Protein AF-0000000084475815 (afdb_homodimer)

Secondary structure (DSSP, 8-state):
--SEE-PPTTHHHHHHHHHHHIIIII-GGG----HHHHHHHHHHTTTTS-TT---GGGGHHHHHHH--PPPTT-BEEEES-HHHHHHHHTTTTS-B-GGGSHHHHHHTT----B-SSTT-B-SSEE--TTT-TT-HHHHHHHHHHHHHHHT--EEEEEEEETT-TT-SS-SS-HIIIIIGGG--GGGEEEEEEEEEPPTT-----BTTBHHHHHHHHHHHHTT--EEEEES-HHHHHHHTT-/--SEE-PPTTHHHHHHHHHHHIIIII-GGG----HHHHHHHHHHTTTTS-TT---GGGGHHHHHHH--PPPTT-BEEEES-HHHHHHHHTTTTS-B-GGGSHHHHHHTT----B-SSTT-B-SSEE--TTT-TT-HHHHHHHHHHHHHHHT--EEEEEEEETT-TT-SS-SS-HIIIIIGGG--GGGEEEEEEEEEPPTT------TTSHHHHHHHHHHHHTT--EEEEES-HHHHHHHTT-

Foldseek 3Di:
DADAAFFDPPLLVQLLVLLCCCCPPLPVVQDDADSVVLSVQLLQQAFLDDQQPRALVSSVVSCVRQDGAADAPAEEAEDPQVVLCCVLSVLVPRHQYLCSGSLNVSCPPTDWHFDNDPPGTTRGGHHDCVRHVNGSVNSSVLNSLLVSLLRYAEEHEYEFEQQDDPGRADVVDSCVPRRVVNHDQVRYQAYEYEYEYQDVGDRRDACCDDVNVVVVVVCVVVPHHYHYDYHPPSSVVSNVVD/DADAAFFDPPLLVQLLVLLCCCCPPLPVVQDDADSVVLSVQLLQQAFLDDQQPRALVSSVVSCVRQDGAADAPAEEAEDPQVVLCCVLSVLVPRHQYLCSGSLNVSCPPTDWHFDNDPPGTTRGGHHDCVRHVNGSVNSSVLNSLLVSQLRYAEEHEYEFEQQDDPGRADVVDSCVPRRVVNHDQVRYQAYEYEYEYQDVGDRNDACCDDVNVVVVVVCVVVPHHYHYDYRPPSSVVVNVVD

pLDDT: mean 96.4, std 4.44, range [66.69, 98.94]

InterPro domains:
  IPR003193 ADP-ribosyl cyclase (CD38/157) [PF02267] (8-241)
  IPR003193 ADP-ribosyl cyclase (CD38/157) [PTHR10912] (1-242)
  IPR003193 ADP-ribosyl cyclase (CD38/157) [cd04759] (6-242)

Sequence (484 aa):
KWKGEGTTKNLENIVIGRCYDYIRIVNPAVGEKNCSQIWEAFKNAFINKDPCSILPKDYELFINLSLHTIPPNKSLFWENNQLLVNRFADRGRRYMSLGDTLFGFFGDFLNWCGQADSPGLDYESCPTTLECENNAVESFWRMASITYAQHSSGVIHVLLNGSADGGAYPQPGFFADYEIPNLQKDRISQVVIWVVDDIEGPDIDSCGIHSVKILETRLKTLGYDVICTDNNKSVMFLLCLDKWKGEGTTKNLENIVIGRCYDYIRIVNPAVGEKNCSQIWEAFKNAFINKDPCSILPKDYELFINLSLHTIPPNKSLFWENNQLLVNRFADRGRRYMSLGDTLFGFFGDFLNWCGQADSPGLDYESCPTTLECENNAVESFWRMASITYAQHSSGVIHVLLNGSADGGAYPQPGFFADYEIPNLQKDRISQVVIWVVDDIEGPDIDSCGIHSVKILETRLKTLGYDVICTDNNKSVMFLLCLD

Organism: Corvus brachyrhynchos (NCBI:txid85066)

Solvent-accessible surface area (backbone atoms only — not comparable to full-atom values): 24657 Å² total; per-residue (Å²): 129,51,84,28,68,21,22,45,83,63,47,66,48,26,34,40,6,43,42,49,37,33,36,68,65,65,42,44,87,72,42,92,68,62,42,69,61,37,49,50,36,48,48,62,36,30,43,53,28,59,48,57,68,19,54,36,73,47,38,47,66,23,48,64,64,41,59,68,88,53,62,67,54,24,34,39,45,65,34,90,36,66,71,60,48,54,63,65,16,48,67,44,73,70,20,36,26,61,58,49,36,62,59,33,44,43,51,61,98,61,46,52,31,23,26,66,55,88,91,14,67,25,61,75,37,18,66,35,60,91,78,18,72,28,12,43,55,57,15,46,52,48,40,50,38,27,52,48,25,51,51,40,27,34,40,31,35,34,40,25,18,7,40,39,84,90,35,27,49,46,86,85,36,64,53,62,68,34,20,56,78,34,45,42,68,95,42,44,69,30,41,40,36,34,31,32,55,47,89,92,45,56,80,72,29,40,70,77,28,70,38,39,28,52,49,51,50,51,44,45,73,74,67,47,49,75,48,67,40,62,54,43,62,62,62,48,36,57,62,67,64,113,129,49,86,26,69,20,22,44,82,64,47,66,48,26,33,37,6,43,42,49,38,35,36,68,66,64,43,44,86,70,42,91,69,63,42,69,59,37,49,51,35,47,49,62,33,30,43,54,29,58,49,57,68,18,52,35,72,46,37,47,64,23,48,65,64,42,60,69,89,54,62,64,52,22,34,38,46,64,35,89,35,67,70,60,47,53,63,66,16,48,69,44,74,70,18,37,27,61,57,49,36,61,61,34,43,43,50,62,96,60,44,52,32,23,27,64,55,89,90,15,66,25,62,77,37,17,66,34,60,91,77,18,71,29,12,46,56,57,15,47,51,47,38,50,38,26,51,48,26,52,50,41,26,33,41,31,36,33,40,26,18,8,40,40,87,90,37,26,49,45,83,84,32,64,53,64,68,34,20,58,78,35,45,43,69,94,43,45,70,31,41,39,36,34,29,32,54,47,89,93,44,55,80,73,29,38,69,74,28,70,38,39,28,53,50,52,51,51,44,44,71,76,65,49,48,74,50,67,38,62,54,42,63,63,63,46,35,55,62,68,62,112

Radius of gyration: 24.11 Å; Cα contacts (8 Å, |Δi|>4): 1007; chains: 2; bounding box: 52×61×58 Å

Structure (mmCIF, N/CA/C/O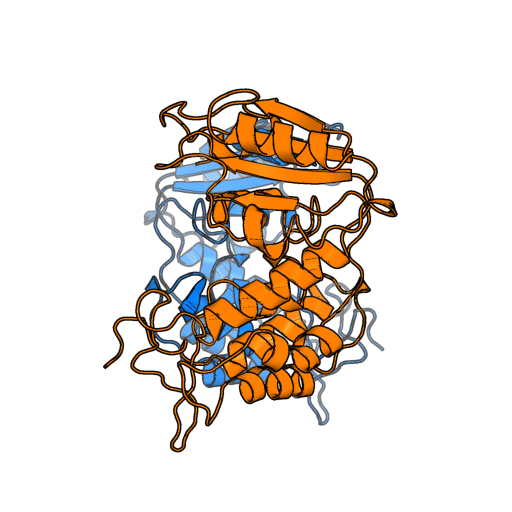 backbone):
data_AF-0000000084475815-model_v1
#
loop_
_entity.id
_entity.type
_entity.pdbx_description
1 polymer 'ADP-ribosyl cyclase/cyclic ADP-ribose hydrolase'
#
loop_
_atom_site.group_PDB
_atom_site.id
_atom_site.type_symbol
_atom_site.label_atom_id
_atom_site.label_alt_id
_atom_site.label_comp_id
_atom_site.label_asym_id
_atom_site.label_entity_id
_atom_site.label_seq_id
_atom_site.pdbx_PDB_ins_code
_atom_site.Cartn_x
_atom_site.Cartn_y
_atom_site.Cartn_z
_atom_site.occupancy
_atom_site.B_iso_or_equiv
_atom_site.auth_seq_id
_atom_site.auth_comp_id
_atom_site.auth_asym_id
_atom_site.auth_atom_id
_atom_site.pdbx_PDB_model_num
ATOM 1 N N . LYS A 1 1 ? -14.938 -29.469 9.609 1 87.56 1 LYS A N 1
ATOM 2 C CA . LYS A 1 1 ? -14.453 -28.109 9.391 1 87.56 1 LYS A CA 1
ATOM 3 C C . LYS A 1 1 ? -13.117 -28.125 8.656 1 87.56 1 LYS A C 1
ATOM 5 O O . LYS A 1 1 ? -12.297 -29.016 8.852 1 87.56 1 LYS A O 1
ATOM 10 N N . TRP A 1 2 ? -13.117 -27.25 7.758 1 93.5 2 TRP A N 1
ATOM 11 C CA . TRP A 1 2 ? -11.852 -27.172 7.035 1 93.5 2 TRP A CA 1
ATOM 12 C C . TRP A 1 2 ? -10.734 -26.672 7.945 1 93.5 2 TRP A C 1
ATOM 14 O O . TRP A 1 2 ? -11 -26.141 9.031 1 93.5 2 TRP A O 1
ATOM 24 N N . LYS A 1 3 ? -9.555 -26.812 7.52 1 96.94 3 LYS A N 1
ATOM 25 C CA . LYS A 1 3 ? -8.406 -26.484 8.367 1 96.94 3 LYS A CA 1
ATOM 26 C C . LYS A 1 3 ? -7.93 -25.047 8.117 1 96.94 3 LYS A C 1
ATOM 28 O O . LYS A 1 3 ? -7.176 -24.5 8.922 1 96.94 3 LYS A O 1
ATOM 33 N N . GLY A 1 4 ? -8.281 -24.484 7.039 1 96.88 4 GLY A N 1
ATOM 34 C CA . GLY A 1 4 ? -7.84 -23.141 6.703 1 96.88 4 GLY A CA 1
ATOM 35 C C . GLY A 1 4 ? -8.695 -22.062 7.332 1 96.88 4 GLY A C 1
ATOM 36 O O . GLY A 1 4 ? -9.797 -22.328 7.82 1 96.88 4 GLY A O 1
ATOM 37 N N . GLU A 1 5 ? -8.117 -20.844 7.324 1 96.5 5 GLU A N 1
ATOM 38 C CA . GLU A 1 5 ? -8.875 -19.703 7.809 1 96.5 5 GLU A CA 1
ATOM 39 C C . GLU A 1 5 ? -10.109 -19.438 6.949 1 96.5 5 GLU A C 1
ATOM 41 O O . GLU A 1 5 ? -10.094 -19.688 5.742 1 96.5 5 GLU A O 1
ATOM 46 N N . GLY A 1 6 ? -11.164 -18.953 7.59 1 96.88 6 GLY A N 1
ATOM 47 C CA . GLY A 1 6 ? -12.359 -18.594 6.84 1 96.88 6 GLY A CA 1
ATOM 48 C C . GLY A 1 6 ? -12.164 -17.375 5.961 1 96.88 6 GLY A C 1
ATOM 49 O O . GLY A 1 6 ? -11.078 -16.797 5.926 1 96.88 6 GLY A O 1
ATOM 50 N N . THR A 1 7 ? -13.211 -17.031 5.258 1 97.81 7 THR A N 1
ATOM 51 C CA . THR A 1 7 ? -13.219 -15.844 4.414 1 97.81 7 THR A CA 1
ATOM 52 C C . THR A 1 7 ? -12.891 -14.602 5.23 1 97.81 7 THR A C 1
ATOM 54 O O . THR A 1 7 ? -13.391 -14.438 6.348 1 97.81 7 THR A O 1
ATOM 57 N N . THR A 1 8 ? -12.008 -13.758 4.688 1 98.62 8 THR A N 1
ATOM 58 C CA . THR A 1 8 ? -11.695 -12.492 5.34 1 98.62 8 THR A CA 1
ATOM 59 C C . THR A 1 8 ? -12.969 -11.695 5.602 1 98.62 8 THR A C 1
ATOM 61 O O . THR A 1 8 ? -13.773 -11.484 4.691 1 98.62 8 THR A O 1
ATOM 64 N N . LYS A 1 9 ? -13.156 -11.312 6.863 1 97.75 9 LYS A N 1
ATOM 65 C CA . LYS A 1 9 ? -14.328 -10.5 7.203 1 97.75 9 LYS A CA 1
ATOM 66 C C . LYS A 1 9 ? -14.367 -9.211 6.387 1 97.75 9 LYS A C 1
ATOM 68 O O . LYS A 1 9 ? -13.32 -8.602 6.133 1 97.75 9 LYS A O 1
ATOM 73 N N . ASN A 1 10 ? -15.57 -8.766 5.93 1 98.38 10 ASN A N 1
ATOM 74 C CA . ASN A 1 10 ? -15.805 -7.543 5.164 1 98.38 10 ASN A CA 1
ATOM 75 C C . ASN A 1 10 ? -15.172 -7.621 3.777 1 98.38 10 ASN A C 1
ATOM 77 O O . ASN A 1 10 ? -14.773 -6.598 3.215 1 98.38 10 ASN A O 1
ATOM 81 N N . LEU A 1 11 ? -15.117 -8.82 3.273 1 98.44 11 LEU A N 1
ATOM 82 C CA . LEU A 1 11 ? -14.461 -9.086 1.996 1 98.44 11 LEU A CA 1
ATOM 83 C C . LEU A 1 11 ? -14.992 -8.164 0.907 1 98.44 11 LEU A C 1
ATOM 85 O O . LEU A 1 11 ? -14.219 -7.535 0.183 1 98.44 11 LEU A O 1
ATOM 89 N N . GLU A 1 12 ? -16.281 -8.016 0.841 1 98.38 12 GLU A N 1
ATOM 90 C CA . GLU A 1 12 ? -16.891 -7.211 -0.206 1 98.38 12 GLU A CA 1
ATOM 91 C C . GLU A 1 12 ? -16.438 -5.758 -0.128 1 98.38 12 GLU A C 1
ATOM 93 O O . GLU A 1 12 ? -16.062 -5.168 -1.141 1 98.38 12 GLU A O 1
ATOM 98 N N . ASN A 1 13 ? -16.5 -5.184 1.065 1 98.75 13 ASN A N 1
ATOM 99 C CA . ASN A 1 13 ? -16.062 -3.807 1.257 1 98.75 13 ASN A CA 1
ATOM 100 C C . ASN A 1 13 ? -14.594 -3.629 0.872 1 98.75 13 ASN A C 1
ATOM 102 O O . ASN A 1 13 ? -14.234 -2.652 0.211 1 98.75 13 ASN A O 1
ATOM 106 N N . ILE A 1 14 ? -13.805 -4.578 1.22 1 98.88 14 ILE A N 1
ATOM 107 C CA . ILE A 1 14 ? -12.367 -4.492 0.985 1 98.88 14 ILE A CA 1
ATOM 108 C C . ILE A 1 14 ? -12.086 -4.527 -0.515 1 98.88 14 ILE A C 1
ATOM 110 O O . ILE A 1 14 ? -11.406 -3.65 -1.048 1 98.88 14 ILE A O 1
ATOM 114 N N . VAL A 1 15 ? -12.656 -5.473 -1.191 1 98.94 15 VAL A N 1
ATOM 115 C CA . VAL A 1 15 ? -12.242 -5.684 -2.576 1 98.94 15 VAL A CA 1
ATOM 116 C C . VAL A 1 15 ? -12.852 -4.605 -3.467 1 98.94 15 VAL A C 1
ATOM 118 O O . VAL A 1 15 ? -12.227 -4.16 -4.434 1 98.94 15 VAL A O 1
ATOM 121 N N . ILE A 1 16 ? -14.078 -4.168 -3.176 1 98.94 16 ILE A N 1
ATOM 122 C CA . ILE A 1 16 ? -14.656 -3.057 -3.928 1 98.94 16 ILE A CA 1
ATOM 123 C C . ILE A 1 16 ? -13.844 -1.786 -3.668 1 98.94 16 ILE A C 1
ATOM 125 O O . ILE A 1 16 ? -13.555 -1.025 -4.598 1 98.94 16 ILE A O 1
ATOM 129 N N . GLY A 1 17 ? -13.477 -1.552 -2.438 1 98.88 17 GLY A N 1
ATOM 130 C CA . GLY A 1 17 ? -12.617 -0.433 -2.098 1 98.88 17 GLY A CA 1
ATOM 131 C C . GLY A 1 17 ? -11.266 -0.487 -2.791 1 98.88 17 GLY A C 1
ATOM 132 O O . GLY A 1 17 ? -10.789 0.525 -3.311 1 98.88 17 GLY A O 1
ATOM 133 N N . ARG A 1 18 ? -10.672 -1.654 -2.807 1 98.94 18 ARG A N 1
ATOM 134 C CA . ARG A 1 18 ? -9.398 -1.85 -3.496 1 98.94 18 ARG A CA 1
ATOM 135 C C . ARG A 1 18 ? -9.531 -1.55 -4.984 1 98.94 18 ARG A C 1
ATOM 137 O O . ARG A 1 18 ? -8.641 -0.94 -5.582 1 98.94 18 ARG A O 1
ATOM 144 N N . CYS A 1 19 ? -10.625 -1.99 -5.516 1 98.94 19 CYS A N 1
ATOM 145 C CA . CYS A 1 19 ? -10.859 -1.782 -6.938 1 98.94 19 CYS A CA 1
ATOM 146 C C . CYS A 1 19 ? -10.93 -0.296 -7.27 1 98.94 19 CYS A C 1
ATOM 148 O O . CYS A 1 19 ? -10.219 0.184 -8.148 1 98.94 19 CYS A O 1
ATOM 150 N N . TYR A 1 20 ? -11.688 0.449 -6.562 1 98.94 20 TYR A N 1
ATOM 151 C CA . TYR A 1 20 ? -11.805 1.879 -6.824 1 98.94 20 TYR A CA 1
ATOM 152 C C . TYR A 1 20 ? -10.531 2.611 -6.418 1 98.94 20 TYR A C 1
ATOM 154 O O . TYR A 1 20 ? -10.133 3.582 -7.066 1 98.94 20 TYR A O 1
ATOM 162 N N . ASP A 1 21 ? -9.953 2.207 -5.324 1 98.75 21 ASP A N 1
ATOM 163 C CA . ASP A 1 21 ? -8.664 2.773 -4.93 1 98.75 21 ASP A CA 1
ATOM 164 C C . ASP A 1 21 ? -7.633 2.627 -6.051 1 98.75 21 ASP A C 1
ATOM 166 O O . ASP A 1 21 ? -6.875 3.559 -6.328 1 98.75 21 ASP A O 1
ATOM 170 N N . TYR A 1 22 ? -7.672 1.474 -6.66 1 98.81 22 TYR A N 1
ATOM 171 C CA . TYR A 1 22 ? -6.715 1.177 -7.719 1 98.81 22 TYR A CA 1
ATOM 172 C C . TYR A 1 22 ? -6.898 2.121 -8.898 1 98.81 22 TYR A C 1
ATOM 174 O O . TYR A 1 22 ? -5.938 2.746 -9.359 1 98.81 22 TYR A O 1
ATOM 182 N N . ILE A 1 23 ? -8.125 2.324 -9.383 1 98.75 23 ILE A N 1
ATOM 183 C CA . ILE A 1 23 ? -8.328 3.035 -10.641 1 98.75 23 ILE A CA 1
ATOM 184 C C . ILE A 1 23 ? -8.344 4.539 -10.383 1 98.75 23 ILE A C 1
ATOM 186 O O . ILE A 1 23 ? -8.242 5.336 -11.32 1 98.75 23 ILE A O 1
ATOM 190 N N . ARG A 1 24 ? -8.469 4.922 -9.055 1 98.62 24 ARG A N 1
ATOM 191 C CA . ARG A 1 24 ? -8.492 6.348 -8.758 1 98.62 24 ARG A CA 1
ATOM 192 C C . ARG A 1 24 ? -7.121 6.844 -8.32 1 98.62 24 ARG A C 1
ATOM 194 O O . ARG A 1 24 ? -6.75 7.984 -8.594 1 98.62 24 ARG A O 1
ATOM 201 N N . ILE A 1 25 ? -6.355 5.98 -7.594 1 97.88 25 ILE A N 1
ATOM 202 C CA . ILE A 1 25 ? -5.18 6.48 -6.891 1 97.88 25 ILE A CA 1
ATOM 203 C C . ILE A 1 25 ? -3.947 5.691 -7.32 1 97.88 25 ILE A C 1
ATOM 205 O O . ILE A 1 25 ? -2.951 6.27 -7.758 1 97.88 25 ILE A O 1
ATOM 209 N N . VAL A 1 26 ? -4.02 4.383 -7.332 1 97.62 26 VAL A N 1
ATOM 210 C CA . VAL A 1 26 ? -2.846 3.533 -7.508 1 97.62 26 VAL A CA 1
ATOM 211 C C . VAL A 1 26 ? -2.377 3.592 -8.961 1 97.62 26 VAL A C 1
ATOM 213 O O . VAL A 1 26 ? -1.19 3.797 -9.227 1 97.62 26 VAL A O 1
ATOM 216 N N . ASN A 1 27 ? -3.289 3.414 -9.852 1 98.06 27 ASN A N 1
ATOM 217 C CA . ASN A 1 27 ? -2.986 3.398 -11.281 1 98.06 27 ASN A CA 1
ATOM 218 C C . ASN A 1 27 ? -4.141 3.957 -12.102 1 98.06 27 ASN A C 1
ATOM 220 O O . ASN A 1 27 ? -4.793 3.223 -12.844 1 98.06 27 ASN A O 1
ATOM 224 N N . PRO A 1 28 ? -4.316 5.223 -12.109 1 97.38 28 PRO A N 1
ATOM 225 C CA . PRO A 1 28 ? -5.441 5.848 -12.805 1 97.38 28 PRO A CA 1
ATOM 226 C C . PRO A 1 28 ? -5.387 5.645 -14.32 1 97.38 28 PRO A C 1
ATOM 228 O O . PRO A 1 28 ? -6.414 5.754 -15 1 97.38 28 PRO A O 1
ATOM 231 N N . ALA A 1 29 ? -4.23 5.336 -14.859 1 96.88 29 ALA A N 1
ATOM 232 C CA . ALA A 1 29 ? -4.066 5.141 -16.297 1 96.88 29 ALA A CA 1
ATOM 233 C C . ALA A 1 29 ? -4.887 3.951 -16.781 1 96.88 29 ALA A C 1
ATOM 235 O O . ALA A 1 29 ? -5.145 3.818 -17.984 1 96.88 29 ALA A O 1
ATOM 236 N N . VAL A 1 30 ? -5.328 3.076 -15.914 1 97.69 30 VAL A N 1
ATOM 237 C CA . VAL A 1 30 ? -6.141 1.908 -16.234 1 97.69 30 VAL A CA 1
ATOM 238 C C . VAL A 1 30 ? -7.508 2.355 -16.75 1 97.69 30 VAL A C 1
ATOM 240 O O . VAL A 1 30 ? -8.109 1.682 -17.594 1 97.69 30 VAL A O 1
ATOM 243 N N . GLY A 1 31 ? -7.973 3.473 -16.312 1 97.56 31 GLY A N 1
ATOM 244 C CA . GLY A 1 31 ? -9.266 3.98 -16.734 1 97.56 31 GLY A CA 1
ATOM 245 C C . GLY A 1 31 ? -10.422 3.447 -15.906 1 97.56 31 GLY A C 1
ATOM 246 O O . GLY A 1 31 ? -10.203 2.791 -14.883 1 97.56 31 GLY A O 1
ATOM 247 N N . GLU A 1 32 ? -11.625 3.684 -16.375 1 98.19 32 GLU A N 1
ATOM 248 C CA . GLU A 1 32 ? -12.82 3.352 -15.617 1 98.19 32 GLU A CA 1
ATOM 249 C C . GLU A 1 32 ? -13.078 1.847 -15.617 1 98.19 32 GLU A C 1
ATOM 251 O O . GLU A 1 32 ? -12.93 1.19 -16.656 1 98.19 32 GLU A O 1
ATOM 256 N N . LYS A 1 33 ? -13.328 1.24 -14.469 1 98.44 33 LYS A N 1
ATOM 257 C CA . LYS A 1 33 ? -13.797 -0.123 -14.25 1 98.44 33 LYS A CA 1
ATOM 258 C C . LYS A 1 33 ? -15.094 -0.132 -13.445 1 98.44 33 LYS A C 1
ATOM 260 O O . LYS A 1 33 ? -15.328 0.755 -12.625 1 98.44 33 LYS A O 1
ATOM 265 N N . ASN A 1 34 ? -15.977 -0.99 -13.75 1 98.5 34 ASN A N 1
ATOM 266 C CA . ASN A 1 34 ? -17.156 -1.203 -12.93 1 98.5 34 ASN A CA 1
ATOM 267 C C . ASN A 1 34 ? -16.875 -2.164 -11.773 1 98.5 34 ASN A C 1
ATOM 269 O O . ASN A 1 34 ? -17.078 -3.373 -11.914 1 98.5 34 ASN A O 1
ATOM 273 N N . CYS A 1 35 ? -16.547 -1.678 -10.602 1 98.81 35 CYS A N 1
ATOM 274 C CA . CYS A 1 35 ? -16.047 -2.484 -9.5 1 98.81 35 CYS A CA 1
ATOM 275 C C . CYS A 1 35 ? -17.156 -3.322 -8.875 1 98.81 35 CYS A C 1
ATOM 277 O O . CYS A 1 35 ? -16.891 -4.375 -8.297 1 98.81 35 CYS A O 1
ATOM 279 N N . SER A 1 36 ? -18.406 -2.889 -9.016 1 98.62 36 SER A N 1
ATOM 280 C CA . SER A 1 36 ? -19.516 -3.721 -8.57 1 98.62 36 SER A CA 1
ATOM 281 C C . SER A 1 36 ? -19.656 -4.969 -9.445 1 98.62 36 SER A C 1
ATOM 283 O O . SER A 1 36 ? -19.891 -6.062 -8.93 1 98.62 36 SER A O 1
ATOM 285 N N . GLN A 1 37 ? -19.516 -4.754 -10.719 1 98.75 37 GLN A N 1
ATOM 286 C CA . GLN A 1 37 ? -19.578 -5.879 -11.648 1 98.75 37 GLN A CA 1
ATOM 287 C C . GLN A 1 37 ? -18.391 -6.82 -11.453 1 98.75 37 GLN A C 1
ATOM 289 O O . GLN A 1 37 ? -18.547 -8.039 -11.547 1 98.75 37 GLN A O 1
ATOM 294 N N . ILE A 1 38 ? -17.234 -6.285 -11.195 1 98.94 38 ILE A N 1
ATOM 295 C CA . ILE A 1 38 ? -16.031 -7.078 -10.969 1 98.94 38 ILE A CA 1
ATOM 296 C C . ILE A 1 38 ? -16.203 -7.926 -9.711 1 98.94 38 ILE A C 1
ATOM 298 O O . ILE A 1 38 ? -15.875 -9.117 -9.703 1 98.94 38 ILE A O 1
ATOM 302 N N . TRP A 1 39 ? -16.75 -7.348 -8.664 1 98.81 39 TRP A N 1
ATOM 303 C CA . TRP A 1 39 ? -17.031 -8.094 -7.441 1 98.81 39 TRP A CA 1
ATOM 304 C C . TRP A 1 39 ? -18 -9.234 -7.703 1 98.81 39 TRP A C 1
ATOM 306 O O . TRP A 1 39 ? -17.797 -10.359 -7.234 1 98.81 39 TRP A O 1
ATOM 316 N N . GLU A 1 40 ? -19.062 -8.945 -8.469 1 98.44 40 GLU A N 1
ATOM 317 C CA . GLU A 1 40 ? -20.047 -9.969 -8.766 1 98.44 40 GLU A CA 1
ATOM 318 C C . GLU A 1 40 ? -19.438 -11.141 -9.531 1 98.44 40 GLU A C 1
ATOM 320 O O . GLU A 1 40 ? -19.703 -12.305 -9.219 1 98.44 40 GLU A O 1
ATOM 325 N N . ALA A 1 41 ? -18.641 -10.812 -10.516 1 98.75 41 ALA A N 1
ATOM 326 C CA . ALA A 1 41 ? -17.953 -11.852 -11.289 1 98.75 41 ALA A CA 1
ATOM 327 C C . ALA A 1 41 ? -17.016 -12.656 -10.398 1 98.75 41 ALA A C 1
ATOM 329 O O . ALA A 1 41 ? -16.922 -13.875 -10.523 1 98.75 41 ALA A O 1
ATOM 330 N N . PHE A 1 42 ? -16.359 -12.023 -9.5 1 98.75 42 PHE A N 1
ATOM 331 C CA . PHE A 1 42 ? -15.422 -12.641 -8.57 1 98.75 42 PHE A CA 1
ATOM 332 C C . PHE A 1 42 ? -16.141 -13.633 -7.652 1 98.75 42 PHE A C 1
ATOM 334 O O . PHE A 1 42 ? -15.766 -14.805 -7.59 1 98.75 42 PHE A O 1
ATOM 341 N N . LYS A 1 43 ? -17.125 -13.133 -6.969 1 97.25 43 LYS A N 1
ATOM 342 C CA . LYS A 1 43 ? -17.766 -13.977 -5.965 1 97.25 43 LYS A CA 1
ATOM 343 C C . LYS A 1 43 ? -18.516 -15.133 -6.621 1 97.25 43 LYS A C 1
ATOM 345 O O . LYS A 1 43 ? -18.594 -16.234 -6.059 1 97.25 43 LYS A O 1
ATOM 350 N N . ASN A 1 44 ? -19.016 -14.922 -7.816 1 96.12 44 ASN A N 1
ATOM 351 C CA . ASN A 1 44 ? -19.766 -15.953 -8.508 1 96.12 44 ASN A CA 1
ATOM 352 C C . ASN A 1 44 ? -18.891 -17.141 -8.891 1 96.12 44 ASN A C 1
ATOM 354 O O . ASN A 1 44 ? -19.391 -18.219 -9.219 1 96.12 44 ASN A O 1
ATOM 358 N N . ALA A 1 45 ? -17.625 -16.922 -8.852 1 97.06 45 ALA A N 1
ATOM 359 C CA . ALA A 1 45 ? -16.688 -18 -9.18 1 97.06 45 ALA A CA 1
ATOM 360 C C . ALA A 1 45 ? -16.688 -19.078 -8.109 1 97.06 45 ALA A C 1
ATOM 362 O O . ALA A 1 45 ? -16.328 -20.219 -8.367 1 97.06 45 ALA A O 1
ATOM 363 N N . PHE A 1 46 ? -17.188 -18.719 -6.879 1 96.25 46 PHE A N 1
ATOM 364 C CA . PHE A 1 46 ? -16.984 -19.719 -5.836 1 96.25 46 PHE A CA 1
ATOM 365 C C . PHE A 1 46 ? -18.188 -19.797 -4.918 1 96.25 46 PHE A C 1
ATOM 367 O O . PHE A 1 46 ? -18.328 -20.734 -4.137 1 96.25 46 PHE A O 1
ATOM 374 N N . ILE A 1 47 ? -19.016 -18.781 -4.949 1 93.56 47 ILE A N 1
ATOM 375 C CA . ILE A 1 47 ? -20.141 -18.797 -4.035 1 93.56 47 ILE A CA 1
ATOM 376 C C . ILE A 1 47 ? -21.141 -19.875 -4.465 1 93.56 47 ILE A C 1
ATOM 378 O O . ILE A 1 47 ? -21.391 -20.062 -5.66 1 93.56 47 ILE A O 1
ATOM 382 N N . ASN A 1 48 ? -21.75 -20.578 -3.514 1 89.38 48 ASN A N 1
ATOM 383 C CA . ASN A 1 48 ? -22.75 -21.609 -3.715 1 89.38 48 ASN A CA 1
ATOM 384 C C . ASN A 1 48 ? -22.219 -22.766 -4.543 1 89.38 48 ASN A C 1
ATOM 386 O O . ASN A 1 48 ? -22.938 -23.344 -5.363 1 89.38 48 ASN A O 1
ATOM 390 N N . LYS A 1 49 ? -20.984 -22.969 -4.527 1 90.88 49 LYS A N 1
ATOM 391 C CA . LYS A 1 49 ? -20.312 -24.094 -5.172 1 90.88 49 LYS A CA 1
ATOM 392 C C . LYS A 1 49 ? -19.578 -24.969 -4.145 1 90.88 49 LYS A C 1
ATOM 394 O O . LYS A 1 49 ? -19.344 -24.531 -3.018 1 90.88 49 LYS A O 1
ATOM 399 N N . ASP A 1 50 ? -19.375 -26.203 -4.551 1 91.19 50 ASP A N 1
ATOM 400 C CA . ASP A 1 50 ? -18.516 -27.047 -3.732 1 91.19 50 ASP A CA 1
ATOM 401 C C . ASP A 1 50 ? -17.125 -26.438 -3.566 1 91.19 50 ASP A C 1
ATOM 403 O O . ASP A 1 50 ? -16.422 -26.203 -4.551 1 91.19 50 ASP A O 1
ATOM 407 N N . PRO A 1 51 ? -16.734 -26.156 -2.336 1 94.06 51 PRO A N 1
ATOM 408 C CA . PRO A 1 51 ? -15.477 -25.453 -2.094 1 94.06 51 PRO A CA 1
ATOM 409 C C . PRO A 1 51 ? -14.273 -26.203 -2.658 1 94.06 51 PRO A C 1
ATOM 411 O O . PRO A 1 51 ? -13.195 -25.609 -2.809 1 94.06 51 PRO A O 1
ATOM 414 N N . CYS A 1 52 ? -14.445 -27.469 -3.018 1 95 52 CYS A N 1
ATOM 415 C CA . CYS A 1 52 ? -13.336 -28.25 -3.543 1 95 52 CYS A CA 1
ATOM 416 C C . CYS A 1 52 ? -13.453 -28.406 -5.055 1 95 52 CYS A C 1
ATOM 418 O O . CYS A 1 52 ? -12.703 -29.172 -5.66 1 95 52 CYS A O 1
ATOM 420 N N . SER A 1 53 ? -14.406 -27.719 -5.605 1 94.5 53 SER A N 1
ATOM 421 C CA . SER A 1 53 ? -14.633 -27.844 -7.043 1 94.5 53 SER A CA 1
ATOM 422 C C . SER A 1 53 ? -14.656 -26.484 -7.719 1 94.5 53 SER A C 1
ATOM 424 O O . SER A 1 53 ? -15.555 -26.188 -8.508 1 94.5 53 SER A O 1
ATOM 426 N N . ILE A 1 54 ? -13.727 -25.656 -7.371 1 97.44 54 ILE A N 1
ATOM 427 C CA . ILE A 1 54 ? -13.555 -24.359 -8.016 1 97.44 54 ILE A CA 1
ATOM 428 C C . ILE A 1 54 ? -12.391 -24.438 -9.008 1 97.44 54 ILE A C 1
ATOM 430 O O . ILE A 1 54 ? -11.25 -24.688 -8.617 1 97.44 54 ILE A O 1
ATOM 434 N N . LEU A 1 55 ? -12.633 -24.25 -10.211 1 98 55 LEU A N 1
ATOM 435 C CA . LEU A 1 55 ? -11.602 -24.328 -11.242 1 98 55 LEU A CA 1
ATOM 436 C C . LEU A 1 55 ? -11.117 -22.938 -11.625 1 98 55 LEU A C 1
ATOM 438 O O . LEU A 1 55 ? -11.867 -21.969 -11.531 1 98 55 LEU A O 1
ATOM 442 N N . PRO A 1 56 ? -9.867 -22.781 -12.078 1 98.38 56 PRO A N 1
ATOM 443 C CA . PRO A 1 56 ? -9.352 -21.484 -12.516 1 98.38 56 PRO A CA 1
ATOM 444 C C . PRO A 1 56 ? -10.25 -20.812 -13.539 1 98.38 56 PRO A C 1
ATOM 446 O O . PRO A 1 56 ? -10.469 -19.594 -13.477 1 98.38 56 PRO A O 1
ATOM 449 N N . LYS A 1 57 ? -10.82 -21.562 -14.422 1 98.31 57 LYS A N 1
ATOM 450 C CA . LYS A 1 57 ? -11.648 -21.016 -15.484 1 98.31 57 LYS A CA 1
ATOM 451 C C . LYS A 1 57 ? -12.898 -20.344 -14.914 1 98.31 57 LYS A C 1
ATOM 453 O O . LYS A 1 57 ? -13.523 -19.516 -15.586 1 98.31 57 LYS A O 1
ATOM 458 N N . ASP A 1 58 ? -13.297 -20.703 -13.742 1 98.5 58 ASP A N 1
ATOM 459 C CA . ASP A 1 58 ? -14.445 -20.078 -13.094 1 98.5 58 ASP A CA 1
ATOM 460 C C . ASP A 1 58 ? -14.203 -18.578 -12.875 1 98.5 58 ASP A C 1
ATOM 462 O O . ASP A 1 58 ? -15.148 -17.812 -12.711 1 98.5 58 ASP A O 1
ATOM 466 N N . TYR A 1 59 ? -12.922 -18.141 -12.906 1 98.81 59 TYR A N 1
ATOM 467 C CA . TYR A 1 59 ? -12.57 -16.734 -12.672 1 98.81 59 TYR A CA 1
ATOM 468 C C . TYR A 1 59 ? -12.383 -15.992 -13.992 1 98.81 59 TYR A C 1
ATOM 470 O O . TYR A 1 59 ? -11.945 -14.844 -14 1 98.81 59 TYR A O 1
ATOM 478 N N . GLU A 1 60 ? -12.695 -16.609 -15.109 1 98.69 60 GLU A N 1
ATOM 479 C CA . GLU A 1 60 ? -12.422 -16.031 -16.422 1 98.69 60 GLU A CA 1
ATOM 480 C C . GLU A 1 60 ? -13.109 -14.68 -16.578 1 98.69 60 GLU A C 1
ATOM 482 O O . GLU A 1 60 ? -12.5 -13.719 -17.062 1 98.69 60 GLU A O 1
ATOM 487 N N . LEU A 1 61 ? -14.375 -14.578 -16.219 1 98.81 61 LEU A N 1
ATOM 488 C CA . LEU A 1 61 ? -15.109 -13.328 -16.359 1 98.81 61 LEU A CA 1
ATOM 489 C C . LEU A 1 61 ? -14.5 -12.234 -15.492 1 98.81 61 LEU A C 1
ATOM 491 O O . LEU A 1 61 ? -14.336 -11.094 -15.945 1 98.81 61 LEU A O 1
ATOM 495 N N . PHE A 1 62 ? -14.219 -12.602 -14.266 1 98.88 62 PHE A N 1
ATOM 496 C CA . PHE A 1 62 ? -13.57 -11.656 -13.367 1 98.88 62 PHE A CA 1
ATOM 497 C C . PHE A 1 62 ? -12.273 -11.125 -13.977 1 98.88 62 PHE A C 1
ATOM 499 O O . PHE A 1 62 ? -12.023 -9.922 -13.969 1 98.88 62 PHE A O 1
ATOM 506 N N . ILE A 1 63 ? -11.398 -12.023 -14.484 1 98.94 63 ILE A N 1
ATOM 507 C CA . ILE A 1 63 ? -10.109 -11.656 -15.07 1 98.94 63 ILE A CA 1
ATOM 508 C C . ILE A 1 63 ? -10.336 -10.727 -16.266 1 98.94 63 ILE A C 1
ATOM 510 O O . ILE A 1 63 ? -9.656 -9.695 -16.391 1 98.94 63 ILE A O 1
ATOM 514 N N . ASN A 1 64 ? -11.297 -11.039 -17.094 1 98.81 64 ASN A N 1
ATOM 515 C CA . ASN A 1 64 ? -11.57 -10.227 -18.281 1 98.81 64 ASN A CA 1
ATOM 516 C C . ASN A 1 64 ? -12 -8.812 -17.906 1 98.81 64 ASN A C 1
ATOM 518 O O . ASN A 1 64 ? -11.586 -7.844 -18.531 1 98.81 64 ASN A O 1
ATOM 522 N N . LEU A 1 65 ? -12.781 -8.688 -16.859 1 98.94 65 LEU A N 1
ATOM 523 C CA . LEU A 1 65 ? -13.32 -7.398 -16.438 1 98.94 65 LEU A CA 1
ATOM 524 C C . LEU A 1 65 ? -12.242 -6.559 -15.758 1 98.94 65 LEU A C 1
ATOM 526 O O . LEU A 1 65 ? -12.297 -5.324 -15.797 1 98.94 65 LEU A O 1
ATOM 530 N N . SER A 1 66 ? -11.25 -7.156 -15.172 1 98.88 66 SER A N 1
ATOM 531 C CA . SER A 1 66 ? -10.242 -6.453 -14.383 1 98.88 66 SER A CA 1
ATOM 532 C C . SER A 1 66 ? -8.914 -6.363 -15.133 1 98.88 66 SER A C 1
ATOM 534 O O . SER A 1 66 ? -7.926 -5.867 -14.602 1 98.88 66 SER A O 1
ATOM 536 N N . LEU A 1 67 ? -8.93 -6.863 -16.297 1 98.75 67 LEU A N 1
ATOM 537 C CA . LEU A 1 67 ? -7.711 -6.906 -17.109 1 98.75 67 LEU A CA 1
ATOM 538 C C . LEU A 1 67 ? -7.309 -5.504 -17.562 1 98.75 67 LEU A C 1
ATOM 540 O O . LEU A 1 67 ? -8.164 -4.699 -17.938 1 98.75 67 LEU A O 1
ATOM 544 N N . HIS A 1 68 ? -6.078 -5.148 -17.562 1 98.62 68 HIS A N 1
ATOM 545 C CA . HIS A 1 68 ? -5.5 -3.928 -18.109 1 98.62 68 HIS A CA 1
ATOM 546 C C . HIS A 1 68 ? -4.074 -4.164 -18.594 1 98.62 68 HIS A C 1
ATOM 548 O O . HIS A 1 68 ? -3.492 -5.219 -18.344 1 98.62 68 HIS A O 1
ATOM 554 N N . THR A 1 69 ? -3.512 -3.26 -19.266 1 97.81 69 THR A N 1
ATOM 555 C CA . THR A 1 69 ? -2.184 -3.396 -19.859 1 97.81 69 THR A CA 1
ATOM 556 C C . THR A 1 69 ? -1.114 -3.469 -18.781 1 97.81 69 THR A C 1
ATOM 558 O O . THR A 1 69 ? -1.144 -2.697 -17.812 1 97.81 69 THR A O 1
ATOM 561 N N . ILE A 1 70 ? -0.268 -4.391 -18.906 1 98.06 70 ILE A N 1
ATOM 562 C CA . ILE A 1 70 ? 0.978 -4.453 -18.141 1 98.06 70 ILE A CA 1
ATOM 563 C C . ILE A 1 70 ? 2.115 -3.861 -18.969 1 98.06 70 ILE A C 1
ATOM 565 O O . ILE A 1 70 ? 2.436 -4.363 -20.047 1 98.06 70 ILE A O 1
ATOM 569 N N . PRO A 1 71 ? 2.725 -2.797 -18.516 1 98.44 71 PRO A N 1
ATOM 570 C CA . PRO A 1 71 ? 3.74 -2.137 -19.344 1 98.44 71 PRO A CA 1
ATOM 571 C C . PRO A 1 71 ? 4.93 -3.045 -19.641 1 98.44 71 PRO A C 1
ATOM 573 O O . PRO A 1 71 ? 5.359 -3.818 -18.781 1 98.44 71 PRO A O 1
ATOM 576 N N . PRO A 1 72 ? 5.418 -2.963 -20.891 1 98.62 72 PRO A N 1
ATOM 577 C CA . PRO A 1 72 ? 6.617 -3.744 -21.203 1 98.62 72 PRO A CA 1
ATOM 578 C C . PRO A 1 72 ? 7.789 -3.426 -20.281 1 98.62 72 PRO A C 1
ATOM 580 O O . PRO A 1 72 ? 7.934 -2.283 -19.844 1 98.62 72 PRO A O 1
ATOM 583 N N . ASN A 1 73 ? 8.609 -4.375 -20 1 98.69 73 ASN A N 1
ATOM 584 C CA . ASN A 1 73 ? 9.852 -4.258 -19.25 1 98.69 73 ASN A CA 1
ATOM 585 C C . ASN A 1 73 ? 9.594 -4.023 -17.766 1 98.69 73 ASN A C 1
ATOM 587 O O . ASN A 1 73 ? 10.516 -3.703 -17.016 1 98.69 73 ASN A O 1
ATOM 591 N N . LYS A 1 74 ? 8.312 -4.234 -17.297 1 98.5 74 LYS A N 1
ATOM 592 C CA . LYS A 1 74 ? 7.996 -3.908 -15.914 1 98.5 74 LYS A CA 1
ATOM 593 C C . LYS A 1 74 ? 7.574 -5.152 -15.141 1 98.5 74 LYS A C 1
ATOM 595 O O . LYS A 1 74 ? 7.449 -5.117 -13.914 1 98.5 74 LYS A O 1
ATOM 600 N N . SER A 1 75 ? 7.371 -6.227 -15.758 1 98.88 75 SER A N 1
ATOM 601 C CA . SER A 1 75 ? 6.895 -7.43 -15.086 1 98.88 75 SER A CA 1
ATOM 602 C C . SER A 1 75 ? 7.949 -7.984 -14.133 1 98.88 75 SER A C 1
ATOM 604 O O . SER A 1 75 ? 9.117 -8.133 -14.508 1 98.88 75 SER A O 1
ATOM 606 N N . LEU A 1 76 ? 7.523 -8.25 -12.922 1 98.88 76 LEU A N 1
ATOM 607 C CA . LEU A 1 76 ? 8.383 -8.797 -11.875 1 98.88 76 LEU A CA 1
ATOM 608 C C . LEU A 1 76 ? 7.766 -10.039 -11.258 1 98.88 76 LEU A C 1
ATOM 610 O O . LEU A 1 76 ? 6.898 -9.938 -10.383 1 98.88 76 LEU A O 1
ATOM 614 N N . PHE A 1 77 ? 8.172 -11.172 -11.688 1 98.88 77 PHE A N 1
ATOM 615 C CA . PHE A 1 77 ? 7.785 -12.469 -11.133 1 98.88 77 PHE A CA 1
ATOM 616 C C . PHE A 1 77 ? 8.586 -12.773 -9.875 1 98.88 77 PHE A C 1
ATOM 618 O O . PHE A 1 77 ? 9.578 -12.102 -9.586 1 98.88 77 PHE A O 1
ATOM 625 N N . TRP A 1 78 ? 8.086 -13.867 -9.125 1 98.56 78 TRP A N 1
ATOM 626 C CA . TRP A 1 78 ? 8.82 -14.141 -7.898 1 98.56 78 TRP A CA 1
ATOM 627 C C . TRP A 1 78 ? 8.453 -15.508 -7.34 1 98.56 78 TRP A C 1
ATOM 629 O O . TRP A 1 78 ? 7.418 -16.078 -7.699 1 98.56 78 TRP A O 1
ATOM 639 N N . GLU A 1 79 ? 9.383 -16.078 -6.551 1 97.44 79 GLU A N 1
ATOM 640 C CA . GLU A 1 79 ? 9.164 -17.234 -5.703 1 97.44 79 GLU A CA 1
ATOM 641 C C . GLU A 1 79 ? 9.734 -17.016 -4.305 1 97.44 79 GLU A C 1
ATOM 643 O O . GLU A 1 79 ? 10.891 -16.625 -4.156 1 97.44 79 GLU A O 1
ATOM 648 N N . ASN A 1 80 ? 8.875 -17.203 -3.262 1 92.44 80 ASN A N 1
ATOM 649 C CA . ASN A 1 80 ? 9.266 -17.172 -1.857 1 92.44 80 ASN A CA 1
ATOM 650 C C . ASN A 1 80 ? 9.805 -15.797 -1.46 1 92.44 80 ASN A C 1
ATOM 652 O O . ASN A 1 80 ? 10.781 -15.695 -0.714 1 92.44 80 ASN A O 1
ATOM 656 N N . ASN A 1 81 ? 9.234 -14.664 -2.035 1 93.12 81 ASN A N 1
ATOM 657 C CA . ASN A 1 81 ? 9.719 -13.305 -1.812 1 93.12 81 ASN A CA 1
ATOM 658 C C . ASN A 1 81 ? 8.578 -12.289 -1.878 1 93.12 81 ASN A C 1
ATOM 660 O O . ASN A 1 81 ? 8.781 -11.148 -2.293 1 93.12 81 ASN A O 1
ATOM 664 N N . GLN A 1 82 ? 7.426 -12.68 -1.535 1 92.06 82 GLN A N 1
ATOM 665 C CA . GLN A 1 82 ? 6.254 -11.859 -1.812 1 92.06 82 GLN A CA 1
ATOM 666 C C . GLN A 1 82 ? 6.395 -10.477 -1.185 1 92.06 82 GLN A C 1
ATOM 668 O O . GLN A 1 82 ? 6.176 -9.461 -1.851 1 92.06 82 GLN A O 1
ATOM 673 N N . LEU A 1 83 ? 6.781 -10.422 0.142 1 91.88 83 LEU A N 1
ATOM 674 C CA . LEU A 1 83 ? 6.855 -9.141 0.843 1 91.88 83 LEU A CA 1
ATOM 675 C C . LEU A 1 83 ? 7.941 -8.258 0.24 1 91.88 83 LEU A C 1
ATOM 677 O O . LEU A 1 83 ? 7.727 -7.059 0.035 1 91.88 83 LEU A O 1
ATOM 681 N N . LEU A 1 84 ? 9.086 -8.867 -0.047 1 93.94 84 LEU A N 1
ATOM 682 C CA . LEU A 1 84 ? 10.188 -8.125 -0.648 1 93.94 84 LEU A CA 1
ATOM 683 C C . LEU A 1 84 ? 9.805 -7.609 -2.033 1 93.94 84 LEU A C 1
ATOM 685 O O . LEU A 1 84 ? 10.102 -6.465 -2.383 1 93.94 84 LEU A O 1
ATOM 689 N N . VAL A 1 85 ? 9.109 -8.438 -2.785 1 96.56 85 VAL A N 1
ATOM 690 C CA . VAL A 1 85 ? 8.688 -8.094 -4.137 1 96.56 85 VAL A CA 1
ATOM 691 C C . VAL A 1 85 ? 7.707 -6.926 -4.09 1 96.56 85 VAL A C 1
ATOM 693 O O . VAL A 1 85 ? 7.809 -5.988 -4.887 1 96.56 85 VAL A O 1
ATOM 696 N N . ASN A 1 86 ? 6.766 -6.973 -3.172 1 94.31 86 ASN A N 1
ATOM 697 C CA . ASN A 1 86 ? 5.801 -5.891 -3.018 1 94.31 86 ASN A CA 1
ATOM 698 C C . ASN A 1 86 ? 6.492 -4.562 -2.713 1 94.31 86 ASN A C 1
ATOM 700 O O . ASN A 1 86 ? 6.152 -3.533 -3.297 1 94.31 86 ASN A O 1
ATOM 704 N N . ARG A 1 87 ? 7.445 -4.602 -1.835 1 93.69 87 ARG A N 1
ATOM 705 C CA . ARG A 1 87 ? 8.18 -3.395 -1.459 1 93.69 87 ARG A CA 1
ATOM 706 C C . ARG A 1 87 ? 9.039 -2.896 -2.613 1 93.69 87 ARG A C 1
ATOM 708 O O . ARG A 1 87 ? 9.07 -1.698 -2.9 1 93.69 87 ARG A O 1
ATOM 715 N N . PHE A 1 88 ? 9.656 -3.816 -3.291 1 95.75 88 PHE A N 1
ATOM 716 C CA . PHE A 1 88 ? 10.602 -3.453 -4.344 1 95.75 88 PHE A CA 1
ATOM 717 C C . PHE A 1 88 ? 9.867 -2.932 -5.57 1 95.75 88 PHE A C 1
ATOM 719 O O . PHE A 1 88 ? 10.336 -2.008 -6.238 1 95.75 88 PHE A O 1
ATOM 726 N N . ALA A 1 89 ? 8.688 -3.514 -5.883 1 96.75 89 ALA A N 1
ATOM 727 C CA . ALA A 1 89 ? 7.926 -3.123 -7.066 1 96.75 89 ALA A CA 1
ATOM 728 C C . ALA A 1 89 ? 7.348 -1.719 -6.906 1 96.75 89 ALA A C 1
ATOM 730 O O . ALA A 1 89 ? 7.16 -1.002 -7.891 1 96.75 89 ALA A O 1
ATOM 731 N N . ASP A 1 90 ? 7.082 -1.29 -5.68 1 94.38 90 ASP A N 1
ATOM 732 C CA . ASP A 1 90 ? 6.605 0.052 -5.359 1 94.38 90 ASP A CA 1
ATOM 733 C C . ASP A 1 90 ? 5.289 0.356 -6.07 1 94.38 90 ASP A C 1
ATOM 735 O O . ASP A 1 90 ? 5.172 1.372 -6.758 1 94.38 90 ASP A O 1
ATOM 739 N N . ARG A 1 91 ? 4.32 -0.587 -5.996 1 92.5 91 ARG A N 1
ATOM 740 C CA . ARG A 1 91 ? 2.949 -0.443 -6.473 1 92.5 91 ARG A CA 1
ATOM 741 C C . ARG A 1 91 ? 2.922 -0.044 -7.945 1 92.5 91 ARG A C 1
ATOM 743 O O . ARG A 1 91 ? 2.168 0.851 -8.336 1 92.5 91 ARG A O 1
ATOM 750 N N . GLY A 1 92 ? 3.91 -0.623 -8.664 1 93.44 92 GLY A N 1
ATOM 751 C CA . GLY A 1 92 ? 3.881 -0.416 -10.102 1 93.44 92 GLY A CA 1
ATOM 752 C C . GLY A 1 92 ? 4.777 0.717 -10.562 1 93.44 92 GLY A C 1
ATOM 753 O O . GLY A 1 92 ? 4.973 0.915 -11.766 1 93.44 92 GLY A O 1
ATOM 754 N N . ARG A 1 93 ? 5.332 1.489 -9.68 1 92.38 93 ARG A N 1
ATOM 755 C CA . ARG A 1 93 ? 6.168 2.627 -10.055 1 92.38 93 ARG A CA 1
ATOM 756 C C . ARG A 1 93 ? 7.516 2.164 -10.594 1 92.38 93 ARG A C 1
ATOM 758 O O . ARG A 1 93 ? 7.992 2.678 -11.609 1 92.38 93 ARG A O 1
ATOM 765 N N . ARG A 1 94 ? 8.062 1.178 -9.906 1 95.19 94 ARG A N 1
ATOM 766 C CA . ARG A 1 94 ? 9.328 0.633 -10.375 1 95.19 94 ARG A CA 1
ATOM 767 C C . ARG A 1 94 ? 9.117 -0.589 -11.258 1 95.19 94 ARG A C 1
ATOM 769 O O . ARG A 1 94 ? 9.641 -0.658 -12.367 1 95.19 94 ARG A O 1
ATOM 776 N N . TYR A 1 95 ? 8.414 -1.553 -10.742 1 97.88 95 TYR A N 1
ATOM 777 C CA . TYR A 1 95 ? 7.973 -2.762 -11.43 1 97.88 95 TYR A CA 1
ATOM 778 C C . TYR A 1 95 ? 6.496 -3.033 -11.172 1 97.88 95 TYR A C 1
ATOM 780 O O . TYR A 1 95 ? 5.902 -2.443 -10.266 1 97.88 95 TYR A O 1
ATOM 788 N N . MET A 1 96 ? 5.906 -3.852 -12 1 98.56 96 MET A N 1
ATOM 789 C CA . MET A 1 96 ? 4.531 -4.277 -11.766 1 98.56 96 MET A CA 1
ATOM 790 C C . MET A 1 96 ? 4.457 -5.789 -11.578 1 98.56 96 MET A C 1
ATOM 792 O O . MET A 1 96 ? 4.371 -6.539 -12.555 1 98.56 96 MET A O 1
ATOM 796 N N . SER A 1 97 ? 4.535 -6.219 -10.344 1 98.69 97 SER A N 1
ATOM 797 C CA . SER A 1 97 ? 4.305 -7.625 -10.047 1 98.69 97 SER A CA 1
ATOM 798 C C . SER A 1 97 ? 2.828 -7.984 -10.188 1 98.69 97 SER A C 1
ATOM 800 O O . SER A 1 97 ? 1.985 -7.105 -10.383 1 98.69 97 SER A O 1
ATOM 802 N N . LEU A 1 98 ? 2.543 -9.234 -10.125 1 98.69 98 LEU A N 1
ATOM 803 C CA . LEU A 1 98 ? 1.166 -9.711 -10.227 1 98.69 98 LEU A CA 1
ATOM 804 C C . LEU A 1 98 ? 0.273 -9.008 -9.211 1 98.69 98 LEU A C 1
ATOM 806 O O . LEU A 1 98 ? -0.829 -8.57 -9.539 1 98.69 98 LEU A O 1
ATOM 810 N N . GLY A 1 99 ? 0.767 -8.836 -8.016 1 98.19 99 GLY A N 1
ATOM 811 C CA . GLY A 1 99 ? -0.002 -8.211 -6.957 1 98.19 99 GLY A CA 1
ATOM 812 C C . GLY A 1 99 ? -0.256 -6.73 -7.195 1 98.19 99 GLY A C 1
ATOM 813 O O . GLY A 1 99 ? -1.097 -6.125 -6.527 1 98.19 99 GLY A O 1
ATOM 814 N N . ASP A 1 100 ? 0.468 -6.172 -8.172 1 98.31 100 ASP A N 1
ATOM 815 C CA . ASP A 1 100 ? 0.324 -4.75 -8.469 1 98.31 100 ASP A CA 1
ATOM 816 C C . ASP A 1 100 ? -0.703 -4.523 -9.578 1 98.31 100 ASP A C 1
ATOM 818 O O . ASP A 1 100 ? -1.095 -3.385 -9.844 1 98.31 100 ASP A O 1
ATOM 822 N N . THR A 1 101 ? -1.082 -5.547 -10.305 1 98.88 101 THR A N 1
ATOM 823 C CA . THR A 1 101 ? -2.184 -5.43 -11.25 1 98.88 101 THR A CA 1
ATOM 824 C C . THR A 1 101 ? -3.518 -5.301 -10.523 1 98.88 101 THR A C 1
ATOM 826 O O . THR A 1 101 ? -3.617 -5.641 -9.336 1 98.88 101 THR A O 1
ATOM 829 N N . LEU A 1 102 ? -4.523 -4.832 -11.242 1 98.88 102 LEU A N 1
ATOM 830 C CA . LEU A 1 102 ? -5.836 -4.699 -10.625 1 98.88 102 LEU A CA 1
ATOM 831 C C . LEU A 1 102 ? -6.348 -6.055 -10.141 1 98.88 102 LEU A C 1
ATOM 833 O O . LEU A 1 102 ? -6.812 -6.18 -9.008 1 98.88 102 LEU A O 1
ATOM 837 N N . PHE A 1 103 ? -6.285 -7.09 -11.008 1 98.88 103 PHE A N 1
ATOM 838 C CA . PHE A 1 103 ? -6.84 -8.383 -10.625 1 98.88 103 PHE A CA 1
ATOM 839 C C . PHE A 1 103 ? -6.02 -9.016 -9.508 1 98.88 103 PHE A C 1
ATOM 841 O O . PHE A 1 103 ? -6.566 -9.711 -8.648 1 98.88 103 PHE A O 1
ATOM 848 N N . GLY A 1 104 ? -4.68 -8.859 -9.484 1 98.69 104 GLY A N 1
ATOM 849 C CA . GLY A 1 104 ? -3.895 -9.344 -8.352 1 98.69 104 GLY A CA 1
ATOM 850 C C . GLY A 1 104 ? -4.133 -8.547 -7.082 1 98.69 104 GLY A C 1
ATOM 851 O O . GLY A 1 104 ? -4.336 -9.133 -6.012 1 98.69 104 GLY A O 1
ATOM 852 N N . PHE A 1 105 ? -4.109 -7.176 -7.238 1 98.56 105 PHE A N 1
ATOM 853 C CA . PHE A 1 105 ? -4.328 -6.23 -6.152 1 98.56 105 PHE A CA 1
ATOM 854 C C . PHE A 1 105 ? -5.66 -6.504 -5.461 1 98.56 105 PHE A C 1
ATOM 856 O O . PHE A 1 105 ? -5.77 -6.355 -4.242 1 98.56 105 PHE A O 1
ATOM 863 N N . PHE A 1 106 ? -6.617 -6.977 -6.16 1 98.81 106 PHE A N 1
ATOM 864 C CA . PHE A 1 106 ? -7.992 -7.234 -5.75 1 98.81 106 PHE A CA 1
ATOM 865 C C . PHE A 1 106 ? -8.039 -8.281 -4.645 1 98.81 106 PHE A C 1
ATOM 867 O O . PHE A 1 106 ? -8.766 -8.117 -3.658 1 98.81 106 PHE A O 1
ATOM 874 N N . GLY A 1 107 ? -7.188 -9.281 -4.746 1 98.38 107 GLY A N 1
ATOM 875 C CA . GLY A 1 107 ? -7.301 -10.414 -3.848 1 98.38 107 GLY A CA 1
ATOM 876 C C . GLY A 1 107 ? -6.09 -10.594 -2.951 1 98.38 107 GLY A C 1
ATOM 877 O O . GLY A 1 107 ? -6.035 -11.523 -2.148 1 98.38 107 GLY A O 1
ATOM 878 N N . ASP A 1 108 ? -5.156 -9.656 -3.051 1 97.75 108 ASP A N 1
ATOM 879 C CA . ASP A 1 108 ? -3.861 -9.797 -2.395 1 97.75 108 ASP A CA 1
ATOM 880 C C . ASP A 1 108 ? -4.023 -9.914 -0.882 1 97.75 108 ASP A C 1
ATOM 882 O O . ASP A 1 108 ? -4.645 -9.062 -0.248 1 97.75 108 ASP A O 1
ATOM 886 N N . PHE A 1 109 ? -3.475 -11.062 -0.293 1 97.75 109 PHE A N 1
ATOM 887 C CA . PHE A 1 109 ? -3.398 -11.336 1.138 1 97.75 109 PHE A CA 1
ATOM 888 C C . PHE A 1 109 ? -4.781 -11.625 1.707 1 97.75 109 PHE A C 1
ATOM 890 O O . PHE A 1 109 ? -4.969 -11.633 2.926 1 97.75 109 PHE A O 1
ATOM 897 N N . LEU A 1 110 ? -5.785 -11.914 0.886 1 98.62 110 LEU A N 1
ATOM 898 C CA . LEU A 1 110 ? -7.133 -12.234 1.349 1 98.62 110 LEU A CA 1
ATOM 899 C C . LEU A 1 110 ? -7.398 -13.734 1.241 1 98.62 110 LEU A C 1
ATOM 901 O O . LEU A 1 110 ? -6.738 -14.43 0.466 1 98.62 110 LEU A O 1
ATOM 905 N N . ASN A 1 111 ? -8.281 -14.211 2.08 1 98.25 111 ASN A N 1
ATOM 906 C CA . ASN A 1 111 ? -8.82 -15.562 2.008 1 98.25 111 ASN A CA 1
ATOM 907 C C . ASN A 1 111 ? -10.312 -15.555 1.706 1 98.25 111 ASN A C 1
ATOM 909 O O . ASN A 1 111 ? -11.047 -14.703 2.207 1 98.25 111 ASN A O 1
ATOM 913 N N . TRP A 1 112 ? -10.703 -16.5 0.947 1 98.12 112 TRP A N 1
ATOM 914 C CA . TRP A 1 112 ? -12.141 -16.578 0.674 1 98.12 112 TRP A CA 1
ATOM 915 C C . TRP A 1 112 ? -12.531 -17.984 0.241 1 98.12 112 TRP A C 1
ATOM 917 O O . TRP A 1 112 ? -11.711 -18.719 -0.321 1 98.12 112 TRP A O 1
ATOM 927 N N . CYS A 1 113 ? -13.68 -18.375 0.532 1 97.19 113 CYS A N 1
ATOM 928 C CA . CYS A 1 113 ? -14.336 -19.578 0.009 1 97.19 113 CYS A CA 1
ATOM 929 C C . CYS A 1 113 ? -15.844 -19.5 0.203 1 97.19 113 CYS A C 1
ATOM 931 O O . CYS A 1 113 ? -16.344 -18.641 0.948 1 97.19 113 CYS A O 1
ATOM 933 N N . GLY A 1 114 ? -16.547 -20.203 -0.625 1 94.38 114 GLY A N 1
ATOM 934 C CA . GLY A 1 114 ? -17.984 -20.312 -0.49 1 94.38 114 GLY A CA 1
ATOM 935 C C . GLY A 1 114 ? -18.422 -21.609 0.181 1 94.38 114 GLY A C 1
ATOM 936 O O . GLY A 1 114 ? -17.609 -22.328 0.755 1 94.38 114 GLY A O 1
ATOM 937 N N . GLN A 1 115 ? -19.641 -21.734 0.325 1 87.56 115 GLN A N 1
ATOM 938 C CA . GLN A 1 115 ? -20.328 -22.938 0.772 1 87.56 115 GLN A CA 1
ATOM 939 C C . GLN A 1 115 ? -21.641 -23.141 0.034 1 87.56 115 GLN A C 1
ATOM 941 O O . GLN A 1 115 ? -22.188 -22.188 -0.532 1 87.56 115 GLN A O 1
ATOM 946 N N . ALA A 1 116 ? -22.016 -24.375 -0.029 1 77.56 116 ALA A N 1
ATOM 947 C CA . ALA A 1 116 ? -23.188 -24.75 -0.828 1 77.56 116 ALA A CA 1
ATOM 948 C C . ALA A 1 116 ? -24.438 -24.047 -0.317 1 77.56 116 ALA A C 1
ATOM 950 O O . ALA A 1 116 ? -25.281 -23.609 -1.107 1 77.56 116 ALA A O 1
ATOM 951 N N . ASP A 1 117 ? -24.656 -23.938 0.896 1 76.31 117 ASP A N 1
ATOM 952 C CA . ASP A 1 117 ? -25.859 -23.359 1.459 1 76.31 117 ASP A CA 1
ATOM 953 C C . ASP A 1 117 ? -25.719 -21.859 1.686 1 76.31 117 ASP A C 1
ATOM 955 O O . ASP A 1 117 ? -24.594 -21.344 1.722 1 76.31 117 ASP A O 1
ATOM 959 N N . SER A 1 118 ? -26.828 -21.188 1.588 1 69.12 118 SER A N 1
ATOM 960 C CA . SER A 1 118 ? -26.828 -19.781 1.962 1 69.12 118 SER A CA 1
ATOM 961 C C . SER A 1 118 ? -26.188 -19.562 3.328 1 69.12 118 SER A C 1
ATOM 963 O O . SER A 1 118 ? -26.328 -20.406 4.223 1 69.12 118 SER A O 1
ATOM 965 N N . PRO A 1 119 ? -25.406 -18.375 3.518 1 68.38 119 PRO A N 1
ATOM 966 C CA . PRO A 1 119 ? -25.328 -17.125 2.754 1 68.38 119 PRO A CA 1
ATOM 967 C C . PRO A 1 119 ? -24.281 -17.188 1.634 1 68.38 119 PRO A C 1
ATOM 969 O O . PRO A 1 119 ? -24 -16.172 0.996 1 68.38 119 PRO A O 1
ATOM 972 N N . GLY A 1 120 ? -23.5 -18.266 1.484 1 83.5 120 GLY A N 1
ATOM 973 C CA . GLY A 1 120 ? -22.625 -18.5 0.358 1 83.5 120 GLY A CA 1
ATOM 974 C C . GLY A 1 120 ? -21.156 -18.422 0.728 1 83.5 120 GLY A C 1
ATOM 975 O O . GLY A 1 120 ? -20.391 -19.375 0.486 1 83.5 120 GLY A O 1
ATOM 976 N N . LEU A 1 121 ? -20.781 -17.25 1.45 1 93.06 121 LEU A N 1
ATOM 977 C CA . LEU A 1 121 ? -19.406 -17.141 1.919 1 93.06 121 LEU A CA 1
ATOM 978 C C . LEU A 1 121 ? -19.219 -17.875 3.246 1 93.06 121 LEU A C 1
ATOM 980 O O . LEU A 1 121 ? -20.094 -17.797 4.121 1 93.06 121 LEU A O 1
ATOM 984 N N . ASP A 1 122 ? -18.25 -18.594 3.439 1 94.44 122 ASP A N 1
ATOM 985 C CA . ASP A 1 122 ? -17.938 -19.281 4.688 1 94.44 122 ASP A CA 1
ATOM 986 C C . ASP A 1 122 ? -16.891 -18.516 5.492 1 94.44 122 ASP A C 1
ATOM 988 O O . ASP A 1 122 ? -15.695 -18.562 5.172 1 94.44 122 ASP A O 1
ATOM 992 N N . TYR A 1 123 ? -17.266 -17.891 6.551 1 94.19 123 TYR A N 1
ATOM 993 C CA . TYR A 1 123 ? -16.375 -17.062 7.348 1 94.19 123 TYR A CA 1
ATOM 994 C C . TYR A 1 123 ? -15.688 -17.891 8.43 1 94.19 123 TYR A C 1
ATOM 996 O O . TYR A 1 123 ? -14.781 -17.391 9.109 1 94.19 123 TYR A O 1
ATOM 1004 N N . GLU A 1 124 ? -16.125 -19.109 8.555 1 94.44 124 GLU A N 1
ATOM 1005 C CA . GLU A 1 124 ? -15.609 -19.938 9.648 1 94.44 124 GLU A CA 1
ATOM 1006 C C . GLU A 1 124 ? -14.336 -20.672 9.234 1 94.44 124 GLU A C 1
ATOM 1008 O O . GLU A 1 124 ? -13.359 -20.703 9.977 1 94.44 124 GLU A O 1
ATOM 1013 N N . SER A 1 125 ? -14.367 -21.312 8.094 1 95.88 125 SER A N 1
ATOM 1014 C CA . SER A 1 125 ? -13.203 -22.062 7.648 1 95.88 125 SER A CA 1
ATOM 1015 C C . SER A 1 125 ? -13.227 -22.281 6.141 1 95.88 125 SER A C 1
ATOM 1017 O O . SER A 1 125 ? -14.297 -22.406 5.543 1 95.88 125 SER A O 1
ATOM 1019 N N . CYS A 1 126 ? -12.047 -22.344 5.527 1 97.12 126 CYS A N 1
ATOM 1020 C CA . CYS A 1 126 ? -11.859 -22.641 4.113 1 97.12 126 CYS A CA 1
ATOM 1021 C C . CYS A 1 126 ? -10.898 -23.812 3.932 1 97.12 126 CYS A C 1
ATOM 1023 O O . CYS A 1 126 ? -10.016 -24.031 4.758 1 97.12 126 CYS A O 1
ATOM 1025 N N . PRO A 1 127 ? -11.109 -24.594 2.861 1 97 127 PRO A N 1
ATOM 1026 C CA . PRO A 1 127 ? -10.164 -25.688 2.637 1 97 127 PRO A CA 1
ATOM 1027 C C . PRO A 1 127 ? -8.766 -25.203 2.273 1 97 127 PRO A C 1
ATOM 1029 O O . PRO A 1 127 ? -8.617 -24.219 1.549 1 97 127 PRO A O 1
ATOM 1032 N N . THR A 1 128 ? -7.742 -25.859 2.797 1 97.19 128 THR A N 1
ATOM 1033 C CA . THR A 1 128 ? -6.371 -25.641 2.357 1 97.19 128 THR A CA 1
ATOM 1034 C C . THR A 1 128 ? -6.102 -26.359 1.039 1 97.19 128 THR A C 1
ATOM 1036 O O . THR A 1 128 ? -6.875 -27.234 0.636 1 97.19 128 THR A O 1
ATOM 1039 N N . THR A 1 129 ? -5.043 -26.031 0.435 1 95.38 129 THR A N 1
ATOM 1040 C CA . THR A 1 129 ? -4.676 -26.688 -0.82 1 95.38 129 THR A CA 1
ATOM 1041 C C . THR A 1 129 ? -4.422 -28.172 -0.607 1 95.38 129 THR A C 1
ATOM 1043 O O . THR A 1 129 ? -4.68 -28.984 -1.498 1 95.38 129 THR A O 1
ATOM 1046 N N . LEU A 1 130 ? -3.914 -28.5 0.536 1 95.31 130 LEU A N 1
ATOM 1047 C CA . LEU A 1 130 ? -3.682 -29.906 0.864 1 95.31 130 LEU A CA 1
ATOM 1048 C C . LEU A 1 130 ? -5 -30.656 0.968 1 95.31 130 LEU A C 1
ATOM 1050 O O . LEU A 1 130 ? -5.074 -31.828 0.597 1 95.31 130 LEU A O 1
ATOM 1054 N N . GLU A 1 131 ? -6.055 -30 1.415 1 96.69 131 GLU A N 1
ATOM 1055 C CA . GLU A 1 131 ? -7.375 -30.609 1.559 1 96.69 131 GLU A CA 1
ATOM 1056 C C . GLU A 1 131 ? -8.125 -30.609 0.231 1 96.69 131 GLU A C 1
ATOM 1058 O O . GLU A 1 131 ? -8.891 -31.531 -0.05 1 96.69 131 GLU A O 1
ATOM 1063 N N . CYS A 1 132 ? -7.992 -29.594 -0.504 1 95 132 CYS A N 1
ATOM 1064 C CA . CYS A 1 132 ? -8.688 -29.375 -1.767 1 95 132 CYS A CA 1
ATOM 1065 C C . CYS A 1 132 ? -7.789 -28.656 -2.77 1 95 132 CYS A C 1
ATOM 1067 O O . CYS A 1 132 ? -7.559 -27.453 -2.654 1 95 132 CYS A O 1
ATOM 1069 N N . GLU A 1 133 ? -7.41 -29.359 -3.748 1 94.31 133 GLU A N 1
ATOM 1070 C CA . GLU A 1 133 ? -6.5 -28.781 -4.734 1 94.31 133 GLU A CA 1
ATOM 1071 C C . GLU A 1 133 ? -7.164 -27.641 -5.5 1 94.31 133 GLU A C 1
ATOM 1073 O O . GLU A 1 133 ? -6.523 -26.641 -5.801 1 94.31 133 GLU A O 1
ATOM 1078 N N . ASN A 1 134 ? -8.414 -27.828 -5.785 1 96.62 134 ASN A N 1
ATOM 1079 C CA . ASN A 1 134 ? -9.18 -26.828 -6.531 1 96.62 134 ASN A CA 1
ATOM 1080 C C . ASN A 1 134 ? -10.062 -26 -5.609 1 96.62 134 ASN A C 1
ATOM 1082 O O . ASN A 1 134 ? -11.289 -26.016 -5.746 1 96.62 134 ASN A O 1
ATOM 1086 N N . ASN A 1 135 ? -9.398 -25.328 -4.688 1 97.75 135 ASN A N 1
ATOM 1087 C CA . ASN A 1 135 ? -10.117 -24.406 -3.82 1 97.75 135 ASN A CA 1
ATOM 1088 C C . ASN A 1 135 ? -10.141 -23 -4.402 1 97.75 135 ASN A C 1
ATOM 1090 O O . ASN A 1 135 ? -9.469 -22.719 -5.395 1 97.75 135 ASN A O 1
ATOM 1094 N N . ALA A 1 136 ? -10.906 -22.141 -3.83 1 98.12 136 ALA A N 1
ATOM 1095 C CA . ALA A 1 136 ? -11.203 -20.844 -4.402 1 98.12 136 ALA A CA 1
ATOM 1096 C C . ALA A 1 136 ? -9.945 -20 -4.547 1 98.12 136 ALA A C 1
ATOM 1098 O O . ALA A 1 136 ? -9.664 -19.453 -5.621 1 98.12 136 ALA A O 1
ATOM 1099 N N . VAL A 1 137 ? -9.102 -19.906 -3.531 1 98.56 137 VAL A N 1
ATOM 1100 C CA . VAL A 1 137 ? -7.945 -19.031 -3.508 1 98.56 137 VAL A CA 1
ATOM 1101 C C . VAL A 1 137 ? -6.867 -19.547 -4.449 1 98.56 137 VAL A C 1
ATOM 1103 O O . VAL A 1 137 ? -6.32 -18.812 -5.262 1 98.56 137 VAL A O 1
ATOM 1106 N N . GLU A 1 138 ? -6.59 -20.859 -4.383 1 98.19 138 GLU A N 1
ATOM 1107 C CA . GLU A 1 138 ? -5.586 -21.484 -5.238 1 98.19 138 GLU A CA 1
ATOM 1108 C C . GLU A 1 138 ? -5.945 -21.328 -6.711 1 98.19 138 GLU A C 1
ATOM 1110 O O . GLU A 1 138 ? -5.105 -20.938 -7.527 1 98.19 138 GLU A O 1
ATOM 1115 N N . SER A 1 139 ? -7.188 -21.578 -7.016 1 98.69 139 SER A N 1
ATOM 1116 C CA . SER A 1 139 ? -7.656 -21.484 -8.391 1 98.69 139 SER A CA 1
ATOM 1117 C C . SER A 1 139 ? -7.57 -20.047 -8.914 1 98.69 139 SER A C 1
ATOM 1119 O O . SER A 1 139 ? -7.234 -19.828 -10.078 1 98.69 139 SER A O 1
ATOM 1121 N N . PHE A 1 140 ? -7.895 -19.141 -8.086 1 98.88 140 PHE A N 1
ATOM 1122 C CA . PHE A 1 140 ? -7.793 -17.719 -8.445 1 98.88 140 PHE A CA 1
ATOM 1123 C C . PHE A 1 140 ? -6.363 -17.375 -8.836 1 98.88 140 PHE A C 1
ATOM 1125 O O . PHE A 1 140 ? -6.133 -16.797 -9.906 1 98.88 140 PHE A O 1
ATOM 1132 N N . TRP A 1 141 ? -5.383 -17.719 -8 1 98.69 141 TRP A N 1
ATOM 1133 C CA . TRP A 1 141 ? -4.004 -17.312 -8.234 1 98.69 141 TRP A CA 1
ATOM 1134 C C . TRP A 1 141 ? -3.395 -18.078 -9.398 1 98.69 141 TRP A C 1
ATOM 1136 O O . TRP A 1 141 ? -2.514 -17.578 -10.094 1 98.69 141 TRP A O 1
ATOM 1146 N N . ARG A 1 142 ? -3.873 -19.266 -9.648 1 98.69 142 ARG A N 1
ATOM 1147 C CA . ARG A 1 142 ? -3.459 -19.969 -10.852 1 98.69 142 ARG A CA 1
ATOM 1148 C C . ARG A 1 142 ? -3.881 -19.203 -12.102 1 98.69 142 ARG A C 1
ATOM 1150 O O . ARG A 1 142 ? -3.061 -18.953 -12.984 1 98.69 142 ARG A O 1
ATOM 1157 N N . MET A 1 143 ? -5.18 -18.812 -12.133 1 98.81 143 MET A N 1
ATOM 1158 C CA . MET A 1 143 ? -5.699 -18.078 -13.273 1 98.81 143 MET A CA 1
ATOM 1159 C C . MET A 1 143 ? -5.008 -16.719 -13.406 1 98.81 143 MET A C 1
ATOM 1161 O O . MET A 1 143 ? -4.668 -16.297 -14.516 1 98.81 143 MET A O 1
ATOM 1165 N N . ALA A 1 144 ? -4.82 -16.047 -12.289 1 98.88 144 ALA A N 1
ATOM 1166 C CA . ALA A 1 144 ? -4.148 -14.758 -12.289 1 98.88 144 ALA A CA 1
ATOM 1167 C C . ALA A 1 144 ? -2.713 -14.875 -12.789 1 98.88 144 ALA A C 1
ATOM 1169 O O . ALA A 1 144 ? -2.256 -14.047 -13.578 1 98.88 144 ALA A O 1
ATOM 1170 N N . SER A 1 145 ? -2.008 -15.906 -12.359 1 98.75 145 SER A N 1
ATOM 1171 C CA . SER A 1 145 ? -0.624 -16.141 -12.766 1 98.75 145 SER A CA 1
ATOM 1172 C C . SER A 1 145 ? -0.518 -16.406 -14.258 1 98.75 145 SER A C 1
ATOM 1174 O O . SER A 1 145 ? 0.37 -15.867 -14.93 1 98.75 145 SER A O 1
ATOM 1176 N N . ILE A 1 146 ? -1.391 -17.234 -14.711 1 98.88 146 ILE A N 1
ATOM 1177 C CA . ILE A 1 146 ? -1.436 -17.547 -16.125 1 98.88 146 ILE A CA 1
ATOM 1178 C C . ILE A 1 146 ? -1.657 -16.266 -16.938 1 98.88 146 ILE A C 1
ATOM 1180 O O . ILE A 1 146 ? -0.917 -15.977 -17.875 1 98.88 146 ILE A O 1
ATOM 1184 N N . THR A 1 147 ? -2.672 -15.523 -16.547 1 98.94 147 THR A N 1
ATOM 1185 C CA . THR A 1 147 ? -3.023 -14.281 -17.234 1 98.94 147 THR A CA 1
ATOM 1186 C C . THR A 1 147 ? -1.855 -13.305 -17.203 1 98.94 147 THR A C 1
ATOM 1188 O O . THR A 1 147 ? -1.523 -12.688 -18.219 1 98.94 147 THR A O 1
ATOM 1191 N N . TYR A 1 148 ? -1.262 -13.148 -16.078 1 98.88 148 TYR A N 1
ATOM 1192 C CA . TYR A 1 148 ? -0.129 -12.25 -15.883 1 98.88 148 TYR A CA 1
ATOM 1193 C C . TYR A 1 148 ? 1.013 -12.609 -16.828 1 98.88 148 TYR A C 1
ATOM 1195 O O . TYR A 1 148 ? 1.572 -11.734 -17.5 1 98.88 148 TYR A O 1
ATOM 1203 N N . ALA A 1 149 ? 1.344 -13.859 -16.875 1 98.94 149 ALA A N 1
ATOM 1204 C CA . ALA A 1 149 ? 2.402 -14.336 -17.75 1 98.94 149 ALA A CA 1
ATOM 1205 C C . ALA A 1 149 ? 2.061 -14.055 -19.219 1 98.94 149 ALA A C 1
ATOM 1207 O O . ALA A 1 149 ? 2.9 -13.562 -19.969 1 98.94 149 ALA A O 1
ATOM 1208 N N . GLN A 1 150 ? 0.801 -14.297 -19.578 1 98.88 150 GLN A N 1
ATOM 1209 C CA . GLN A 1 150 ? 0.351 -14.133 -20.953 1 98.88 150 GLN A CA 1
ATOM 1210 C C . GLN A 1 150 ? 0.446 -12.672 -21.391 1 98.88 150 GLN A C 1
ATOM 1212 O O . GLN A 1 150 ? 0.629 -12.383 -22.578 1 98.88 150 GLN A O 1
ATOM 1217 N N . HIS A 1 151 ? 0.426 -11.789 -20.438 1 98.69 151 HIS A N 1
ATOM 1218 C CA . HIS A 1 151 ? 0.341 -10.375 -20.797 1 98.69 151 HIS A CA 1
ATOM 1219 C C . HIS A 1 151 ? 1.641 -9.641 -20.469 1 98.69 151 HIS A C 1
ATOM 1221 O O . HIS A 1 151 ? 1.705 -8.414 -20.547 1 98.69 151 HIS A O 1
ATOM 1227 N N . SER A 1 152 ? 2.621 -10.328 -20.062 1 98.88 152 SER A N 1
ATOM 1228 C CA . SER A 1 152 ? 3.939 -9.75 -19.828 1 98.88 152 SER A CA 1
ATOM 1229 C C . SER A 1 152 ? 4.742 -9.641 -21.125 1 98.88 152 SER A C 1
ATOM 1231 O O . SER A 1 152 ? 4.574 -10.461 -22.031 1 98.88 152 SER A O 1
ATOM 1233 N N . SER A 1 153 ? 5.586 -8.602 -21.219 1 98.88 153 SER A N 1
ATOM 1234 C CA . SER A 1 153 ? 6.34 -8.398 -22.453 1 98.88 153 SER A CA 1
ATOM 1235 C C . SER A 1 153 ? 7.637 -7.637 -22.188 1 98.88 153 SER A C 1
ATOM 1237 O O . SER A 1 153 ? 7.812 -7.059 -21.109 1 98.88 153 SER A O 1
ATOM 1239 N N . GLY A 1 154 ? 8.57 -7.664 -23.219 1 98.88 154 GLY A N 1
ATOM 1240 C CA . GLY A 1 154 ? 9.875 -7.035 -23.062 1 98.88 154 GLY A CA 1
ATOM 1241 C C . GLY A 1 154 ? 10.812 -7.812 -22.156 1 98.88 154 GLY A C 1
ATOM 1242 O O . GLY A 1 154 ? 10.875 -9.039 -22.219 1 98.88 154 GLY A O 1
ATOM 1243 N N . VAL A 1 155 ? 11.547 -7.078 -21.438 1 98.88 155 VAL A N 1
ATOM 1244 C CA . VAL A 1 155 ? 12.383 -7.703 -20.422 1 98.88 155 VAL A CA 1
ATOM 1245 C C . VAL A 1 155 ? 11.547 -8.023 -19.188 1 98.88 155 VAL A C 1
ATOM 1247 O O . VAL A 1 155 ? 10.914 -7.129 -18.625 1 98.88 155 VAL A O 1
ATOM 1250 N N . ILE A 1 156 ? 11.508 -9.219 -18.812 1 98.88 156 ILE A N 1
ATOM 1251 C CA . ILE A 1 156 ? 10.805 -9.57 -17.578 1 98.88 156 ILE A CA 1
ATOM 1252 C C . ILE A 1 156 ? 11.812 -9.992 -16.5 1 98.88 156 ILE A C 1
ATOM 1254 O O . ILE A 1 156 ? 12.922 -10.43 -16.828 1 98.88 156 ILE A O 1
ATOM 1258 N N . HIS A 1 157 ? 11.438 -9.828 -15.266 1 98.88 157 HIS A N 1
ATOM 1259 C CA . HIS A 1 157 ? 12.32 -10.102 -14.148 1 98.88 157 HIS A CA 1
ATOM 1260 C C . HIS A 1 157 ? 11.742 -11.18 -13.234 1 98.88 157 HIS A C 1
ATOM 1262 O O . HIS A 1 157 ? 10.523 -11.328 -13.141 1 98.88 157 HIS A O 1
ATOM 1268 N N . VAL A 1 158 ? 12.57 -11.898 -12.648 1 98.75 158 VAL A N 1
ATOM 1269 C CA . VAL A 1 158 ? 12.195 -12.914 -11.664 1 98.75 158 VAL A CA 1
ATOM 1270 C C . VAL A 1 158 ? 13.055 -12.75 -10.406 1 98.75 158 VAL A C 1
ATOM 1272 O O . VAL A 1 158 ? 14.281 -12.844 -10.469 1 98.75 158 VAL A O 1
ATOM 1275 N N . LEU A 1 159 ? 12.43 -12.5 -9.32 1 98.56 159 LEU A N 1
ATOM 1276 C CA . LEU A 1 159 ? 13.125 -12.352 -8.047 1 98.56 159 LEU A CA 1
ATOM 1277 C C . LEU A 1 159 ? 12.969 -13.602 -7.188 1 98.56 159 LEU A C 1
ATOM 1279 O O . LEU A 1 159 ? 11.859 -13.938 -6.766 1 98.56 159 LEU A O 1
ATOM 1283 N N . LEU A 1 160 ? 14.055 -14.242 -6.91 1 98.38 160 LEU A N 1
ATOM 1284 C CA . LEU A 1 160 ? 14.062 -15.508 -6.191 1 98.38 160 LEU A CA 1
ATOM 1285 C C . LEU A 1 160 ? 14.781 -15.375 -4.855 1 98.38 160 LEU A C 1
ATOM 1287 O O . LEU A 1 160 ? 15.68 -14.539 -4.711 1 98.38 160 LEU A O 1
ATOM 1291 N N . ASN A 1 161 ? 14.398 -16.188 -3.922 1 97.81 161 ASN A N 1
ATOM 1292 C CA . ASN A 1 161 ? 15.047 -16.219 -2.611 1 97.81 161 ASN A CA 1
ATOM 1293 C C . ASN A 1 161 ? 16.094 -17.328 -2.531 1 97.81 161 ASN A C 1
ATOM 1295 O O . ASN A 1 161 ? 15.758 -18.5 -2.424 1 97.81 161 ASN A O 1
ATOM 1299 N N . GLY A 1 162 ? 17.297 -16.953 -2.506 1 97.62 162 GLY A N 1
ATOM 1300 C CA . GLY A 1 162 ? 18.391 -17.891 -2.488 1 97.62 162 GLY A CA 1
ATOM 1301 C C . GLY A 1 162 ? 18.547 -18.594 -1.152 1 97.62 162 GLY A C 1
ATOM 1302 O O . GLY A 1 162 ? 19.266 -19.594 -1.053 1 97.62 162 GLY A O 1
ATOM 1303 N N . SER A 1 163 ? 17.844 -18.109 -0.115 1 97.12 163 SER A N 1
ATOM 1304 C CA . SER A 1 163 ? 17.938 -18.688 1.222 1 97.12 163 SER A CA 1
ATOM 1305 C C . SER A 1 163 ? 16.766 -19.625 1.5 1 97.12 163 SER A C 1
ATOM 1307 O O . SER A 1 163 ? 16.703 -20.234 2.572 1 97.12 163 SER A O 1
ATOM 1309 N N . ALA A 1 164 ? 15.797 -19.688 0.581 1 95.75 164 ALA A N 1
ATOM 1310 C CA . ALA A 1 164 ? 14.57 -20.438 0.82 1 95.75 164 ALA A CA 1
ATOM 1311 C C . ALA A 1 164 ? 14.859 -21.922 1.034 1 95.75 164 ALA A C 1
ATOM 1313 O O . ALA A 1 164 ? 15.617 -22.531 0.271 1 95.75 164 ALA A O 1
ATOM 1314 N N . ASP A 1 165 ? 14.086 -22.406 2.049 1 91.06 165 ASP A N 1
ATOM 1315 C CA . ASP A 1 165 ? 14.172 -23.844 2.283 1 91.06 165 ASP A CA 1
ATOM 1316 C C . ASP A 1 165 ? 13.594 -24.625 1.106 1 91.06 165 ASP A C 1
ATOM 1318 O O . ASP A 1 165 ? 12.523 -24.297 0.595 1 91.06 165 ASP A O 1
ATOM 1322 N N . GLY A 1 166 ? 14.258 -25.531 0.518 1 88.88 166 GLY A N 1
ATOM 1323 C CA . GLY A 1 166 ? 13.789 -26.344 -0.593 1 88.88 166 GLY A CA 1
ATOM 1324 C C . GLY A 1 166 ? 14.242 -25.828 -1.945 1 88.88 166 GLY A C 1
ATOM 1325 O O . GLY A 1 166 ? 14.039 -26.484 -2.969 1 88.88 166 GLY A O 1
ATOM 1326 N N . GLY A 1 167 ? 14.805 -24.594 -1.855 1 94.06 167 GLY A N 1
ATOM 1327 C CA . GLY A 1 167 ? 15.359 -24.047 -3.082 1 94.06 167 GLY A CA 1
ATOM 1328 C C . GLY A 1 167 ? 14.664 -22.781 -3.529 1 94.06 167 GLY A C 1
ATOM 1329 O O . GLY A 1 167 ? 13.5 -22.547 -3.199 1 94.06 167 GLY A O 1
ATOM 1330 N N . ALA A 1 168 ? 15.297 -21.969 -4.363 1 97.44 168 ALA A N 1
ATOM 1331 C CA . ALA A 1 168 ? 14.828 -20.656 -4.836 1 97.44 168 ALA A CA 1
ATOM 1332 C C . ALA A 1 168 ? 13.758 -20.828 -5.914 1 97.44 168 ALA A C 1
ATOM 1334 O O . ALA A 1 168 ? 12.93 -19.938 -6.117 1 97.44 168 ALA A O 1
ATOM 1335 N N . TYR A 1 169 ? 13.805 -21.906 -6.613 1 97.94 169 TYR A N 1
ATOM 1336 C CA . TYR A 1 169 ? 12.891 -22.234 -7.695 1 97.94 169 TYR A CA 1
ATOM 1337 C C . TYR A 1 169 ? 12.148 -23.531 -7.414 1 97.94 169 TYR A C 1
ATOM 1339 O O . TYR A 1 169 ? 12.562 -24.609 -7.875 1 97.94 169 TYR A O 1
ATOM 1347 N N . PRO A 1 170 ? 11.062 -23.422 -6.73 1 96.12 170 PRO A N 1
ATOM 1348 C CA . PRO A 1 170 ? 10.328 -24.625 -6.383 1 96.12 170 PRO A CA 1
ATOM 1349 C C . PRO A 1 170 ? 9.602 -25.25 -7.582 1 96.12 170 PRO A C 1
ATOM 1351 O O . PRO A 1 170 ? 9.062 -24.516 -8.422 1 96.12 170 PRO A O 1
ATOM 1354 N N . GLN A 1 171 ? 9.68 -26.641 -7.617 1 93.69 171 GLN A N 1
ATOM 1355 C CA . GLN A 1 171 ? 8.93 -27.484 -8.547 1 93.69 171 GLN A CA 1
ATOM 1356 C C . GLN A 1 171 ? 8.281 -28.656 -7.82 1 93.69 171 GLN A C 1
ATOM 1358 O O . GLN A 1 171 ? 8.969 -29.594 -7.426 1 93.69 171 GLN A O 1
ATOM 1363 N N . PRO A 1 172 ? 6.902 -28.578 -7.555 1 93.19 172 PRO A N 1
ATOM 1364 C CA . PRO A 1 172 ? 5.938 -27.688 -8.195 1 93.19 172 PRO A CA 1
ATOM 1365 C C . PRO A 1 172 ? 5.949 -26.281 -7.609 1 93.19 172 PRO A C 1
ATOM 1367 O O . PRO A 1 172 ? 6.43 -26.078 -6.492 1 93.19 172 PRO A O 1
ATOM 1370 N N . GLY A 1 173 ? 5.582 -25.312 -8.414 1 94.69 173 GLY A N 1
ATOM 1371 C CA . GLY A 1 173 ? 5.449 -23.906 -8.031 1 94.69 173 GLY A CA 1
ATOM 1372 C C . GLY A 1 173 ? 4.703 -23.078 -9.062 1 94.69 173 GLY A C 1
ATOM 1373 O O . GLY A 1 173 ? 4.512 -23.516 -10.195 1 94.69 173 GLY A O 1
ATOM 1374 N N . PHE A 1 174 ? 4.266 -21.906 -8.688 1 97.19 174 PHE A N 1
ATOM 1375 C CA . PHE A 1 174 ? 3.459 -21.078 -9.578 1 97.19 174 PHE A CA 1
ATOM 1376 C C . PHE A 1 174 ? 4.254 -20.672 -10.812 1 97.19 174 PHE A C 1
ATOM 1378 O O . PHE A 1 174 ? 3.748 -20.75 -11.938 1 97.19 174 PHE A O 1
ATOM 1385 N N . PHE A 1 175 ? 5.504 -20.203 -10.594 1 98.5 175 PHE A N 1
ATOM 1386 C CA . PHE A 1 175 ? 6.316 -19.781 -11.727 1 98.5 175 PHE A CA 1
ATOM 1387 C C . PHE A 1 175 ? 6.57 -20.953 -12.672 1 98.5 175 PHE A C 1
ATOM 1389 O O . PHE A 1 175 ? 6.414 -20.828 -13.891 1 98.5 175 PH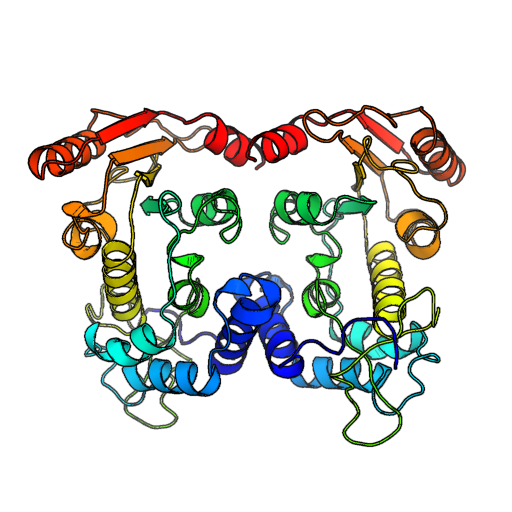E A O 1
ATOM 1396 N N . ALA A 1 176 ? 6.887 -22.109 -12.125 1 98.19 176 ALA A N 1
ATOM 1397 C CA . ALA A 1 176 ? 7.242 -23.281 -12.906 1 98.19 176 ALA A CA 1
ATOM 1398 C C . ALA A 1 176 ? 6.035 -23.828 -13.664 1 98.19 176 ALA A C 1
ATOM 1400 O O . ALA A 1 176 ? 6.129 -24.141 -14.859 1 98.19 176 ALA A O 1
ATOM 1401 N N . ASP A 1 177 ? 4.91 -23.828 -12.992 1 98.31 177 ASP A N 1
ATOM 1402 C CA . ASP A 1 177 ? 3.82 -24.656 -13.508 1 98.31 177 ASP A CA 1
ATOM 1403 C C . ASP A 1 177 ? 2.801 -23.797 -14.266 1 98.31 177 ASP A C 1
ATOM 1405 O O . ASP A 1 177 ? 2.113 -24.297 -15.164 1 98.31 177 ASP A O 1
ATOM 1409 N N . TYR A 1 178 ? 2.738 -22.531 -13.922 1 98.56 178 TYR A N 1
ATOM 1410 C CA . TYR A 1 178 ? 1.632 -21.766 -14.477 1 98.56 178 TYR A CA 1
ATOM 1411 C C . TYR A 1 178 ? 2.145 -20.547 -15.234 1 98.56 178 TYR A C 1
ATOM 1413 O O . TYR A 1 178 ? 1.517 -20.094 -16.203 1 98.56 178 TYR A O 1
ATOM 1421 N N . GLU A 1 179 ? 3.244 -19.969 -14.836 1 98.88 179 GLU A N 1
ATOM 1422 C CA . GLU A 1 179 ? 3.705 -18.734 -15.477 1 98.88 179 GLU A CA 1
ATOM 1423 C C . GLU A 1 179 ? 4.613 -19.031 -16.656 1 98.88 179 GLU A C 1
ATOM 1425 O O . GLU A 1 179 ? 4.336 -18.609 -17.781 1 98.88 179 GLU A O 1
ATOM 1430 N N . ILE A 1 180 ? 5.617 -19.891 -16.5 1 98.81 180 ILE A N 1
ATOM 1431 C CA . ILE A 1 180 ? 6.574 -20.156 -17.562 1 98.81 180 ILE A CA 1
ATOM 1432 C C . ILE A 1 180 ? 5.852 -20.734 -18.766 1 98.81 180 ILE A C 1
ATOM 1434 O O . ILE A 1 180 ? 6.012 -20.266 -19.891 1 98.81 180 ILE A O 1
ATOM 1438 N N . PRO A 1 181 ? 4.949 -21.734 -18.594 1 98.62 181 PRO A N 1
ATOM 1439 C CA . PRO A 1 181 ? 4.309 -22.328 -19.766 1 98.62 181 PRO A CA 1
ATOM 1440 C C . PRO A 1 181 ? 3.426 -21.344 -20.516 1 98.62 181 PRO A C 1
ATOM 1442 O O . PRO A 1 181 ? 3.025 -21.609 -21.656 1 98.62 181 PRO A O 1
ATOM 1445 N N . ASN A 1 182 ? 3.133 -20.234 -19.891 1 98.81 182 ASN A N 1
ATOM 1446 C CA . ASN A 1 182 ? 2.168 -19.328 -20.516 1 98.81 182 ASN A CA 1
ATOM 1447 C C . ASN A 1 182 ? 2.818 -18.016 -20.922 1 98.81 182 ASN A C 1
ATOM 1449 O O . ASN A 1 182 ? 2.133 -17.078 -21.344 1 98.81 182 ASN A O 1
ATOM 1453 N N . LEU A 1 183 ? 4.121 -17.906 -20.734 1 98.75 183 LEU A N 1
ATOM 1454 C CA . LEU A 1 183 ? 4.859 -16.797 -21.328 1 98.75 183 LEU A CA 1
ATOM 1455 C C . LEU A 1 183 ? 4.766 -16.828 -22.844 1 98.75 183 LEU A C 1
ATOM 1457 O O . LEU A 1 183 ? 4.832 -17.906 -23.453 1 98.75 183 LEU A O 1
ATOM 1461 N N . GLN A 1 184 ? 4.547 -15.688 -23.422 1 98.38 184 GLN A N 1
ATOM 1462 C CA . GLN A 1 184 ? 4.551 -15.594 -24.875 1 98.38 184 GLN A CA 1
ATOM 1463 C C . GLN A 1 184 ? 5.953 -15.312 -25.406 1 98.38 184 GLN A C 1
ATOM 1465 O O . GLN A 1 184 ? 6.402 -14.164 -25.406 1 98.38 184 GLN A O 1
ATOM 1470 N N . LYS A 1 185 ? 6.543 -16.344 -25.922 1 97.12 185 LYS A N 1
ATOM 1471 C CA . LYS A 1 185 ? 7.957 -16.297 -26.281 1 97.12 185 LYS A CA 1
ATOM 1472 C C . LYS A 1 185 ? 8.266 -15.117 -27.188 1 97.12 185 LYS A C 1
ATOM 1474 O O . LYS A 1 185 ? 9.266 -14.422 -26.984 1 97.12 185 LYS A O 1
ATOM 1479 N N . ASP A 1 186 ? 7.41 -14.82 -28.188 1 97.5 186 ASP A N 1
ATOM 1480 C CA . ASP A 1 186 ? 7.656 -13.789 -29.188 1 97.5 186 ASP A CA 1
ATOM 1481 C C . ASP A 1 186 ? 7.551 -12.391 -28.562 1 97.5 186 ASP A C 1
ATOM 1483 O O . ASP A 1 186 ? 7.969 -11.406 -29.172 1 97.5 186 ASP A O 1
ATOM 1487 N N . ARG A 1 187 ? 7.051 -12.289 -27.281 1 98.38 187 ARG A N 1
ATOM 1488 C CA . ARG A 1 187 ? 6.859 -10.984 -26.656 1 98.38 187 ARG A CA 1
ATOM 1489 C C . ARG A 1 187 ? 7.914 -10.742 -25.578 1 98.38 187 ARG A C 1
ATOM 1491 O O . ARG A 1 187 ? 7.961 -9.664 -24.984 1 98.38 187 ARG A O 1
ATOM 1498 N N . ILE A 1 188 ? 8.719 -11.688 -25.328 1 98.81 188 ILE A N 1
ATOM 1499 C CA . ILE A 1 188 ? 9.711 -11.578 -24.281 1 98.81 188 ILE A CA 1
ATOM 1500 C C . ILE A 1 188 ? 11.109 -11.445 -24.891 1 98.81 188 ILE A C 1
ATOM 1502 O O . ILE A 1 188 ? 11.57 -12.344 -25.594 1 98.81 188 ILE A O 1
ATOM 1506 N N . SER A 1 189 ? 11.758 -10.375 -24.672 1 98.81 189 SER A N 1
ATOM 1507 C CA . SER A 1 189 ? 13.078 -10.141 -25.266 1 98.81 189 SER A CA 1
ATOM 1508 C C . SER A 1 189 ? 14.18 -10.727 -24.391 1 98.81 189 SER A C 1
ATOM 1510 O O . SER A 1 189 ? 15.242 -11.109 -24.906 1 98.81 189 SER A O 1
ATOM 1512 N N . GLN A 1 190 ? 13.93 -10.773 -23.094 1 98.88 190 GLN A N 1
ATOM 1513 C CA . GLN A 1 190 ? 14.938 -11.266 -22.156 1 98.88 190 GLN A CA 1
ATOM 1514 C C . GLN A 1 190 ? 14.312 -11.609 -20.812 1 98.88 190 GLN A C 1
ATOM 1516 O O . GLN A 1 190 ? 13.352 -10.969 -20.391 1 98.88 190 GLN A O 1
ATOM 1521 N N . VAL A 1 191 ? 14.828 -12.57 -20.156 1 98.94 191 VAL A N 1
ATOM 1522 C CA . VAL A 1 191 ? 14.469 -12.922 -18.781 1 98.94 191 VAL A CA 1
ATOM 1523 C C . VAL A 1 191 ? 15.633 -12.625 -17.859 1 98.94 191 VAL A C 1
ATOM 1525 O O . VAL A 1 191 ? 16.719 -13.188 -18.016 1 98.94 191 VAL A O 1
ATOM 1528 N N . VAL A 1 192 ? 15.445 -11.75 -16.922 1 98.88 192 VAL A N 1
ATOM 1529 C CA . VAL A 1 192 ? 16.469 -11.383 -15.953 1 98.88 192 VAL A CA 1
ATOM 1530 C C . VAL A 1 192 ? 16.141 -11.984 -14.594 1 98.88 192 VAL A C 1
ATOM 1532 O O . VAL A 1 192 ? 15.094 -11.672 -14.016 1 98.88 192 VAL A O 1
ATOM 1535 N N . ILE A 1 193 ? 17 -12.812 -14.102 1 98.81 193 ILE A N 1
ATOM 1536 C CA . ILE A 1 193 ? 16.797 -13.492 -12.828 1 98.81 193 ILE A CA 1
ATOM 1537 C C . ILE A 1 193 ? 17.656 -12.844 -11.75 1 98.81 193 ILE A C 1
ATOM 1539 O O . ILE A 1 193 ? 18.859 -12.656 -11.938 1 98.81 193 ILE A O 1
ATOM 1543 N N . TRP A 1 194 ? 17.047 -12.453 -10.672 1 98.56 194 TRP A N 1
ATOM 1544 C CA . TRP A 1 194 ? 17.75 -11.992 -9.469 1 98.56 194 TRP A CA 1
ATOM 1545 C C . TRP A 1 194 ? 17.594 -13 -8.336 1 98.56 194 TRP A C 1
ATOM 1547 O O . TRP A 1 194 ? 16.469 -13.258 -7.883 1 98.56 194 TRP A O 1
ATOM 1557 N N . VAL A 1 195 ? 18.672 -13.555 -7.875 1 98.38 195 VAL A N 1
ATOM 1558 C CA . VAL A 1 195 ? 18.672 -14.414 -6.699 1 98.38 195 VAL A CA 1
ATOM 1559 C C . VAL A 1 195 ? 19.219 -13.641 -5.5 1 98.38 195 VAL A C 1
ATOM 1561 O O . VAL A 1 195 ? 20.375 -13.203 -5.508 1 98.38 195 VAL A O 1
ATOM 1564 N N . VAL A 1 196 ? 18.359 -13.516 -4.488 1 97.44 196 VAL A N 1
ATOM 1565 C CA . VAL A 1 196 ? 18.766 -12.695 -3.352 1 97.44 196 VAL A CA 1
ATOM 1566 C C . VAL A 1 196 ? 18.703 -13.523 -2.07 1 97.44 196 VAL A C 1
ATOM 1568 O O . VAL A 1 196 ? 17.719 -14.227 -1.828 1 97.44 196 VAL A O 1
ATOM 1571 N N . ASP A 1 197 ? 19.75 -13.43 -1.242 1 96.06 197 ASP A N 1
ATOM 1572 C CA . ASP A 1 197 ? 19.781 -14.125 0.041 1 96.06 197 ASP A CA 1
ATOM 1573 C C . ASP A 1 197 ? 19.203 -13.258 1.15 1 96.06 197 ASP A C 1
ATOM 1575 O O . ASP A 1 197 ? 19.344 -12.031 1.133 1 96.06 197 ASP A O 1
ATOM 1579 N N . ASP A 1 198 ? 18.5 -13.953 2.092 1 93.06 198 ASP A N 1
ATOM 1580 C CA . ASP A 1 198 ? 18.125 -13.25 3.312 1 93.06 198 ASP A CA 1
ATOM 1581 C C . ASP A 1 198 ? 19.359 -12.688 4.016 1 93.06 198 ASP A C 1
ATOM 1583 O O . ASP A 1 198 ? 20.422 -13.328 4.039 1 93.06 198 ASP A O 1
ATOM 1587 N N . ILE A 1 199 ? 19.062 -11.508 4.637 1 89.69 199 ILE A N 1
ATOM 1588 C CA . ILE A 1 199 ? 20.172 -10.969 5.41 1 89.69 199 ILE A CA 1
ATOM 1589 C C . ILE A 1 199 ? 20.578 -11.961 6.5 1 89.69 199 ILE A C 1
ATOM 1591 O O . ILE A 1 199 ? 19.734 -12.414 7.273 1 89.69 199 ILE A O 1
ATOM 1595 N N . GLU A 1 200 ? 21.75 -12.398 6.52 1 89.06 200 GLU A N 1
ATOM 1596 C CA . GLU A 1 200 ? 22.328 -13.336 7.473 1 89.06 200 GLU A CA 1
ATOM 1597 C C . GLU A 1 200 ? 21.828 -14.75 7.234 1 89.06 200 GLU A C 1
ATOM 1599 O O . GLU A 1 200 ? 22.016 -15.641 8.07 1 89.06 200 GLU A O 1
ATOM 1604 N N . GLY A 1 201 ? 20.891 -14.938 6.234 1 91.69 201 GLY A N 1
ATOM 1605 C CA . GLY A 1 201 ? 20.438 -16.281 5.879 1 91.69 201 GLY A CA 1
ATOM 1606 C C . GLY A 1 201 ? 21.469 -17.062 5.094 1 91.69 201 GLY A C 1
ATOM 1607 O O . GLY A 1 201 ? 22.453 -16.5 4.598 1 91.69 201 GLY A O 1
ATOM 1608 N N . PRO A 1 202 ? 21.25 -18.297 5.02 1 94.56 202 PRO A N 1
ATOM 1609 C CA . PRO A 1 202 ? 22.219 -19.125 4.285 1 94.56 202 PRO A CA 1
ATOM 1610 C C . PRO A 1 202 ? 22.156 -18.891 2.775 1 94.56 202 PRO A C 1
ATOM 1612 O O . PRO A 1 202 ? 21.094 -18.547 2.242 1 94.56 202 PRO A O 1
ATOM 1615 N N . ASP A 1 203 ? 23.219 -18.984 2.121 1 94.69 203 ASP A N 1
ATOM 1616 C CA . ASP A 1 203 ? 23.281 -19 0.664 1 94.69 203 ASP A CA 1
ATOM 1617 C C . ASP A 1 203 ? 23.078 -20.406 0.116 1 94.69 203 ASP A C 1
ATOM 1619 O O . ASP A 1 203 ? 24.031 -21.125 -0.169 1 94.69 203 ASP A O 1
ATOM 1623 N N . ILE A 1 204 ? 21.875 -20.766 -0.096 1 95.56 204 ILE A N 1
ATOM 1624 C CA . ILE A 1 204 ? 21.531 -22.125 -0.511 1 95.56 204 ILE A CA 1
ATOM 1625 C C . ILE A 1 204 ? 21.547 -22.219 -2.035 1 95.56 204 ILE A C 1
ATOM 1627 O O . ILE A 1 204 ? 22.062 -23.188 -2.594 1 95.56 204 ILE A O 1
ATOM 1631 N N . ASP A 1 205 ? 20.938 -21.312 -2.693 1 97.19 205 ASP A N 1
ATOM 1632 C CA . ASP A 1 205 ? 20.859 -21.266 -4.152 1 97.19 205 ASP A CA 1
ATOM 1633 C C . ASP A 1 205 ? 21.484 -19.984 -4.695 1 97.19 205 ASP A C 1
ATOM 1635 O O . ASP A 1 205 ? 21.5 -18.953 -4.012 1 97.19 205 ASP A O 1
ATOM 1639 N N . SER A 1 206 ? 22.047 -20.062 -5.867 1 97.62 206 SER A N 1
ATOM 1640 C CA . SER A 1 206 ? 22.656 -18.953 -6.609 1 97.62 206 SER A CA 1
ATOM 1641 C C . SER A 1 206 ? 22.562 -19.188 -8.117 1 97.62 206 SER A C 1
ATOM 1643 O O . SER A 1 206 ? 22.125 -20.25 -8.555 1 97.62 206 SER A O 1
ATOM 1645 N N . CYS A 1 207 ? 22.938 -18.234 -8.867 1 98.44 207 CYS A N 1
ATOM 1646 C CA . CYS A 1 207 ? 22.969 -18.406 -10.312 1 98.44 207 CYS A CA 1
ATOM 1647 C C . CYS A 1 207 ? 23.844 -19.594 -10.695 1 98.44 207 CYS A C 1
ATOM 1649 O O . CYS A 1 207 ? 24.969 -19.734 -10.203 1 98.44 207 CYS A O 1
ATOM 1651 N N . GLY A 1 208 ? 23.25 -20.438 -11.477 1 98.12 208 GLY A N 1
ATOM 1652 C CA . GLY A 1 208 ? 23.984 -21.578 -12 1 98.12 208 GLY A CA 1
ATOM 1653 C C . GLY A 1 208 ? 24.094 -22.734 -11.008 1 98.12 208 GLY A C 1
ATOM 1654 O O . GLY A 1 208 ? 24.797 -23.719 -11.273 1 98.12 208 GLY A O 1
ATOM 1655 N N . ILE A 1 209 ? 23.375 -22.578 -9.883 1 97 209 ILE A N 1
ATOM 1656 C CA . ILE A 1 209 ? 23.547 -23.578 -8.82 1 97 209 ILE A CA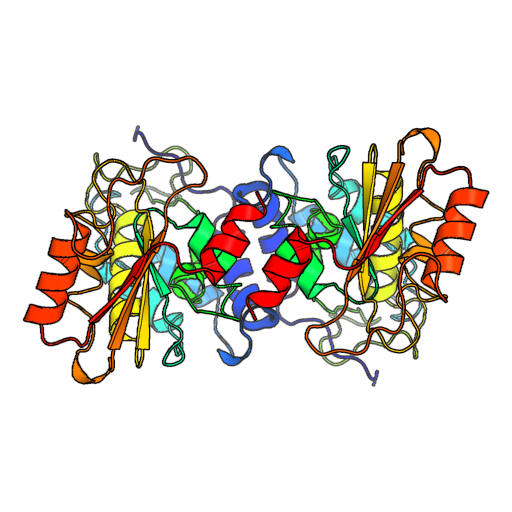 1
ATOM 1657 C C . ILE A 1 209 ? 22.172 -24.094 -8.398 1 97 209 ILE A C 1
ATOM 1659 O O . ILE A 1 209 ? 21.219 -23.328 -8.266 1 97 209 ILE A O 1
ATOM 1663 N N . HIS A 1 210 ? 22.094 -25.438 -8.25 1 96.81 210 HIS A N 1
ATOM 1664 C CA . HIS A 1 210 ? 20.938 -26.125 -7.684 1 96.81 210 HIS A CA 1
ATOM 1665 C C . HIS A 1 210 ? 19.656 -25.781 -8.453 1 96.81 210 HIS A C 1
ATOM 1667 O O . HIS A 1 210 ? 19.578 -26.016 -9.656 1 96.81 210 HIS A O 1
ATOM 1673 N N . SER A 1 211 ? 18.625 -25.344 -7.758 1 98.06 211 SER A N 1
ATOM 1674 C CA . SER A 1 211 ? 17.344 -25.172 -8.414 1 98.06 211 SER A CA 1
ATOM 1675 C C . SER A 1 211 ? 17.359 -24.016 -9.406 1 98.06 211 SER A C 1
ATOM 1677 O O . SER A 1 211 ? 16.625 -24.016 -10.398 1 98.06 211 SER A O 1
ATOM 1679 N N . VAL A 1 212 ? 18.188 -23.031 -9.164 1 98.56 212 VAL A N 1
ATOM 1680 C CA . VAL A 1 212 ? 18.297 -21.906 -10.094 1 98.56 212 VAL A CA 1
ATOM 1681 C C . VAL A 1 212 ? 18.906 -22.391 -11.414 1 98.56 212 VAL A C 1
ATOM 1683 O O . VAL A 1 212 ? 18.5 -21.922 -12.484 1 98.56 212 VAL A O 1
ATOM 1686 N N . LYS A 1 213 ? 19.891 -23.312 -11.289 1 98.44 213 LYS A N 1
ATOM 1687 C CA . LYS A 1 213 ? 20.453 -23.891 -12.508 1 98.44 213 LYS A CA 1
ATOM 1688 C C . LYS A 1 213 ? 19.375 -24.594 -13.32 1 98.44 213 LYS A C 1
ATOM 1690 O O . LYS A 1 213 ? 19.359 -24.516 -14.555 1 98.44 213 LYS A O 1
ATOM 1695 N N . ILE A 1 214 ? 18.562 -25.312 -12.641 1 98.56 214 ILE A N 1
ATOM 1696 C CA . ILE A 1 214 ? 17.453 -26 -13.289 1 98.56 214 ILE A CA 1
ATOM 1697 C C . ILE A 1 214 ? 16.578 -25 -14.023 1 98.56 214 ILE A C 1
ATOM 1699 O O . ILE A 1 214 ? 16.203 -25.219 -15.188 1 98.56 214 ILE A O 1
ATOM 1703 N N . LEU A 1 215 ? 16.203 -23.891 -13.398 1 98.75 215 LEU A N 1
ATOM 1704 C CA . LEU A 1 215 ? 15.391 -22.844 -13.984 1 98.75 215 LEU A CA 1
ATOM 1705 C C . LEU A 1 215 ? 16.078 -22.25 -15.219 1 98.75 215 LEU A C 1
ATOM 1707 O O . LEU A 1 215 ? 15.453 -22.125 -16.281 1 98.75 215 LEU A O 1
ATOM 1711 N N . GLU A 1 216 ? 17.344 -21.844 -15.055 1 98.81 216 GLU A N 1
ATOM 1712 C CA . GLU A 1 216 ? 18.094 -21.266 -16.172 1 98.81 216 GLU A CA 1
ATOM 1713 C C . GLU A 1 216 ? 18.109 -22.203 -17.375 1 98.81 216 GLU A C 1
ATOM 1715 O O . GLU A 1 216 ? 17.891 -21.766 -18.5 1 98.81 216 GLU A O 1
ATOM 1720 N N . THR A 1 217 ? 18.406 -23.438 -17.078 1 98.75 217 THR A N 1
ATOM 1721 C CA . THR A 1 217 ? 18.484 -24.438 -18.141 1 98.75 217 THR A CA 1
ATOM 1722 C C . THR A 1 217 ? 17.125 -24.562 -18.844 1 98.75 217 THR A C 1
ATOM 1724 O O . THR A 1 217 ? 17.062 -24.625 -20.078 1 98.75 217 THR A O 1
ATOM 1727 N N . ARG A 1 218 ? 16.094 -24.625 -18.047 1 98.75 218 ARG A N 1
ATOM 1728 C CA . ARG A 1 218 ? 14.75 -24.734 -18.609 1 98.75 218 ARG A CA 1
ATOM 1729 C C . ARG A 1 218 ? 14.438 -23.562 -19.531 1 98.75 218 ARG A C 1
ATOM 1731 O O . ARG A 1 218 ? 13.992 -23.75 -20.656 1 98.75 218 ARG A O 1
ATOM 1738 N N . LEU A 1 219 ? 14.664 -22.328 -19.094 1 98.88 219 LEU A N 1
ATOM 1739 C CA . LEU A 1 219 ? 14.359 -21.125 -19.859 1 98.88 219 LEU A CA 1
ATOM 1740 C C . LEU A 1 219 ? 15.203 -21.062 -21.125 1 98.88 219 LEU A C 1
ATOM 1742 O O . LEU A 1 219 ? 14.688 -20.734 -22.203 1 98.88 219 LEU A O 1
ATOM 1746 N N . LYS A 1 220 ? 16.5 -21.438 -21.016 1 98.5 220 LYS A N 1
ATOM 1747 C CA . LYS A 1 220 ? 17.375 -21.438 -22.172 1 98.5 220 LYS A CA 1
ATOM 1748 C C . LYS A 1 220 ? 16.938 -22.484 -23.203 1 98.5 220 LYS A C 1
ATOM 1750 O O . LYS A 1 220 ? 16.969 -22.234 -24.406 1 98.5 220 LYS A O 1
ATOM 1755 N N . THR A 1 221 ? 16.547 -23.625 -22.672 1 98.44 221 THR A N 1
ATOM 1756 C CA . THR A 1 221 ? 16.078 -24.688 -23.531 1 98.44 221 THR A CA 1
ATOM 1757 C C . THR A 1 221 ? 14.812 -24.25 -24.281 1 98.44 221 THR A C 1
ATOM 1759 O O . THR A 1 221 ? 14.609 -24.625 -25.438 1 98.44 221 THR A O 1
ATOM 1762 N N . LEU A 1 222 ? 13.984 -23.469 -23.656 1 98.38 222 LEU A N 1
ATOM 1763 C CA . LEU A 1 222 ? 12.766 -22.953 -24.266 1 98.38 222 LEU A CA 1
ATOM 1764 C C . LEU A 1 222 ? 13.094 -21.812 -25.234 1 98.38 222 LEU A C 1
ATOM 1766 O O . LEU A 1 222 ? 12.203 -21.328 -25.938 1 98.38 222 LEU A O 1
ATOM 1770 N N . GLY A 1 223 ? 14.359 -21.344 -25.25 1 98.12 223 GLY A N 1
ATOM 1771 C CA . GLY A 1 223 ? 14.82 -20.391 -26.25 1 98.12 223 GLY A CA 1
ATOM 1772 C C . GLY A 1 223 ? 14.891 -18.969 -25.75 1 98.12 223 GLY A C 1
ATOM 1773 O O . GLY A 1 223 ? 15.008 -18.031 -26.531 1 98.12 223 GLY A O 1
ATOM 1774 N N . TYR A 1 224 ? 14.781 -18.781 -24.469 1 98.69 224 TYR A N 1
ATOM 1775 C CA . TYR A 1 224 ? 14.844 -17.438 -23.906 1 98.69 224 TYR A CA 1
ATOM 1776 C C . TYR A 1 224 ? 16.281 -16.984 -23.734 1 98.69 224 TYR A C 1
ATOM 1778 O O . TYR A 1 224 ? 17.172 -17.797 -23.5 1 98.69 224 TYR A O 1
ATOM 1786 N N . ASP A 1 225 ? 16.484 -15.68 -23.953 1 98.69 225 ASP A N 1
ATOM 1787 C CA . ASP A 1 225 ? 17.719 -15.039 -23.469 1 98.69 225 ASP A CA 1
ATOM 1788 C C . ASP A 1 225 ? 17.672 -14.82 -21.969 1 98.69 225 ASP A C 1
ATOM 1790 O O . ASP A 1 225 ? 16.781 -14.141 -21.453 1 98.69 225 ASP A O 1
ATOM 1794 N N . VAL A 1 226 ? 18.594 -15.406 -21.25 1 98.75 226 VAL A N 1
ATOM 1795 C CA . VAL A 1 226 ? 18.5 -15.438 -19.781 1 98.75 226 VAL A CA 1
ATOM 1796 C C . VAL A 1 226 ? 19.781 -14.859 -19.172 1 98.75 226 VAL A C 1
ATOM 1798 O O . VAL A 1 226 ? 20.891 -15.234 -19.562 1 98.75 226 VAL A O 1
ATOM 1801 N N . ILE A 1 227 ? 19.641 -13.914 -18.25 1 98.75 227 ILE A N 1
ATOM 1802 C CA . ILE A 1 227 ? 20.734 -13.438 -17.422 1 98.75 227 ILE A CA 1
ATOM 1803 C C . ILE A 1 227 ? 20.391 -13.609 -15.945 1 98.75 227 ILE A C 1
ATOM 1805 O O . ILE A 1 227 ? 19.234 -13.383 -15.539 1 98.75 227 ILE A O 1
ATOM 1809 N N . CYS A 1 228 ? 21.344 -13.992 -15.156 1 98.75 228 CYS A N 1
ATOM 1810 C CA . CYS A 1 228 ? 21.125 -14.234 -13.734 1 98.75 228 CYS A CA 1
ATOM 1811 C C . CYS A 1 228 ? 22.141 -13.461 -12.898 1 98.75 228 CYS A C 1
ATOM 1813 O O . CYS A 1 228 ? 23.344 -13.453 -13.219 1 98.75 228 CYS A O 1
ATOM 1815 N N . THR A 1 229 ? 21.688 -12.758 -11.906 1 98.56 229 THR A N 1
ATOM 1816 C CA . THR A 1 229 ? 22.562 -12 -11.008 1 98.56 229 THR A CA 1
ATOM 1817 C C . THR A 1 229 ? 22.297 -12.367 -9.555 1 98.56 229 THR A C 1
ATOM 1819 O O . THR A 1 229 ? 21.141 -12.445 -9.133 1 98.56 229 THR A O 1
ATOM 1822 N N . ASP A 1 230 ? 23.375 -12.602 -8.82 1 97.81 230 ASP A N 1
ATOM 1823 C CA . ASP A 1 230 ? 23.266 -12.828 -7.387 1 97.81 230 ASP A CA 1
ATOM 1824 C C . ASP A 1 230 ? 23.312 -11.508 -6.617 1 97.81 230 ASP A C 1
ATOM 1826 O O . ASP A 1 230 ? 24.109 -10.625 -6.938 1 97.81 230 ASP A O 1
ATOM 1830 N N . ASN A 1 231 ? 22.406 -11.422 -5.637 1 96.31 231 ASN A N 1
ATOM 1831 C CA . ASN A 1 231 ? 22.422 -10.32 -4.68 1 96.31 231 ASN A CA 1
ATOM 1832 C C . ASN A 1 231 ? 22.516 -8.969 -5.379 1 96.31 231 ASN A C 1
ATOM 1834 O O . ASN A 1 231 ? 23.406 -8.164 -5.07 1 96.31 231 ASN A O 1
ATOM 1838 N N . ASN A 1 232 ? 21.578 -8.852 -6.309 1 94.81 232 ASN A N 1
ATOM 1839 C CA . ASN A 1 232 ? 21.422 -7.562 -6.977 1 94.81 232 ASN A CA 1
ATOM 1840 C C . ASN A 1 232 ? 21.484 -6.406 -5.988 1 94.81 232 ASN A C 1
ATOM 1842 O O . ASN A 1 232 ? 20.766 -6.398 -4.988 1 94.81 232 ASN A O 1
ATOM 1846 N N . LYS A 1 233 ? 22.219 -5.402 -6.227 1 92.19 233 LYS A N 1
ATOM 1847 C CA . LYS A 1 233 ? 22.531 -4.336 -5.277 1 92.19 233 LYS A CA 1
ATOM 1848 C C . LYS A 1 233 ? 21.266 -3.559 -4.895 1 92.19 233 LYS A C 1
ATOM 1850 O O . LYS A 1 233 ? 21.078 -3.227 -3.725 1 92.19 233 LYS A O 1
ATOM 1855 N N . SER A 1 234 ? 20.484 -3.258 -5.875 1 92.69 234 SER A N 1
ATOM 1856 C CA . SER A 1 234 ? 19.266 -2.49 -5.609 1 92.69 234 SER A CA 1
ATOM 1857 C C . SER A 1 234 ? 18.344 -3.234 -4.66 1 92.69 234 SER A C 1
ATOM 1859 O O . SER A 1 234 ? 17.797 -2.645 -3.719 1 92.69 234 SER A O 1
ATOM 1861 N N . VAL A 1 235 ? 18.141 -4.484 -4.887 1 94.19 235 VAL A N 1
ATOM 1862 C CA . VAL A 1 235 ? 17.281 -5.301 -4.035 1 94.19 235 VAL A CA 1
ATOM 1863 C C . VAL A 1 235 ? 17.891 -5.41 -2.639 1 94.19 235 VAL A C 1
ATOM 1865 O O . VAL A 1 235 ? 17.172 -5.328 -1.637 1 94.19 235 VAL A O 1
ATOM 1868 N N . MET A 1 236 ? 19.25 -5.512 -2.6 1 92.25 236 MET A N 1
ATOM 1869 C CA . MET A 1 236 ? 19.953 -5.633 -1.321 1 92.25 236 MET A CA 1
ATOM 1870 C C . MET A 1 236 ? 19.797 -4.359 -0.497 1 92.25 236 MET A C 1
ATOM 1872 O O . MET A 1 236 ? 19.703 -4.414 0.73 1 92.25 236 MET A O 1
ATOM 1876 N N . PHE A 1 237 ? 19.797 -3.209 -1.151 1 91.5 237 PHE A N 1
ATOM 1877 C CA . PHE A 1 237 ? 19.578 -1.948 -0.451 1 91.5 237 PHE A CA 1
ATOM 1878 C C . PHE A 1 237 ? 18.25 -1.978 0.316 1 91.5 237 PHE A C 1
ATOM 1880 O O . PHE A 1 237 ? 18.203 -1.585 1.483 1 91.5 237 PHE A O 1
ATOM 1887 N N . LEU A 1 238 ? 17.234 -2.486 -0.344 1 91.94 238 LEU A N 1
ATOM 1888 C CA . LEU A 1 238 ? 15.914 -2.541 0.281 1 91.94 238 LEU A CA 1
ATOM 1889 C C . LEU A 1 238 ? 15.906 -3.525 1.446 1 91.94 238 LEU A C 1
ATOM 1891 O O . LEU A 1 238 ? 15.336 -3.242 2.5 1 91.94 238 LEU A O 1
ATOM 1895 N N . LEU A 1 239 ? 16.594 -4.641 1.259 1 89.88 239 LEU A N 1
ATOM 1896 C CA . LEU A 1 239 ? 16.641 -5.672 2.291 1 89.88 239 LEU A CA 1
ATOM 1897 C C . LEU A 1 239 ? 17.391 -5.168 3.525 1 89.88 239 LEU A C 1
ATOM 1899 O O . LEU A 1 239 ? 17.078 -5.566 4.648 1 89.88 239 LEU A O 1
ATOM 1903 N N . CYS A 1 240 ? 18.25 -4.258 3.375 1 87.5 240 CYS A N 1
ATOM 1904 C CA . CYS A 1 240 ? 19.094 -3.762 4.465 1 87.5 240 CYS A CA 1
ATOM 1905 C C . CYS A 1 240 ? 18.344 -2.723 5.293 1 87.5 240 CYS A C 1
ATOM 1907 O O . CYS A 1 240 ? 18.812 -2.334 6.367 1 87.5 240 CYS A O 1
ATOM 1909 N N . LEU A 1 241 ? 17.188 -2.324 4.848 1 86.5 241 LEU A N 1
ATOM 1910 C CA . LEU A 1 241 ? 16.391 -1.361 5.598 1 86.5 241 LEU A CA 1
ATOM 1911 C C . LEU A 1 241 ? 15.805 -2 6.852 1 86.5 241 LEU A C 1
ATOM 1913 O O . LEU A 1 241 ? 15.438 -1.3 7.797 1 86.5 241 LEU A O 1
ATOM 1917 N N . ASP A 1 242 ? 15.617 -3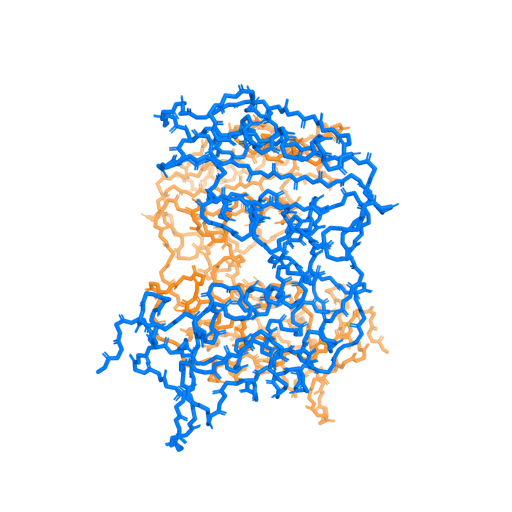.273 6.914 1 74.75 242 ASP A N 1
ATOM 1918 C CA . ASP A 1 242 ? 14.922 -3.957 8.008 1 74.75 242 ASP A CA 1
ATOM 1919 C C . ASP A 1 242 ? 15.922 -4.562 8.992 1 74.75 242 ASP A C 1
ATOM 1921 O O . ASP A 1 242 ? 15.633 -4.668 10.188 1 74.75 242 ASP A O 1
ATOM 1925 N N . LYS B 1 1 ? -16.859 28.5 -9.688 1 87.44 1 LYS B N 1
ATOM 1926 C CA . LYS B 1 1 ? -16.297 27.172 -9.469 1 87.44 1 LYS B CA 1
ATOM 1927 C C . LYS B 1 1 ? -14.953 27.25 -8.75 1 87.44 1 LYS B C 1
ATOM 1929 O O . LYS B 1 1 ? -14.188 28.203 -8.953 1 87.44 1 LYS B O 1
ATOM 1934 N N . TRP B 1 2 ? -14.883 26.406 -7.852 1 93.62 2 TRP B N 1
ATOM 1935 C CA . TRP B 1 2 ? -13.609 26.406 -7.152 1 93.62 2 TRP B CA 1
ATOM 1936 C C . TRP B 1 2 ? -12.477 25.969 -8.078 1 93.62 2 TRP B C 1
ATOM 1938 O O . TRP B 1 2 ? -12.727 25.422 -9.156 1 93.62 2 TRP B O 1
ATOM 1948 N N . LYS B 1 3 ? -11.305 26.172 -7.668 1 97.06 3 LYS B N 1
ATOM 1949 C CA . LYS B 1 3 ? -10.156 25.922 -8.539 1 97.06 3 LYS B CA 1
ATOM 1950 C C . LYS B 1 3 ? -9.586 24.516 -8.289 1 97.06 3 LYS B C 1
ATOM 1952 O O . LYS B 1 3 ? -8.812 24.016 -9.102 1 97.06 3 LYS B O 1
ATOM 1957 N N . GLY B 1 4 ? -9.906 23.938 -7.207 1 97 4 GLY B N 1
ATOM 1958 C CA . GLY B 1 4 ? -9.383 22.625 -6.871 1 97 4 GLY B CA 1
ATOM 1959 C C . GLY B 1 4 ? -10.172 21.5 -7.496 1 97 4 GLY B C 1
ATOM 1960 O O . GLY B 1 4 ? -11.289 21.703 -7.973 1 97 4 GLY B O 1
ATOM 1961 N N . GLU B 1 5 ? -9.516 20.312 -7.488 1 96.56 5 GLU B N 1
ATOM 1962 C CA . GLU B 1 5 ? -10.195 19.109 -7.965 1 96.56 5 GLU B CA 1
ATOM 1963 C C . GLU B 1 5 ? -11.406 18.781 -7.09 1 96.56 5 GLU B C 1
ATOM 1965 O O . GLU B 1 5 ? -11.391 19.031 -5.887 1 96.56 5 GLU B O 1
ATOM 1970 N N . GLY B 1 6 ? -12.43 18.234 -7.73 1 96.94 6 GLY B N 1
ATOM 1971 C CA . GLY B 1 6 ? -13.586 17.797 -6.969 1 96.94 6 GLY B CA 1
ATOM 1972 C C . GLY B 1 6 ? -13.305 16.594 -6.09 1 96.94 6 GLY B C 1
ATOM 1973 O O . GLY B 1 6 ? -12.188 16.078 -6.078 1 96.94 6 GLY B O 1
ATOM 1974 N N . THR B 1 7 ? -14.336 16.188 -5.379 1 97.88 7 THR B N 1
ATOM 1975 C CA . THR B 1 7 ? -14.258 15 -4.535 1 97.88 7 THR B CA 1
ATOM 1976 C C . THR B 1 7 ? -13.867 13.773 -5.359 1 97.88 7 THR B C 1
ATOM 1978 O O . THR B 1 7 ? -14.367 13.578 -6.469 1 97.88 7 THR B O 1
ATOM 1981 N N . THR B 1 8 ? -12.922 12.984 -4.82 1 98.62 8 THR B N 1
ATOM 1982 C CA . THR B 1 8 ? -12.547 11.742 -5.473 1 98.62 8 THR B CA 1
ATOM 1983 C C . THR B 1 8 ? -13.766 10.859 -5.727 1 98.62 8 THR B C 1
ATOM 1985 O O . THR B 1 8 ? -14.547 10.602 -4.809 1 98.62 8 THR B O 1
ATOM 1988 N N . LYS B 1 9 ? -13.93 10.461 -6.992 1 97.81 9 LYS B N 1
ATOM 1989 C CA . LYS B 1 9 ? -15.047 9.578 -7.32 1 97.81 9 LYS B CA 1
ATOM 1990 C C . LYS B 1 9 ? -15 8.297 -6.496 1 97.81 9 LYS B C 1
ATOM 1992 O O . LYS B 1 9 ? -13.922 7.754 -6.25 1 97.81 9 LYS B O 1
ATOM 1997 N N . ASN B 1 10 ? -16.172 7.77 -6.027 1 98.38 10 ASN B N 1
ATOM 1998 C CA . ASN B 1 10 ? -16.328 6.539 -5.258 1 98.38 10 ASN B CA 1
ATOM 1999 C C . ASN B 1 10 ? -15.688 6.66 -3.879 1 98.38 10 ASN B C 1
ATOM 2001 O O . ASN B 1 10 ? -15.219 5.664 -3.322 1 98.38 10 ASN B O 1
ATOM 2005 N N . LEU B 1 11 ? -15.688 7.859 -3.371 1 98.44 11 LEU B N 1
ATOM 2006 C CA . LEU B 1 11 ? -15.039 8.164 -2.102 1 98.44 11 LEU B CA 1
ATOM 2007 C C . LEU B 1 11 ? -15.5 7.211 -1.008 1 98.44 11 LEU B C 1
ATOM 2009 O O . LEU B 1 11 ? -14.68 6.633 -0.293 1 98.44 11 LEU B O 1
ATOM 2013 N N . GLU B 1 12 ? -16.781 6.984 -0.926 1 98.38 12 GLU B N 1
ATOM 2014 C CA . GLU B 1 12 ? -17.328 6.141 0.129 1 98.38 12 GLU B CA 1
ATOM 2015 C C . GLU B 1 12 ? -16.781 4.719 0.046 1 98.38 12 GLU B C 1
ATOM 2017 O O . GLU B 1 12 ? -16.344 4.156 1.054 1 98.38 12 GLU B O 1
ATOM 2022 N N . ASN B 1 13 ? -16.828 4.145 -1.14 1 98.75 13 ASN B N 1
ATOM 2023 C CA . ASN B 1 13 ? -16.297 2.799 -1.334 1 98.75 13 ASN B CA 1
ATOM 2024 C C . ASN B 1 13 ? -14.82 2.717 -0.967 1 98.75 13 ASN B C 1
ATOM 2026 O O . ASN B 1 13 ? -14.391 1.766 -0.31 1 98.75 13 ASN B O 1
ATOM 2030 N N . ILE B 1 14 ? -14.086 3.715 -1.334 1 98.88 14 ILE B N 1
ATOM 2031 C CA . ILE B 1 14 ? -12.648 3.721 -1.114 1 98.88 14 ILE B CA 1
ATOM 2032 C C . ILE B 1 14 ? -12.352 3.775 0.383 1 98.88 14 ILE B C 1
ATOM 2034 O O . ILE B 1 14 ? -11.609 2.941 0.908 1 98.88 14 ILE B O 1
ATOM 2038 N N . VAL B 1 15 ? -12.977 4.684 1.063 1 98.94 15 VAL B N 1
ATOM 2039 C CA . VAL B 1 15 ? -12.57 4.922 2.443 1 98.94 15 VAL B CA 1
ATOM 2040 C C . VAL B 1 15 ? -13.094 3.807 3.342 1 98.94 15 VAL B C 1
ATOM 2042 O O . VAL B 1 15 ? -12.43 3.406 4.301 1 98.94 15 VAL B O 1
ATOM 2045 N N . ILE B 1 16 ? -14.289 3.291 3.064 1 98.94 16 ILE B N 1
ATOM 2046 C CA . ILE B 1 16 ? -14.781 2.146 3.822 1 98.94 16 ILE B CA 1
ATOM 2047 C C . ILE B 1 16 ? -13.898 0.932 3.555 1 98.94 16 ILE B C 1
ATOM 2049 O O . ILE B 1 16 ? -13.555 0.191 4.48 1 98.94 16 ILE B O 1
ATOM 2053 N N . GLY B 1 17 ? -13.539 0.716 2.324 1 98.88 17 GLY B N 1
ATOM 2054 C CA . GLY B 1 17 ? -12.609 -0.346 1.973 1 98.88 17 GLY B CA 1
ATOM 2055 C C . GLY B 1 17 ? -11.266 -0.206 2.65 1 98.88 17 GLY B C 1
ATOM 2056 O O . GLY B 1 17 ? -10.719 -1.184 3.166 1 98.88 17 GLY B O 1
ATOM 2057 N N . ARG B 1 18 ? -10.727 1.002 2.65 1 98.94 18 ARG B N 1
ATOM 2058 C CA . ARG B 1 18 ? -9.461 1.279 3.324 1 98.94 18 ARG B CA 1
ATOM 2059 C C . ARG B 1 18 ? -9.555 0.974 4.816 1 98.94 18 ARG B C 1
ATOM 2061 O O . ARG B 1 18 ? -8.625 0.426 5.402 1 98.94 18 ARG B O 1
ATOM 2068 N N . CYS B 1 19 ? -10.672 1.34 5.355 1 98.94 19 CYS B N 1
ATOM 2069 C CA . CYS B 1 19 ? -10.875 1.121 6.785 1 98.94 19 CYS B CA 1
ATOM 2070 C C . CYS B 1 19 ? -10.852 -0.366 7.117 1 98.94 19 CYS B C 1
ATOM 2072 O O . CYS B 1 19 ? -10.094 -0.799 7.988 1 98.94 19 CYS B O 1
ATOM 2074 N N . TYR B 1 20 ? -11.57 -1.154 6.43 1 98.94 20 TYR B N 1
ATOM 2075 C CA . TYR B 1 20 ? -11.594 -2.588 6.695 1 98.94 20 TYR B CA 1
ATOM 2076 C C . TYR B 1 20 ? -10.281 -3.24 6.27 1 98.94 20 TYR B C 1
ATOM 2078 O O . TYR B 1 20 ? -9.812 -4.184 6.914 1 98.94 20 TYR B O 1
ATOM 2086 N N . ASP B 1 21 ? -9.742 -2.807 5.168 1 98.75 21 ASP B N 1
ATOM 2087 C CA . ASP B 1 21 ? -8.422 -3.291 4.762 1 98.75 21 ASP B CA 1
ATOM 2088 C C . ASP B 1 21 ? -7.395 -3.076 5.867 1 98.75 21 ASP B C 1
ATOM 2090 O O . ASP B 1 21 ? -6.574 -3.957 6.137 1 98.75 21 ASP B O 1
ATOM 2094 N N . TYR B 1 22 ? -7.496 -1.929 6.469 1 98.81 22 TYR B N 1
ATOM 2095 C CA . TYR B 1 22 ? -6.547 -1.571 7.516 1 98.81 22 TYR B CA 1
ATOM 2096 C C . TYR B 1 22 ? -6.652 -2.525 8.695 1 98.81 22 TYR B C 1
ATOM 2098 O O . TYR B 1 22 ? -5.648 -3.086 9.141 1 98.81 22 TYR B O 1
ATOM 2106 N N . ILE B 1 23 ? -7.852 -2.805 9.203 1 98.75 23 ILE B N 1
ATOM 2107 C CA . ILE B 1 23 ? -7.992 -3.525 10.461 1 98.75 23 ILE B CA 1
ATOM 2108 C C . ILE B 1 23 ? -7.918 -5.031 10.203 1 98.75 23 ILE B C 1
ATOM 2110 O O . ILE B 1 23 ? -7.758 -5.816 11.141 1 98.75 23 ILE B O 1
ATOM 2114 N N . ARG B 1 24 ? -8.039 -5.418 8.883 1 98.62 24 ARG B N 1
ATOM 2115 C CA . ARG B 1 24 ? -7.977 -6.844 8.578 1 98.62 24 ARG B CA 1
ATOM 2116 C C . ARG B 1 24 ? -6.578 -7.25 8.125 1 98.62 24 ARG B C 1
ATOM 2118 O O . ARG B 1 24 ? -6.125 -8.359 8.398 1 98.62 24 ARG B O 1
ATOM 2125 N N . ILE B 1 25 ? -5.879 -6.34 7.391 1 97.88 25 ILE B N 1
ATOM 2126 C CA . ILE B 1 25 ? -4.684 -6.766 6.676 1 97.88 25 ILE B CA 1
ATOM 2127 C C . ILE B 1 25 ? -3.496 -5.902 7.094 1 97.88 25 ILE B C 1
ATOM 2129 O O . ILE B 1 25 ? -2.459 -6.418 7.512 1 97.88 25 ILE B O 1
ATOM 2133 N N . VAL B 1 26 ? -3.654 -4.602 7.109 1 97.69 26 VAL B N 1
ATOM 2134 C CA . VAL B 1 26 ? -2.533 -3.68 7.273 1 97.69 26 VAL B CA 1
ATOM 2135 C C . VAL B 1 26 ? -2.047 -3.711 8.719 1 97.69 26 VAL B C 1
ATOM 2137 O O . VAL B 1 26 ? -0.847 -3.84 8.977 1 97.69 26 VAL B O 1
ATOM 2140 N N . ASN B 1 27 ? -2.951 -3.584 9.617 1 98.06 27 ASN B N 1
ATOM 2141 C CA . ASN B 1 27 ? -2.635 -3.547 11.047 1 98.06 27 ASN B CA 1
ATOM 2142 C C . ASN B 1 27 ? -3.742 -4.184 11.883 1 98.06 27 ASN B C 1
ATOM 2144 O O . ASN B 1 27 ? -4.434 -3.49 12.633 1 98.06 27 ASN B O 1
ATOM 2148 N N . PRO B 1 28 ? -3.84 -5.461 11.891 1 97.44 28 PRO B N 1
ATOM 2149 C CA . PRO B 1 28 ? -4.918 -6.16 12.594 1 97.44 28 PRO B CA 1
ATOM 2150 C C . PRO B 1 28 ? -4.863 -5.953 14.109 1 97.44 28 PRO B C 1
ATOM 2152 O O . PRO B 1 28 ? -5.875 -6.129 14.797 1 97.44 28 PRO B O 1
ATOM 2155 N N . ALA B 1 29 ? -3.727 -5.57 14.641 1 96.94 29 ALA B N 1
ATOM 2156 C CA . ALA B 1 29 ? -3.562 -5.363 16.078 1 96.94 29 ALA B CA 1
ATOM 2157 C C . ALA B 1 29 ? -4.453 -4.23 16.578 1 96.94 29 ALA B C 1
ATOM 2159 O O . ALA B 1 29 ? -4.707 -4.109 17.766 1 96.94 29 ALA B O 1
ATOM 2160 N N . VAL B 1 30 ? -4.957 -3.379 15.711 1 97.75 30 VAL B N 1
ATOM 2161 C CA . VAL B 1 30 ? -5.84 -2.264 16.047 1 97.75 30 VAL B CA 1
ATOM 2162 C C . VAL B 1 30 ? -7.172 -2.795 16.562 1 97.75 30 VAL B C 1
ATOM 2164 O O . VAL B 1 30 ? -7.809 -2.164 17.406 1 97.75 30 VAL B O 1
ATOM 2167 N N . GLY B 1 31 ? -7.562 -3.947 16.125 1 97.56 31 GLY B N 1
ATOM 2168 C CA . GLY B 1 31 ? -8.82 -4.535 16.562 1 97.56 31 GLY B CA 1
ATOM 2169 C C . GLY B 1 31 ? -10.008 -4.07 15.742 1 97.56 31 GLY B C 1
ATOM 2170 O O . GLY B 1 31 ? -9.844 -3.389 14.727 1 97.56 31 GLY B O 1
ATOM 2171 N N . GLU B 1 32 ? -11.188 -4.395 16.219 1 98.19 32 GLU B N 1
ATOM 2172 C CA . GLU B 1 32 ? -12.414 -4.137 15.477 1 98.19 32 GLU B CA 1
ATOM 2173 C C . GLU B 1 32 ? -12.766 -2.652 15.484 1 98.19 32 GLU B C 1
ATOM 2175 O O . GLU B 1 32 ? -12.656 -1.991 16.516 1 98.19 32 GLU B O 1
ATOM 2180 N N . LYS B 1 33 ? -13.07 -2.062 14.336 1 98.44 33 LYS B N 1
ATOM 2181 C CA . LYS B 1 33 ? -13.633 -0.731 14.133 1 98.44 33 LYS B CA 1
ATOM 2182 C C . LYS B 1 33 ? -14.938 -0.804 13.344 1 98.44 33 LYS B C 1
ATOM 2184 O O . LYS B 1 33 ? -15.125 -1.707 12.523 1 98.44 33 LYS B O 1
ATOM 2189 N N . ASN B 1 34 ? -15.867 -0.005 13.656 1 98.5 34 ASN B N 1
ATOM 2190 C CA . ASN B 1 34 ? -17.078 0.134 12.844 1 98.5 34 ASN B CA 1
ATOM 2191 C C . ASN B 1 34 ? -16.859 1.111 11.695 1 98.5 34 ASN B C 1
ATOM 2193 O O . ASN B 1 34 ? -17.125 2.307 11.828 1 98.5 34 ASN B O 1
ATOM 2197 N N . CYS B 1 35 ? -16.516 0.649 10.516 1 98.81 35 CYS B N 1
ATOM 2198 C CA . CYS B 1 35 ? -16.062 1.487 9.414 1 98.81 35 CYS B CA 1
ATOM 2199 C C . CYS B 1 35 ? -17.234 2.252 8.797 1 98.81 35 CYS B C 1
ATOM 2201 O O . CYS B 1 35 ? -17.047 3.32 8.211 1 98.81 35 CYS B O 1
ATOM 2203 N N . SER B 1 36 ? -18.453 1.74 8.945 1 98.62 36 SER B N 1
ATOM 2204 C CA . SER B 1 36 ? -19.625 2.5 8.516 1 98.62 36 SER B CA 1
ATOM 2205 C C . SER B 1 36 ? -19.828 3.734 9.383 1 98.62 36 SER B C 1
ATOM 2207 O O . SER B 1 36 ? -20.141 4.816 8.875 1 98.62 36 SER B O 1
ATOM 2209 N N . GLN B 1 37 ? -19.672 3.529 10.672 1 98.75 37 GLN B N 1
ATOM 2210 C CA . GLN B 1 37 ? -19.797 4.648 11.602 1 98.75 37 GLN B CA 1
ATOM 2211 C C . GLN B 1 37 ? -18.672 5.664 11.391 1 98.75 37 GLN B C 1
ATOM 2213 O O . GLN B 1 37 ? -18.891 6.871 11.484 1 98.75 37 GLN B O 1
ATOM 2218 N N . ILE B 1 38 ? -17.5 5.203 11.109 1 98.94 38 ILE B N 1
ATOM 2219 C CA . ILE B 1 38 ? -16.344 6.07 10.875 1 98.94 38 ILE B CA 1
ATOM 2220 C C . ILE B 1 38 ? -16.578 6.906 9.617 1 98.94 38 ILE B C 1
ATOM 2222 O O . ILE B 1 38 ? -16.328 8.117 9.617 1 98.94 38 ILE B O 1
ATOM 2226 N N . TRP B 1 39 ? -17.094 6.293 8.586 1 98.81 39 TRP B N 1
ATOM 2227 C CA . TRP B 1 39 ? -17.422 7.023 7.363 1 98.81 39 TRP B CA 1
ATOM 2228 C C . TRP B 1 39 ? -18.469 8.094 7.637 1 98.81 39 TRP B C 1
ATOM 2230 O O . TRP B 1 39 ? -18.344 9.227 7.164 1 98.81 39 TRP B O 1
ATOM 2240 N N . GLU B 1 40 ? -19.5 7.75 8.414 1 98.44 40 GLU B N 1
ATOM 2241 C CA . GLU B 1 40 ? -20.547 8.711 8.727 1 98.44 40 GLU B CA 1
ATOM 2242 C C . GLU B 1 40 ? -20 9.914 9.484 1 98.44 40 GLU B C 1
ATOM 2244 O O . GLU B 1 40 ? -20.344 11.055 9.18 1 98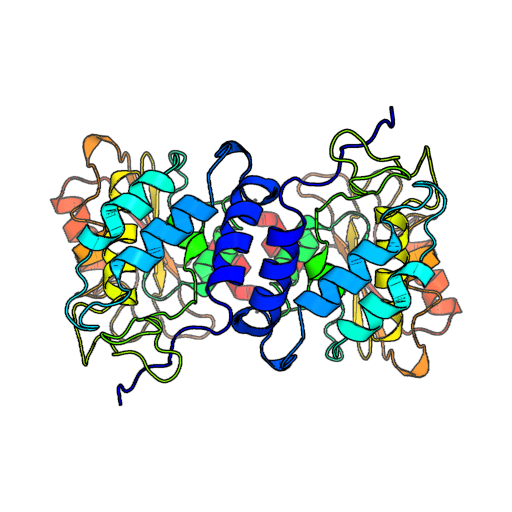.44 40 GLU B O 1
ATOM 2249 N N . ALA B 1 41 ? -19.172 9.633 10.469 1 98.75 41 ALA B N 1
ATOM 2250 C CA . ALA B 1 41 ? -18.547 10.711 11.227 1 98.75 41 ALA B CA 1
ATOM 2251 C C . ALA B 1 41 ? -17.656 11.57 10.336 1 98.75 41 ALA B C 1
ATOM 2253 O O . ALA B 1 41 ? -17.656 12.797 10.461 1 98.75 41 ALA B O 1
ATOM 2254 N N . PHE B 1 42 ? -17 10.992 9.422 1 98.75 42 PHE B N 1
ATOM 2255 C CA . PHE B 1 42 ? -16.109 11.664 8.484 1 98.75 42 PHE B CA 1
ATOM 2256 C C . PHE B 1 42 ? -16.891 12.609 7.582 1 98.75 42 PHE B C 1
ATOM 2258 O O . PHE B 1 42 ? -16.594 13.805 7.516 1 98.75 42 PHE B O 1
ATOM 2265 N N . LYS B 1 43 ? -17.859 12.062 6.906 1 97.19 43 LYS B N 1
ATOM 2266 C CA . LYS B 1 43 ? -18.562 12.859 5.918 1 97.19 43 LYS B CA 1
ATOM 2267 C C . LYS B 1 43 ? -19.375 13.969 6.586 1 97.19 43 LYS B C 1
ATOM 2269 O O . LYS B 1 43 ? -19.531 15.055 6.023 1 97.19 43 LYS B O 1
ATOM 2274 N N . ASN B 1 44 ? -19.844 13.711 7.793 1 96.06 44 ASN B N 1
ATOM 2275 C CA . ASN B 1 44 ? -20.641 14.695 8.5 1 96.06 44 ASN B CA 1
ATOM 2276 C C . ASN B 1 44 ? -19.828 15.938 8.867 1 96.06 44 ASN B C 1
ATOM 2278 O O . ASN B 1 44 ? -20.391 16.984 9.203 1 96.06 44 ASN B O 1
ATOM 2282 N N . ALA B 1 45 ? -18.578 15.812 8.805 1 96.94 45 ALA B N 1
ATOM 2283 C CA . ALA B 1 45 ? -17.703 16.938 9.133 1 96.94 45 ALA B CA 1
ATOM 2284 C C . ALA B 1 45 ? -17.797 18.031 8.055 1 96.94 45 ALA B C 1
ATOM 2286 O O . ALA B 1 45 ? -17.5 19.188 8.32 1 96.94 45 ALA B O 1
ATOM 2287 N N . PHE B 1 46 ? -18.281 17.625 6.848 1 96.19 46 PHE B N 1
ATOM 2288 C CA . PHE B 1 46 ? -18.156 18.641 5.805 1 96.19 46 PHE B CA 1
ATOM 2289 C C . PHE B 1 46 ? -19.375 18.641 4.895 1 96.19 46 PHE B C 1
ATOM 2291 O O . PHE B 1 46 ? -19.578 19.578 4.117 1 96.19 46 PHE B O 1
ATOM 2298 N N . ILE B 1 47 ? -20.125 17.578 4.938 1 93.44 47 ILE B N 1
ATOM 2299 C CA . ILE B 1 47 ? -21.281 17.531 4.035 1 93.44 47 ILE B CA 1
ATOM 2300 C C . ILE B 1 47 ? -22.328 18.531 4.484 1 93.44 47 ILE B C 1
ATOM 2302 O O . ILE B 1 47 ? -22.562 18.703 5.684 1 93.44 47 ILE B O 1
ATOM 2306 N N . ASN B 1 48 ? -22.984 19.188 3.549 1 89.56 48 ASN B N 1
ATOM 2307 C CA . ASN B 1 48 ? -24.062 20.156 3.771 1 89.56 48 ASN B CA 1
ATOM 2308 C C . ASN B 1 48 ? -23.578 21.359 4.59 1 89.56 48 ASN B C 1
ATOM 2310 O O . ASN B 1 48 ? -24.312 21.875 5.434 1 89.56 48 ASN B O 1
ATOM 2314 N N . LYS B 1 49 ? -22.359 21.641 4.531 1 90.88 49 LYS B N 1
ATOM 2315 C CA . LYS B 1 49 ? -21.75 22.812 5.16 1 90.88 49 LYS B CA 1
ATOM 2316 C C . LYS B 1 49 ? -21.094 23.719 4.121 1 90.88 49 LYS B C 1
ATOM 2318 O O . LYS B 1 49 ? -20.859 23.297 2.988 1 90.88 49 LYS B O 1
ATOM 2323 N N . ASP B 1 50 ? -20.953 24.969 4.527 1 91.38 50 ASP B N 1
ATOM 2324 C CA . ASP B 1 50 ? -20.156 25.875 3.695 1 91.38 50 ASP B CA 1
ATOM 2325 C C . ASP B 1 50 ? -18.734 25.328 3.514 1 91.38 50 ASP B C 1
ATOM 2327 O O . ASP B 1 50 ? -18.016 25.141 4.492 1 91.38 50 ASP B O 1
ATOM 2331 N N . PRO B 1 51 ? -18.344 25.078 2.266 1 94.12 51 PRO B N 1
ATOM 2332 C CA . PRO B 1 51 ? -17.047 24.453 2.012 1 94.12 51 PRO B CA 1
ATOM 2333 C C . PRO B 1 51 ? -15.883 25.266 2.564 1 94.12 51 PRO B C 1
ATOM 2335 O O . PRO B 1 51 ? -14.773 24.734 2.705 1 94.12 51 PRO B O 1
ATOM 2338 N N . CYS B 1 52 ? -16.125 26.516 2.922 1 94.94 52 CYS B N 1
ATOM 2339 C CA . CYS B 1 52 ? -15.062 27.359 3.441 1 94.94 52 CYS B CA 1
ATOM 2340 C C . CYS B 1 52 ? -15.172 27.516 4.953 1 94.94 52 CYS B C 1
ATOM 2342 O O . CYS B 1 52 ? -14.461 28.328 5.551 1 94.94 52 CYS B O 1
ATOM 2344 N N . SER B 1 53 ? -16.078 26.781 5.508 1 94.38 53 SER B N 1
ATOM 2345 C CA . SER B 1 53 ? -16.297 26.891 6.949 1 94.38 53 SER B CA 1
ATOM 2346 C C . SER B 1 53 ? -16.219 25.531 7.629 1 94.38 53 SER B C 1
ATOM 2348 O O . SER B 1 53 ? -17.109 25.188 8.422 1 94.38 53 SER B O 1
ATOM 2350 N N . ILE B 1 54 ? -15.258 24.75 7.27 1 97.31 54 ILE B N 1
ATOM 2351 C CA . ILE B 1 54 ? -14.992 23.469 7.918 1 97.31 54 ILE B CA 1
ATOM 2352 C C . ILE B 1 54 ? -13.828 23.625 8.891 1 97.31 54 ILE B C 1
ATOM 2354 O O . ILE B 1 54 ? -12.703 23.938 8.484 1 97.31 54 ILE B O 1
ATOM 2358 N N . LEU B 1 55 ? -14.039 23.422 10.109 1 98 55 LEU B N 1
ATOM 2359 C CA . LEU B 1 55 ? -13 23.562 11.125 1 98 55 LEU B CA 1
ATOM 2360 C C . LEU B 1 55 ? -12.422 22.203 11.5 1 98 55 LEU B C 1
ATOM 2362 O O . LEU B 1 55 ? -13.109 21.188 11.414 1 98 55 LEU B O 1
ATOM 2366 N N . PRO B 1 56 ? -11.164 22.125 11.945 1 98.38 56 PRO B N 1
ATOM 2367 C CA . PRO B 1 56 ? -10.562 20.859 12.367 1 98.38 56 PRO B CA 1
ATOM 2368 C C . PRO B 1 56 ? -11.406 20.125 13.406 1 98.38 56 PRO B C 1
ATOM 2370 O O . PRO B 1 56 ? -11.547 18.906 13.344 1 98.38 56 PRO B O 1
ATOM 2373 N N . LYS B 1 57 ? -12.008 20.859 14.289 1 98.31 57 LYS B N 1
ATOM 2374 C CA . LYS B 1 57 ? -12.789 20.266 15.359 1 98.31 57 LYS B CA 1
ATOM 2375 C C . LYS B 1 57 ? -14 19.516 14.805 1 98.31 57 LYS B C 1
ATOM 2377 O O . LYS B 1 57 ? -14.562 18.656 15.484 1 98.31 57 LYS B O 1
ATOM 2382 N N . ASP B 1 58 ? -14.438 19.844 13.648 1 98.44 58 ASP B N 1
ATOM 2383 C CA . ASP B 1 58 ? -15.555 19.141 13.008 1 98.44 58 ASP B CA 1
ATOM 2384 C C . ASP B 1 58 ? -15.219 17.672 12.789 1 98.44 58 ASP B C 1
ATOM 2386 O O . ASP B 1 58 ? -16.109 16.844 12.625 1 98.44 58 ASP B O 1
ATOM 2390 N N . TYR B 1 59 ? -13.906 17.297 12.797 1 98.81 59 TYR B N 1
ATOM 2391 C CA . TYR B 1 59 ? -13.469 15.93 12.555 1 98.81 59 TYR B CA 1
ATOM 2392 C C . TYR B 1 59 ? -13.219 15.203 13.875 1 98.81 59 TYR B C 1
ATOM 2394 O O . TYR B 1 59 ? -12.719 14.078 13.875 1 98.81 59 TYR B O 1
ATOM 2402 N N . GLU B 1 60 ? -13.562 15.797 14.992 1 98.69 60 GLU B N 1
ATOM 2403 C CA . GLU B 1 60 ? -13.234 15.234 16.297 1 98.69 60 GLU B CA 1
ATOM 2404 C C . GLU B 1 60 ? -13.844 13.844 16.469 1 98.69 60 GLU B C 1
ATOM 2406 O O . GLU B 1 60 ? -13.172 12.922 16.938 1 98.69 60 GLU B O 1
ATOM 2411 N N . LEU B 1 61 ? -15.102 13.664 16.125 1 98.81 61 LEU B N 1
ATOM 2412 C CA . LEU B 1 61 ? -15.75 12.367 16.281 1 98.81 61 LEU B CA 1
ATOM 2413 C C . LEU B 1 61 ? -15.086 11.312 15.398 1 98.81 61 LEU B C 1
ATOM 2415 O O . LEU B 1 61 ? -14.844 10.188 15.844 1 98.81 61 LEU B O 1
ATOM 2419 N N . PHE B 1 62 ? -14.844 11.695 14.164 1 98.88 62 PHE B N 1
ATOM 2420 C CA . PHE B 1 62 ? -14.141 10.797 13.258 1 98.88 62 PHE B CA 1
ATOM 2421 C C . PHE B 1 62 ? -12.812 10.352 13.859 1 98.88 62 PHE B C 1
ATOM 2423 O O . PHE B 1 62 ? -12.484 9.164 13.844 1 98.88 62 PHE B O 1
ATOM 2430 N N . ILE B 1 63 ? -11.992 11.297 14.359 1 98.94 63 ILE B N 1
ATOM 2431 C CA . ILE B 1 63 ? -10.68 11.008 14.922 1 98.94 63 ILE B CA 1
ATOM 2432 C C . ILE B 1 63 ? -10.828 10.07 16.109 1 98.94 63 ILE B C 1
ATOM 2434 O O . ILE B 1 63 ? -10.086 9.086 16.234 1 98.94 63 ILE B O 1
ATOM 2438 N N . ASN B 1 64 ? -11.797 10.32 16.953 1 98.81 64 ASN B N 1
ATOM 2439 C CA . ASN B 1 64 ? -12 9.492 18.141 1 98.81 64 ASN B CA 1
ATOM 2440 C C . ASN B 1 64 ? -12.352 8.055 17.766 1 98.81 64 ASN B C 1
ATOM 2442 O O . ASN B 1 64 ? -11.867 7.113 18.391 1 98.81 64 ASN B O 1
ATOM 2446 N N . LEU B 1 65 ? -13.125 7.879 16.75 1 98.94 65 LEU B N 1
ATOM 2447 C CA . LEU B 1 65 ? -13.586 6.559 16.328 1 98.94 65 LEU B CA 1
ATOM 2448 C C . LEU B 1 65 ? -12.461 5.789 15.633 1 98.94 65 LEU B C 1
ATOM 2450 O O . LEU B 1 65 ? -12.438 4.555 15.672 1 98.94 65 LEU B O 1
ATOM 2454 N N . SER B 1 66 ? -11.516 6.449 15.039 1 98.88 66 SER B N 1
ATOM 2455 C CA . SER B 1 66 ? -10.477 5.809 14.234 1 98.88 66 SER B CA 1
ATOM 2456 C C . SER B 1 66 ? -9.133 5.805 14.969 1 98.88 66 SER B C 1
ATOM 2458 O O . SER B 1 66 ? -8.125 5.375 14.414 1 98.88 66 SER B O 1
ATOM 2460 N N . LEU B 1 67 ? -9.164 6.305 16.141 1 98.75 67 LEU B N 1
ATOM 2461 C CA . LEU B 1 67 ? -7.938 6.422 16.922 1 98.75 67 LEU B CA 1
ATOM 2462 C C . LEU B 1 67 ? -7.449 5.051 17.375 1 98.75 67 LEU B C 1
ATOM 2464 O O . LEU B 1 67 ? -8.25 4.195 17.75 1 98.75 67 LEU B O 1
ATOM 2468 N N . HIS B 1 68 ? -6.199 4.77 17.359 1 98.62 68 HIS B N 1
ATOM 2469 C CA . HIS B 1 68 ? -5.543 3.588 17.906 1 98.62 68 HIS B CA 1
ATOM 2470 C C . HIS B 1 68 ? -4.129 3.912 18.375 1 98.62 68 HIS B C 1
ATOM 2472 O O . HIS B 1 68 ? -3.615 5 18.109 1 98.62 68 HIS B O 1
ATOM 2478 N N . THR B 1 69 ? -3.5 3.043 19.047 1 97.88 69 THR B N 1
ATOM 2479 C CA . THR B 1 69 ? -2.18 3.264 19.609 1 97.88 69 THR B CA 1
ATOM 2480 C C . THR B 1 69 ? -1.127 3.4 18.516 1 97.88 69 THR B C 1
ATOM 2482 O O . THR B 1 69 ? -1.116 2.623 17.562 1 97.88 69 THR B O 1
ATOM 2485 N N . ILE B 1 70 ? -0.338 4.371 18.625 1 98.12 70 ILE B N 1
ATOM 2486 C CA . ILE B 1 70 ? 0.894 4.512 17.859 1 98.12 70 ILE B CA 1
ATOM 2487 C C . ILE B 1 70 ? 2.074 3.992 18.672 1 98.12 70 ILE B C 1
ATOM 2489 O O . ILE B 1 70 ? 2.371 4.516 19.75 1 98.12 70 ILE B O 1
ATOM 2493 N N . PRO B 1 71 ? 2.74 2.979 18.219 1 98.44 71 PRO B N 1
ATOM 2494 C CA . PRO B 1 71 ? 3.805 2.385 19.031 1 98.44 71 PRO B CA 1
ATOM 2495 C C . PRO B 1 71 ? 4.938 3.365 19.328 1 98.44 71 PRO B C 1
ATOM 2497 O O . PRO B 1 71 ? 5.309 4.164 18.469 1 98.44 71 PRO B O 1
ATOM 2500 N N . PRO B 1 72 ? 5.438 3.312 20.562 1 98.62 72 PRO B N 1
ATOM 2501 C CA . PRO B 1 72 ? 6.586 4.168 20.875 1 98.62 72 PRO B CA 1
ATOM 2502 C C . PRO B 1 72 ? 7.766 3.924 19.938 1 98.62 72 PRO B C 1
ATOM 2504 O O . PRO B 1 72 ? 7.977 2.795 19.484 1 98.62 72 PRO B O 1
ATOM 2507 N N . ASN B 1 73 ? 8.523 4.926 19.641 1 98.69 73 ASN B N 1
ATOM 2508 C CA . ASN B 1 73 ? 9.766 4.883 18.875 1 98.69 73 ASN B CA 1
ATOM 2509 C C . ASN B 1 73 ? 9.5 4.641 17.391 1 98.69 73 ASN B C 1
ATOM 2511 O O . ASN B 1 73 ? 10.43 4.395 16.625 1 98.69 73 ASN B O 1
ATOM 2515 N N . LYS B 1 74 ? 8.203 4.758 16.938 1 98.5 74 LYS B N 1
ATOM 2516 C CA . LYS B 1 74 ? 7.895 4.41 15.562 1 98.5 74 LYS B CA 1
ATOM 2517 C C . LYS B 1 74 ? 7.387 5.629 14.789 1 98.5 74 LYS B C 1
ATOM 2519 O O . LYS B 1 74 ? 7.254 5.582 13.562 1 98.5 74 LYS B O 1
ATOM 2524 N N . SER B 1 75 ? 7.125 6.688 15.406 1 98.88 75 SER B N 1
ATOM 2525 C CA . SER B 1 75 ? 6.562 7.859 14.742 1 98.88 75 SER B CA 1
ATOM 2526 C C . SER B 1 75 ? 7.57 8.477 13.781 1 98.88 75 SER B C 1
ATOM 2528 O O . SER B 1 75 ? 8.727 8.695 14.141 1 98.88 75 SER B O 1
ATOM 2530 N N . LEU B 1 76 ? 7.117 8.719 12.57 1 98.88 76 LEU B N 1
ATOM 2531 C CA . LEU B 1 76 ? 7.93 9.312 11.516 1 98.88 76 LEU B CA 1
ATOM 2532 C C . LEU B 1 76 ? 7.227 10.523 10.898 1 98.88 76 LEU B C 1
ATOM 2534 O O . LEU B 1 76 ? 6.359 10.367 10.039 1 98.88 76 LEU B O 1
ATOM 2538 N N . PHE B 1 77 ? 7.57 11.672 11.328 1 98.88 77 PHE B N 1
ATOM 2539 C CA . PHE B 1 77 ? 7.094 12.938 10.781 1 98.88 77 PHE B CA 1
ATOM 2540 C C . PHE B 1 77 ? 7.863 13.305 9.516 1 98.88 77 PHE B C 1
ATOM 2542 O O . PHE B 1 77 ? 8.883 12.688 9.203 1 98.88 77 PHE B O 1
ATOM 2549 N N . TRP B 1 78 ? 7.293 14.383 8.773 1 98.56 78 TRP B N 1
ATOM 2550 C CA . TRP B 1 78 ? 7.992 14.703 7.535 1 98.56 78 TRP B CA 1
ATOM 2551 C C . TRP B 1 78 ? 7.535 16.047 6.984 1 98.56 78 TRP B C 1
ATOM 2553 O O . TRP B 1 78 ? 6.473 16.547 7.359 1 98.56 78 TRP B O 1
ATOM 2563 N N . GLU B 1 79 ? 8.422 16.656 6.199 1 97.44 79 GLU B N 1
ATOM 2564 C CA . GLU B 1 79 ? 8.117 17.812 5.352 1 97.44 79 GLU B CA 1
ATOM 2565 C C . GLU B 1 79 ? 8.688 17.641 3.949 1 97.44 79 GLU B C 1
ATOM 2567 O O . GLU B 1 79 ? 9.867 17.312 3.791 1 97.44 79 GLU B O 1
ATOM 2572 N N . ASN B 1 80 ? 7.809 17.766 2.918 1 92.62 80 ASN B N 1
ATOM 2573 C CA . ASN B 1 80 ? 8.195 17.75 1.511 1 92.62 80 ASN B CA 1
ATOM 2574 C C . ASN B 1 80 ? 8.812 16.422 1.108 1 92.62 80 ASN B C 1
ATOM 2576 O O . ASN B 1 80 ? 9.789 16.391 0.358 1 92.62 80 ASN B O 1
ATOM 2580 N N . ASN B 1 81 ? 8.312 15.258 1.688 1 93.31 81 ASN B N 1
ATOM 2581 C CA . ASN B 1 81 ? 8.883 13.938 1.459 1 93.31 81 ASN B CA 1
ATOM 2582 C C . ASN B 1 81 ? 7.812 12.852 1.538 1 93.31 81 ASN B C 1
ATOM 2584 O O . ASN B 1 81 ? 8.094 11.719 1.945 1 93.31 81 ASN B O 1
ATOM 2588 N N . GLN B 1 82 ? 6.625 13.164 1.211 1 92.31 82 GLN B N 1
ATOM 2589 C CA . GLN B 1 82 ? 5.512 12.266 1.503 1 92.31 82 GLN B CA 1
ATOM 2590 C C . GLN B 1 82 ? 5.73 10.891 0.867 1 92.31 82 GLN B C 1
ATOM 2592 O O . GLN B 1 82 ? 5.586 9.867 1.531 1 92.31 82 GLN B O 1
ATOM 2597 N N . LEU B 1 83 ? 6.109 10.875 -0.461 1 92.12 83 LEU B N 1
ATOM 2598 C CA . LEU B 1 83 ? 6.258 9.609 -1.17 1 92.12 83 LEU B CA 1
ATOM 2599 C C . LEU B 1 83 ? 7.402 8.789 -0.584 1 92.12 83 LEU B C 1
ATOM 2601 O O . LEU B 1 83 ? 7.266 7.582 -0.381 1 92.12 83 LEU B O 1
ATOM 2605 N N . LEU B 1 84 ? 8.516 9.477 -0.318 1 94.06 84 LEU B N 1
ATOM 2606 C CA . LEU B 1 84 ? 9.664 8.789 0.269 1 94.06 84 LEU B CA 1
ATOM 2607 C C . LEU B 1 84 ? 9.328 8.25 1.654 1 94.06 84 LEU B C 1
ATOM 2609 O O . LEU B 1 84 ? 9.695 7.129 1.994 1 94.06 84 LEU B O 1
ATOM 2613 N N . VAL B 1 85 ? 8.594 9.031 2.418 1 96.69 85 VAL B N 1
ATOM 2614 C CA . VAL B 1 85 ? 8.203 8.656 3.775 1 96.69 85 VAL B CA 1
ATOM 2615 C C . VAL B 1 85 ? 7.297 7.426 3.734 1 96.69 85 VAL B C 1
ATOM 2617 O O . VAL B 1 85 ? 7.469 6.492 4.523 1 96.69 85 VAL B O 1
ATOM 2620 N N . ASN B 1 86 ? 6.352 7.418 2.836 1 94.38 86 ASN B N 1
ATOM 2621 C CA . ASN B 1 86 ? 5.453 6.277 2.689 1 94.38 86 ASN B CA 1
ATOM 2622 C C . ASN B 1 86 ? 6.223 4.996 2.371 1 94.38 86 ASN B C 1
ATOM 2624 O O . ASN B 1 86 ? 5.957 3.947 2.957 1 94.38 86 ASN B O 1
ATOM 2628 N N . ARG B 1 87 ? 7.156 5.105 1.476 1 93.75 87 ARG B N 1
ATOM 2629 C CA . ARG B 1 87 ? 7.957 3.947 1.085 1 93.75 87 ARG B CA 1
ATOM 2630 C C . ARG B 1 87 ? 8.859 3.498 2.227 1 93.75 87 ARG B C 1
ATOM 2632 O O . ARG B 1 87 ? 8.969 2.301 2.508 1 93.75 87 ARG B O 1
ATOM 2639 N N . PHE B 1 88 ? 9.438 4.457 2.898 1 95.81 88 PHE B N 1
ATOM 2640 C CA . PHE B 1 88 ? 10.406 4.148 3.939 1 95.81 88 PHE B CA 1
ATOM 2641 C C . PHE B 1 88 ? 9.719 3.574 5.172 1 95.81 88 PHE B C 1
ATOM 2643 O O . PHE B 1 88 ? 10.25 2.678 5.828 1 95.81 88 PHE B O 1
ATOM 2650 N N . ALA B 1 89 ? 8.508 4.078 5.512 1 96.81 89 ALA B N 1
ATOM 2651 C CA . ALA B 1 89 ? 7.781 3.631 6.695 1 96.81 89 ALA B CA 1
ATOM 2652 C C . ALA B 1 89 ? 7.285 2.197 6.527 1 96.81 89 ALA B C 1
ATOM 2654 O O . ALA B 1 89 ? 7.145 1.465 7.512 1 96.81 89 ALA B O 1
ATOM 2655 N N . ASP B 1 90 ? 7.043 1.761 5.305 1 94.38 90 ASP B N 1
ATOM 2656 C CA . ASP B 1 90 ? 6.648 0.395 4.973 1 94.38 90 ASP B CA 1
ATOM 2657 C C . ASP B 1 90 ? 5.355 0.009 5.684 1 94.38 90 ASP B C 1
ATOM 2659 O O . ASP B 1 90 ? 5.297 -1.017 6.367 1 94.38 90 ASP B O 1
ATOM 2663 N N . ARG B 1 91 ? 4.332 0.896 5.621 1 92.69 91 ARG B N 1
ATOM 2664 C CA . ARG B 1 91 ? 2.973 0.665 6.105 1 92.69 91 ARG B CA 1
ATOM 2665 C C . ARG B 1 91 ? 2.975 0.269 7.578 1 92.69 91 ARG B C 1
ATOM 2667 O O . ARG B 1 91 ? 2.279 -0.668 7.977 1 92.69 91 ARG B O 1
ATOM 2674 N N . GLY B 1 92 ? 3.924 0.902 8.289 1 93.62 92 GLY B N 1
ATOM 2675 C CA . GLY B 1 92 ? 3.918 0.7 9.727 1 93.62 92 GLY B CA 1
ATOM 2676 C C . GLY B 1 92 ? 4.875 -0.385 10.18 1 93.62 92 GLY B C 1
ATOM 2677 O O . GLY B 1 92 ? 5.066 -0.586 11.383 1 93.62 92 GLY B O 1
ATOM 2678 N N . ARG B 1 93 ? 5.484 -1.112 9.289 1 92.69 93 ARG B N 1
ATOM 2679 C CA . ARG B 1 93 ? 6.379 -2.203 9.664 1 92.69 93 ARG B CA 1
ATOM 2680 C C . ARG B 1 93 ? 7.703 -1.669 10.195 1 92.69 93 ARG B C 1
ATOM 2682 O O . ARG B 1 93 ? 8.211 -2.154 11.211 1 92.69 93 ARG B O 1
ATOM 2689 N N . ARG B 1 94 ? 8.188 -0.649 9.523 1 95.25 94 ARG B N 1
ATOM 2690 C CA . ARG B 1 94 ? 9.43 -0.04 9.984 1 95.25 94 ARG B CA 1
ATOM 2691 C C . ARG B 1 94 ? 9.156 1.167 10.875 1 95.25 94 ARG B C 1
ATOM 2693 O O . ARG B 1 94 ? 9.688 1.264 11.977 1 95.25 94 ARG B O 1
ATOM 2700 N N . TYR B 1 95 ? 8.375 2.088 10.367 1 98 95 TYR B N 1
ATOM 2701 C CA . TYR B 1 95 ? 7.871 3.266 11.07 1 98 95 TYR B CA 1
ATOM 2702 C C . TYR B 1 95 ? 6.379 3.445 10.82 1 98 95 TYR B C 1
ATOM 2704 O O . TYR B 1 95 ? 5.812 2.822 9.922 1 98 95 TYR B O 1
ATOM 2712 N N . MET B 1 96 ? 5.762 4.211 11.672 1 98.56 96 MET B N 1
ATOM 2713 C CA . MET B 1 96 ? 4.359 4.555 11.453 1 98.56 96 MET B CA 1
ATOM 2714 C C . MET B 1 96 ? 4.188 6.059 11.266 1 98.56 96 MET B C 1
ATOM 2716 O O . MET B 1 96 ? 4.066 6.797 12.25 1 98.56 96 MET B O 1
ATOM 2720 N N . SER B 1 97 ? 4.219 6.492 10.039 1 98.69 97 SER B N 1
ATOM 2721 C CA . SER B 1 97 ? 3.9 7.883 9.742 1 98.69 97 SER B CA 1
ATOM 2722 C C . SER B 1 97 ? 2.406 8.156 9.898 1 98.69 97 SER B C 1
ATOM 2724 O O . SER B 1 97 ? 1.621 7.227 10.102 1 98.69 97 SER B O 1
ATOM 2726 N N . LEU B 1 98 ? 2.057 9.383 9.836 1 98.69 98 LEU B N 1
ATOM 2727 C CA . LEU B 1 98 ? 0.655 9.766 9.961 1 98.69 98 LEU B CA 1
ATOM 2728 C C . LEU B 1 98 ? -0.203 9.016 8.945 1 98.69 98 LEU B C 1
ATOM 2730 O O . LEU B 1 98 ? -1.272 8.508 9.281 1 98.69 98 LEU B O 1
ATOM 2734 N N . GLY B 1 99 ? 0.284 8.883 7.746 1 98.19 99 GLY B N 1
ATOM 2735 C CA . GLY B 1 99 ? -0.456 8.211 6.691 1 98.19 99 GLY B CA 1
ATOM 2736 C C . GLY B 1 99 ? -0.618 6.719 6.934 1 98.19 99 GLY B C 1
ATOM 2737 O O . GLY B 1 99 ? -1.429 6.066 6.273 1 98.19 99 GLY B O 1
ATOM 2738 N N . ASP B 1 100 ? 0.154 6.203 7.895 1 98.38 100 ASP B N 1
ATOM 2739 C CA . ASP B 1 100 ? 0.1 4.773 8.195 1 98.38 100 ASP B CA 1
ATOM 2740 C C . ASP B 1 100 ? -0.899 4.484 9.312 1 98.38 100 ASP B C 1
ATOM 2742 O O . ASP B 1 100 ? -1.215 3.324 9.586 1 98.38 100 ASP B O 1
ATOM 2746 N N . THR B 1 101 ? -1.331 5.477 10.039 1 98.88 101 THR B N 1
ATOM 2747 C CA . THR B 1 101 ? -2.412 5.289 11 1 98.88 101 THR B CA 1
ATOM 2748 C C . THR B 1 101 ? -3.742 5.078 10.281 1 98.88 101 THR B C 1
ATOM 2750 O O . THR B 1 101 ? -3.877 5.406 9.102 1 98.88 101 THR B O 1
ATOM 2753 N N . LEU B 1 102 ? -4.711 4.555 11.023 1 98.88 102 LEU B N 1
ATOM 2754 C CA . LEU B 1 102 ? -6.023 4.34 10.422 1 98.88 102 LEU B CA 1
ATOM 2755 C C . LEU B 1 102 ? -6.621 5.66 9.945 1 98.88 102 LEU B C 1
ATOM 2757 O O . LEU B 1 102 ? -7.105 5.754 8.812 1 98.88 102 LEU B O 1
ATOM 2761 N N . PHE B 1 103 ? -6.617 6.695 10.812 1 98.88 103 PHE B N 1
ATOM 2762 C CA . PHE B 1 103 ? -7.25 7.953 10.438 1 98.88 103 PHE B CA 1
ATOM 2763 C C . PHE B 1 103 ? -6.488 8.633 9.312 1 98.88 103 PHE B C 1
ATOM 2765 O O . PHE B 1 103 ? -7.086 9.289 8.453 1 98.88 103 PHE B O 1
ATOM 2772 N N . GLY B 1 104 ? -5.141 8.555 9.266 1 98.69 104 GLY B N 1
ATOM 2773 C CA . GLY B 1 104 ? -4.398 9.086 8.133 1 98.69 104 GLY B CA 1
ATOM 2774 C C . GLY B 1 104 ? -4.602 8.281 6.863 1 98.69 104 GLY B C 1
ATOM 2775 O O . GLY B 1 104 ? -4.852 8.844 5.793 1 98.69 104 GLY B O 1
ATOM 2776 N N . PHE B 1 105 ? -4.488 6.914 7.02 1 98.56 105 PHE B N 1
ATOM 2777 C CA . PHE B 1 105 ? -4.66 5.957 5.938 1 98.56 105 PHE B CA 1
ATOM 2778 C C . PHE B 1 105 ? -6.012 6.141 5.262 1 98.56 105 PHE B C 1
ATOM 2780 O O . PHE B 1 105 ? -6.129 5.988 4.043 1 98.56 105 PHE B O 1
ATOM 2787 N N . PHE B 1 106 ? -6.984 6.547 5.965 1 98.81 106 PHE B N 1
ATOM 2788 C CA . PHE B 1 106 ? -8.383 6.727 5.574 1 98.81 106 PHE B CA 1
ATOM 2789 C C . PHE B 1 106 ? -8.5 7.766 4.465 1 98.81 106 PHE B C 1
ATOM 2791 O O . PHE B 1 106 ? -9.227 7.559 3.49 1 98.81 106 PHE B O 1
ATOM 2798 N N . GLY B 1 107 ? -7.711 8.82 4.562 1 98.38 107 GLY B N 1
ATOM 2799 C CA . GLY B 1 107 ? -7.906 9.945 3.67 1 98.38 107 GLY B CA 1
ATOM 2800 C C . GLY B 1 107 ? -6.723 10.203 2.76 1 98.38 107 GLY B C 1
ATOM 2801 O O . GLY B 1 107 ? -6.738 11.133 1.953 1 98.38 107 GLY B O 1
ATOM 2802 N N . ASP B 1 108 ? -5.738 9.336 2.846 1 97.75 108 ASP B N 1
ATOM 2803 C CA . ASP B 1 108 ? -4.461 9.562 2.174 1 97.75 108 ASP B CA 1
ATOM 2804 C C . ASP B 1 108 ? -4.648 9.664 0.662 1 97.75 108 ASP B C 1
ATOM 2806 O O . ASP B 1 108 ? -5.219 8.773 0.038 1 97.75 108 ASP B O 1
ATOM 2810 N N . PHE B 1 109 ? -4.188 10.844 0.073 1 97.81 109 PHE B N 1
ATOM 2811 C CA . PHE B 1 109 ? -4.145 11.117 -1.359 1 97.81 109 PHE B CA 1
ATOM 2812 C C . PHE B 1 109 ? -5.547 11.312 -1.917 1 97.81 109 PHE B C 1
ATOM 2814 O O . PHE B 1 109 ? -5.746 11.289 -3.133 1 97.81 109 PHE B O 1
ATOM 2821 N N . LEU B 1 110 ? -6.559 11.531 -1.086 1 98.69 110 LEU B N 1
ATOM 2822 C CA . LEU B 1 110 ? -7.926 11.766 -1.534 1 98.69 110 LEU B CA 1
ATOM 2823 C C . LEU B 1 110 ? -8.289 13.242 -1.42 1 98.69 110 LEU B C 1
ATOM 2825 O O . LEU B 1 110 ? -7.664 13.984 -0.652 1 98.69 110 LEU B O 1
ATOM 2829 N N . ASN B 1 111 ? -9.203 13.672 -2.254 1 98.25 111 ASN B N 1
ATOM 2830 C CA . ASN B 1 111 ? -9.828 14.984 -2.172 1 98.25 111 ASN B CA 1
ATOM 2831 C C . ASN B 1 111 ? -11.312 14.883 -1.854 1 98.25 111 ASN B C 1
ATOM 2833 O O . ASN B 1 111 ? -12 13.992 -2.354 1 98.25 111 ASN B O 1
ATOM 2837 N N . TRP B 1 112 ? -11.758 15.789 -1.082 1 98.19 112 TRP B N 1
ATOM 2838 C CA . TRP B 1 112 ? -13.188 15.781 -0.795 1 98.19 112 TRP B CA 1
ATOM 2839 C C . TRP B 1 112 ? -13.664 17.172 -0.359 1 98.19 112 TRP B C 1
ATOM 2841 O O . TRP B 1 112 ? -12.891 17.953 0.201 1 98.19 112 TRP B O 1
ATOM 2851 N N . CYS B 1 113 ? -14.836 17.484 -0.646 1 97.25 113 CYS B N 1
ATOM 2852 C CA . CYS B 1 113 ? -15.562 18.641 -0.119 1 97.25 113 CYS B CA 1
ATOM 2853 C C . CYS B 1 113 ? -17.062 18.453 -0.302 1 97.25 113 CYS B C 1
ATOM 2855 O O . CYS B 1 113 ? -17.5 17.578 -1.039 1 97.25 113 CYS B O 1
ATOM 2857 N N . GLY B 1 114 ? -17.797 19.125 0.532 1 94.38 114 GLY B N 1
ATOM 2858 C CA . GLY B 1 114 ? -19.25 19.141 0.41 1 94.38 114 GLY B CA 1
ATOM 2859 C C . GLY B 1 114 ? -19.766 20.406 -0.258 1 94.38 114 GLY B C 1
ATOM 2860 O O . GLY B 1 114 ? -19.016 21.156 -0.851 1 94.38 114 GLY B O 1
ATOM 2861 N N . GLN B 1 115 ? -21 20.453 -0.387 1 87.69 115 GLN B N 1
ATOM 2862 C CA . GLN B 1 115 ? -21.75 21.609 -0.828 1 87.69 115 GLN B CA 1
ATOM 2863 C C . GLN B 1 115 ? -23.062 21.734 -0.057 1 87.69 115 GLN B C 1
ATOM 2865 O O . GLN B 1 115 ? -23.531 20.766 0.545 1 87.69 115 GLN B O 1
ATOM 2870 N N . ALA B 1 116 ? -23.5 22.969 0.019 1 77 116 ALA B N 1
ATOM 2871 C CA . ALA B 1 116 ? -24.656 23.281 0.851 1 77 116 ALA B CA 1
ATOM 2872 C C . ALA B 1 116 ? -25.891 22.484 0.411 1 77 116 ALA B C 1
ATOM 2874 O O . ALA B 1 116 ? -26.656 22 1.247 1 77 116 ALA B O 1
ATOM 2875 N N . ASP B 1 117 ? -26.156 22.391 -0.792 1 75.44 117 ASP B N 1
ATOM 2876 C CA . ASP B 1 117 ? -27.359 21.719 -1.279 1 75.44 117 ASP B CA 1
ATOM 2877 C C . ASP B 1 117 ? -27.094 20.234 -1.527 1 75.44 117 ASP B C 1
ATOM 2879 O O . ASP B 1 117 ? -25.953 19.812 -1.646 1 75.44 117 ASP B O 1
ATOM 2883 N N . SER B 1 118 ? -28.172 19.484 -1.385 1 68.62 118 SER B N 1
ATOM 2884 C CA . SER B 1 118 ? -28.062 18.078 -1.771 1 68.62 118 SER B CA 1
ATOM 2885 C C . SER B 1 118 ? -27.438 17.938 -3.148 1 68.62 118 SER B C 1
ATOM 2887 O O . SER B 1 118 ? -27.672 18.75 -4.039 1 68.62 118 SER B O 1
ATOM 2889 N N . PRO B 1 119 ? -26.578 16.844 -3.354 1 66.69 119 PRO B N 1
ATOM 2890 C CA . PRO B 1 119 ? -26.375 15.578 -2.643 1 66.69 119 PRO B CA 1
ATOM 2891 C C . PRO B 1 119 ? -25.312 15.68 -1.552 1 66.69 119 PRO B C 1
ATOM 2893 O O . PRO B 1 119 ? -24.922 14.664 -0.964 1 66.69 119 PRO B O 1
ATOM 2896 N N . GLY B 1 120 ? -24.625 16.734 -1.462 1 83 120 GLY B N 1
ATOM 2897 C CA . GLY B 1 120 ? -23.75 17 -0.34 1 83 120 GLY B CA 1
ATOM 2898 C C . GLY B 1 120 ? -22.281 17.031 -0.727 1 83 120 GLY B C 1
ATOM 2899 O O . GLY B 1 12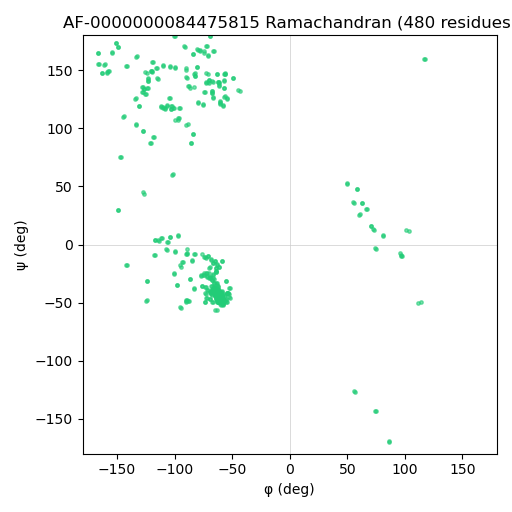0 ? -21.578 18.016 -0.477 1 83 120 GLY B O 1
ATOM 2900 N N . LEU B 1 121 ? -21.844 15.906 -1.506 1 93.06 121 LEU B N 1
ATOM 2901 C CA . LEU B 1 121 ? -20.453 15.891 -1.973 1 93.06 121 LEU B CA 1
ATOM 2902 C C . LEU B 1 121 ? -20.328 16.625 -3.303 1 93.06 121 LEU B C 1
ATOM 2904 O O . LEU B 1 121 ? -21.188 16.484 -4.18 1 93.06 121 LEU B O 1
ATOM 2908 N N . ASP B 1 122 ? -19.406 17.438 -3.5 1 94.62 122 ASP B N 1
ATOM 2909 C CA . ASP B 1 122 ? -19.156 18.141 -4.746 1 94.62 122 ASP B CA 1
ATOM 2910 C C . ASP B 1 122 ? -18.078 17.438 -5.566 1 94.62 122 ASP B C 1
ATOM 2912 O O . ASP B 1 122 ? -16.875 17.562 -5.262 1 94.62 122 ASP B O 1
ATOM 2916 N N . TYR B 1 123 ? -18.438 16.781 -6.629 1 94.31 123 TYR B N 1
ATOM 2917 C CA . TYR B 1 123 ? -17.516 16.016 -7.445 1 94.31 123 TYR B CA 1
ATOM 2918 C C . TYR B 1 123 ? -16.891 16.875 -8.539 1 94.31 123 TYR B C 1
ATOM 2920 O O . TYR B 1 123 ? -15.969 16.453 -9.234 1 94.31 123 TYR B O 1
ATOM 2928 N N . GLU B 1 124 ? -17.406 18.078 -8.641 1 94.56 124 GLU B N 1
ATOM 2929 C CA . GLU B 1 124 ? -16.953 18.938 -9.734 1 94.56 124 GLU B CA 1
ATOM 2930 C C . GLU B 1 124 ? -15.727 19.75 -9.336 1 94.56 124 GLU B C 1
ATOM 2932 O O . GLU B 1 124 ? -14.766 19.844 -10.094 1 94.56 124 GLU B O 1
ATOM 2937 N N . SER B 1 125 ? -15.781 20.391 -8.195 1 96 125 SER B N 1
ATOM 2938 C CA . SER B 1 125 ? -14.656 21.219 -7.766 1 96 125 SER B CA 1
ATOM 2939 C C . SER B 1 125 ? -14.68 21.438 -6.258 1 96 125 SER B C 1
ATOM 2941 O O . SER B 1 125 ? -15.75 21.516 -5.652 1 96 125 SER B O 1
ATOM 2943 N N . CYS B 1 126 ? -13.5 21.547 -5.652 1 97.12 126 CYS B N 1
ATOM 2944 C CA . CYS B 1 126 ? -13.312 21.859 -4.242 1 97.12 126 CYS B CA 1
ATOM 2945 C C . CYS B 1 126 ? -12.43 23.078 -4.066 1 97.12 126 CYS B C 1
ATOM 2947 O O . CYS B 1 126 ? -11.562 23.359 -4.902 1 97.12 126 CYS B O 1
ATOM 2949 N N . PRO B 1 127 ? -12.688 23.859 -2.99 1 97 127 PRO B N 1
ATOM 2950 C CA . PRO B 1 127 ? -11.812 25.016 -2.773 1 97 127 PRO B CA 1
ATOM 2951 C C . PRO B 1 127 ? -10.383 24.609 -2.422 1 97 127 PRO B C 1
ATOM 2953 O O . PRO B 1 127 ? -10.172 23.625 -1.699 1 97 127 PRO B O 1
ATOM 2956 N N . THR B 1 128 ? -9.406 25.328 -2.965 1 97.31 128 THR B N 1
ATOM 2957 C CA . THR B 1 128 ? -8.016 25.188 -2.535 1 97.31 128 THR B CA 1
ATOM 2958 C C . THR B 1 128 ? -7.781 25.922 -1.221 1 97.31 128 THR B C 1
ATOM 2960 O O . THR B 1 128 ? -8.602 26.75 -0.81 1 97.31 128 THR B O 1
ATOM 2963 N N . THR B 1 129 ? -6.695 25.672 -0.633 1 95.62 129 THR B N 1
ATOM 2964 C CA . THR B 1 129 ? -6.359 26.344 0.62 1 95.62 129 THR B CA 1
ATOM 2965 C C . THR B 1 129 ? -6.199 27.844 0.405 1 95.62 129 THR B C 1
ATOM 2967 O O . THR B 1 129 ? -6.496 28.641 1.298 1 95.62 129 THR B O 1
ATOM 2970 N N . LEU B 1 130 ? -5.727 28.203 -0.734 1 95.56 130 LEU B N 1
ATOM 2971 C CA . LEU B 1 130 ? -5.586 29.609 -1.065 1 95.56 130 LEU B CA 1
ATOM 2972 C C . LEU B 1 130 ? -6.949 30.281 -1.155 1 95.56 130 LEU B C 1
ATOM 2974 O O . LEU B 1 130 ? -7.094 31.453 -0.78 1 95.56 130 LEU B O 1
ATOM 2978 N N . GLU B 1 131 ? -7.965 29.562 -1.595 1 96.88 131 GLU B N 1
ATOM 2979 C CA . GLU B 1 131 ? -9.32 30.094 -1.728 1 96.88 131 GLU B CA 1
ATOM 2980 C C . GLU B 1 131 ? -10.062 30.047 -0.394 1 96.88 131 GLU B C 1
ATOM 2982 O O . GLU B 1 131 ? -10.891 30.922 -0.112 1 96.88 131 GLU B O 1
ATOM 2987 N N . CYS B 1 132 ? -9.836 29.031 0.342 1 95.12 132 CYS B N 1
ATOM 2988 C CA . CYS B 1 132 ? -10.516 28.781 1.608 1 95.12 132 CYS B CA 1
ATOM 2989 C C . CYS B 1 132 ? -9.57 28.125 2.607 1 95.12 132 CYS B C 1
ATOM 2991 O O . CYS B 1 132 ? -9.273 26.938 2.5 1 95.12 132 CYS B O 1
ATOM 2993 N N . GLU B 1 133 ? -9.211 28.844 3.576 1 94.56 133 GLU B N 1
ATOM 2994 C CA . GLU B 1 133 ? -8.266 28.328 4.559 1 94.56 133 GLU B CA 1
ATOM 2995 C C . GLU B 1 133 ? -8.852 27.156 5.328 1 94.56 133 GLU B C 1
ATOM 2997 O O . GLU B 1 133 ? -8.141 26.188 5.629 1 94.56 133 GLU B O 1
ATOM 3002 N N . ASN B 1 134 ? -10.109 27.25 5.621 1 96.62 134 ASN B N 1
ATOM 3003 C CA . ASN B 1 134 ? -10.805 26.219 6.371 1 96.62 134 ASN B CA 1
ATOM 3004 C C . ASN B 1 134 ? -11.648 25.328 5.457 1 96.62 134 ASN B C 1
ATOM 3006 O O . ASN B 1 134 ? -12.867 25.266 5.605 1 96.62 134 ASN B O 1
ATOM 3010 N N . ASN B 1 135 ? -10.945 24.703 4.543 1 97.75 135 ASN B N 1
ATOM 3011 C CA . ASN B 1 135 ? -11.617 23.734 3.682 1 97.75 135 ASN B CA 1
ATOM 3012 C C . ASN B 1 135 ? -11.547 22.328 4.262 1 97.75 135 ASN B C 1
ATOM 3014 O O . ASN B 1 135 ? -10.836 22.078 5.242 1 97.75 135 ASN B O 1
ATOM 3018 N N . ALA B 1 136 ? -12.258 21.422 3.697 1 98.12 136 ALA B N 1
ATOM 3019 C CA . ALA B 1 136 ? -12.469 20.109 4.273 1 98.12 136 ALA B CA 1
ATOM 3020 C C . ALA B 1 136 ? -11.156 19.344 4.398 1 98.12 136 ALA B C 1
ATOM 3022 O O . ALA B 1 136 ? -10.828 18.828 5.469 1 98.12 136 ALA B O 1
ATOM 3023 N N . VAL B 1 137 ? -10.32 19.312 3.377 1 98.56 137 VAL B N 1
ATOM 3024 C CA . VAL B 1 137 ? -9.109 18.5 3.338 1 98.56 137 VAL B CA 1
ATOM 3025 C C . VAL B 1 137 ? -8.055 19.094 4.266 1 98.56 137 VAL B C 1
ATOM 3027 O O . VAL B 1 137 ? -7.457 18.375 5.07 1 98.56 137 VAL B O 1
ATOM 3030 N N . GLU B 1 138 ? -7.863 20.406 4.188 1 98.25 138 GLU B N 1
ATOM 3031 C CA . GLU B 1 138 ? -6.891 21.094 5.031 1 98.25 138 GLU B CA 1
ATOM 3032 C C . GLU B 1 138 ? -7.223 20.922 6.512 1 98.25 138 GLU B C 1
ATOM 3034 O O . GLU B 1 138 ? -6.348 20.594 7.312 1 98.25 138 GLU B O 1
ATOM 3039 N N . SER B 1 139 ? -8.469 21.094 6.832 1 98.69 139 SER B N 1
ATOM 3040 C CA . SER B 1 139 ? -8.914 20.969 8.219 1 98.69 139 SER B CA 1
ATOM 3041 C C . SER B 1 139 ? -8.734 19.547 8.734 1 98.69 139 SER B C 1
ATOM 3043 O O . SER B 1 139 ? -8.375 19.344 9.898 1 98.69 139 SER B O 1
ATOM 3045 N N . PHE B 1 140 ? -9.008 18.625 7.906 1 98.88 140 PHE B N 1
ATOM 3046 C CA . PHE B 1 140 ? -8.812 17.219 8.266 1 98.88 140 PHE B CA 1
ATOM 3047 C C . PHE B 1 140 ? -7.363 16.953 8.641 1 98.88 140 PHE B C 1
ATOM 3049 O O . PHE B 1 140 ? -7.086 16.375 9.703 1 98.88 140 PHE B O 1
ATOM 3056 N N . TRP B 1 141 ? -6.418 17.359 7.797 1 98.69 141 TRP B N 1
ATOM 3057 C CA . TRP B 1 141 ? -5.012 17.047 8.016 1 98.69 141 TRP B CA 1
ATOM 3058 C C . TRP B 1 141 ? -4.441 17.844 9.18 1 98.69 141 TRP B C 1
ATOM 3060 O O . TRP B 1 141 ? -3.523 17.391 9.859 1 98.69 141 TRP B O 1
ATOM 3070 N N . ARG B 1 142 ? -4.984 19 9.43 1 98.69 142 ARG B N 1
ATOM 3071 C CA . ARG B 1 142 ? -4.602 19.734 10.633 1 98.69 142 ARG B CA 1
ATOM 3072 C C . ARG B 1 142 ? -4.965 18.938 11.891 1 98.69 142 ARG B C 1
ATOM 3074 O O . ARG B 1 142 ? -4.117 18.734 12.758 1 98.69 142 ARG B O 1
ATOM 3081 N N . MET B 1 143 ? -6.234 18.469 11.922 1 98.81 143 MET B N 1
ATOM 3082 C CA . MET B 1 143 ? -6.695 17.688 13.07 1 98.81 143 MET B CA 1
ATOM 3083 C C . MET B 1 143 ? -5.918 16.391 13.195 1 98.81 143 MET B C 1
ATOM 3085 O O . MET B 1 143 ? -5.547 15.984 14.305 1 98.81 143 MET B O 1
ATOM 3089 N N . ALA B 1 144 ? -5.699 15.727 12.086 1 98.88 144 ALA B N 1
ATOM 3090 C CA . ALA B 1 144 ? -4.945 14.477 12.07 1 98.88 144 ALA B CA 1
ATOM 3091 C C . ALA B 1 144 ? -3.518 14.688 12.562 1 98.88 144 ALA B C 1
ATOM 3093 O O . ALA B 1 144 ? -3 13.891 13.352 1 98.88 144 ALA B O 1
ATOM 3094 N N . SER B 1 145 ? -2.879 15.758 12.125 1 98.75 145 SER B N 1
ATOM 3095 C CA . SER B 1 145 ? -1.507 16.078 12.508 1 98.75 145 SER B CA 1
ATOM 3096 C C . SER B 1 145 ? -1.403 16.344 14.008 1 98.75 145 SER B C 1
ATOM 3098 O O . SER B 1 145 ? -0.476 15.867 14.664 1 98.75 145 SER B O 1
ATOM 3100 N N . ILE B 1 146 ? -2.324 17.125 14.469 1 98.88 146 ILE B N 1
ATOM 3101 C CA . ILE B 1 146 ? -2.373 17.438 15.891 1 98.88 146 ILE B CA 1
ATOM 3102 C C . ILE B 1 146 ? -2.506 16.141 16.688 1 98.88 146 ILE B C 1
ATOM 3104 O O . ILE B 1 146 ? -1.737 15.898 17.625 1 98.88 146 ILE B O 1
ATOM 3108 N N . THR B 1 147 ? -3.475 15.328 16.328 1 98.94 147 THR B N 1
ATOM 3109 C CA . THR B 1 147 ? -3.738 14.07 17 1 98.94 147 THR B CA 1
ATOM 3110 C C . THR B 1 147 ? -2.512 13.164 16.953 1 98.94 147 THR B C 1
ATOM 3112 O O . THR B 1 147 ? -2.133 12.57 17.969 1 98.94 147 THR B O 1
ATOM 3115 N N . TYR B 1 148 ? -1.916 13.055 15.82 1 98.88 148 TYR B N 1
ATOM 3116 C CA . TYR B 1 148 ? -0.73 12.227 15.625 1 98.88 148 TYR B CA 1
ATOM 3117 C C . TYR B 1 148 ? 0.396 12.656 16.562 1 98.88 148 TYR B C 1
ATOM 3119 O O . TYR B 1 148 ? 1.019 11.82 17.219 1 98.88 148 TYR B O 1
ATOM 3127 N N . ALA B 1 149 ? 0.647 13.93 16.594 1 98.94 149 ALA B N 1
ATOM 3128 C CA . ALA B 1 149 ? 1.683 14.469 17.469 1 98.94 149 ALA B CA 1
ATOM 3129 C C . ALA B 1 149 ? 1.375 14.164 18.938 1 98.94 149 ALA B C 1
ATOM 3131 O O . ALA B 1 149 ? 2.254 13.727 19.688 1 98.94 149 ALA B O 1
ATOM 3132 N N . GLN B 1 150 ? 0.1 14.328 19.312 1 98.88 150 GLN B N 1
ATOM 3133 C CA . GLN B 1 150 ? -0.324 14.133 20.688 1 98.88 150 GLN B CA 1
ATOM 3134 C C . GLN B 1 150 ? -0.133 12.68 21.125 1 98.88 150 GLN B C 1
ATOM 3136 O O . GLN B 1 150 ? 0.081 12.406 22.312 1 98.88 150 GLN B O 1
ATOM 3141 N N . HIS B 1 151 ? -0.1 11.797 20.172 1 98.75 151 HIS B N 1
ATOM 3142 C CA . HIS B 1 151 ? -0.092 10.383 20.516 1 98.75 151 HIS B CA 1
ATOM 3143 C C . HIS B 1 151 ? 1.246 9.734 20.172 1 98.75 151 HIS B C 1
ATOM 3145 O O . HIS B 1 151 ? 1.388 8.516 20.25 1 98.75 151 HIS B O 1
ATOM 3151 N N . SER B 1 152 ? 2.182 10.469 19.766 1 98.88 152 SER B N 1
ATOM 3152 C CA . SER B 1 152 ? 3.529 9.977 19.516 1 98.88 152 SER B CA 1
ATOM 3153 C C . SER B 1 152 ? 4.352 9.922 20.797 1 98.88 152 SER B C 1
ATOM 3155 O O . SER B 1 152 ? 4.148 10.734 21.703 1 98.88 152 SER B O 1
ATOM 3157 N N . SER B 1 153 ? 5.262 8.938 20.891 1 98.88 153 SER B N 1
ATOM 3158 C CA . SER B 1 153 ? 6.039 8.789 22.109 1 98.88 153 SER B CA 1
ATOM 3159 C C . SER B 1 153 ? 7.379 8.102 21.844 1 98.88 153 SER B C 1
ATOM 3161 O O . SER B 1 153 ? 7.574 7.523 20.766 1 98.88 153 SER B O 1
ATOM 3163 N N . GLY B 1 154 ? 8.328 8.203 22.844 1 98.88 154 GLY B N 1
ATOM 3164 C CA . GLY B 1 154 ? 9.664 7.656 22.688 1 98.88 154 GLY B CA 1
ATOM 3165 C C . GLY B 1 154 ? 10.539 8.492 21.766 1 98.88 154 GLY B C 1
ATOM 3166 O O . GLY B 1 154 ? 10.531 9.719 21.828 1 98.88 154 GLY B O 1
ATOM 3167 N N . VAL B 1 155 ? 11.305 7.809 21.047 1 98.88 155 VAL B N 1
ATOM 3168 C CA . VAL B 1 155 ? 12.086 8.484 20.016 1 98.88 155 VAL B CA 1
ATOM 3169 C C . VAL B 1 155 ? 11.219 8.75 18.797 1 98.88 155 VAL B C 1
ATOM 3171 O O . VAL B 1 155 ? 10.641 7.816 18.219 1 98.88 155 VAL B O 1
ATOM 3174 N N . ILE B 1 156 ? 11.094 9.938 18.406 1 98.88 156 ILE B N 1
ATOM 3175 C CA . ILE B 1 156 ? 10.359 10.242 17.188 1 98.88 156 ILE B CA 1
ATOM 3176 C C . ILE B 1 156 ? 11.328 10.719 16.109 1 98.88 156 ILE B C 1
ATOM 3178 O O . ILE B 1 156 ? 12.406 11.227 16.406 1 98.88 156 ILE B O 1
ATOM 3182 N N . HIS B 1 157 ? 10.953 10.539 14.875 1 98.88 157 HIS B N 1
ATOM 3183 C CA . HIS B 1 157 ? 11.812 10.875 13.742 1 98.88 157 HIS B CA 1
ATOM 3184 C C . HIS B 1 157 ? 11.148 11.914 12.836 1 98.88 157 HIS B C 1
ATOM 3186 O O . HIS B 1 157 ? 9.922 11.969 12.75 1 98.88 157 HIS B O 1
ATOM 3192 N N . VAL B 1 158 ? 11.922 12.68 12.242 1 98.75 158 VAL B N 1
ATOM 3193 C CA . VAL B 1 158 ? 11.469 13.664 11.266 1 98.75 158 VAL B CA 1
ATOM 3194 C C . VAL B 1 158 ? 12.32 13.562 10 1 98.75 158 VAL B C 1
ATOM 3196 O O . VAL B 1 158 ? 13.539 13.727 10.047 1 98.75 158 VAL B O 1
ATOM 3199 N N . LEU B 1 159 ? 11.703 13.273 8.914 1 98.56 159 LEU B N 1
ATOM 3200 C CA . LEU B 1 159 ? 12.398 13.164 7.637 1 98.56 159 LEU B CA 1
ATOM 3201 C C . LEU B 1 159 ? 12.156 14.406 6.781 1 98.56 159 LEU B C 1
ATOM 3203 O O . LEU B 1 159 ? 11.023 14.672 6.371 1 98.56 159 LEU B O 1
ATOM 3207 N N . LEU B 1 160 ? 13.188 15.117 6.5 1 98.38 160 LEU B N 1
ATOM 3208 C CA . LEU B 1 160 ? 13.117 16.391 5.781 1 98.38 160 LEU B CA 1
ATOM 3209 C C . LEU B 1 160 ? 13.828 16.297 4.438 1 98.38 160 LEU B C 1
ATOM 3211 O O . LEU B 1 160 ? 14.773 15.516 4.281 1 98.38 160 LEU B O 1
ATOM 3215 N N . ASN B 1 161 ? 13.383 17.078 3.502 1 97.81 161 ASN B N 1
ATOM 3216 C CA . ASN B 1 161 ? 14.008 17.156 2.188 1 97.81 161 ASN B CA 1
ATOM 3217 C C . ASN B 1 161 ? 14.984 18.328 2.096 1 97.81 161 ASN B C 1
ATOM 3219 O O . ASN B 1 161 ? 14.57 19.484 1.997 1 97.81 161 ASN B O 1
ATOM 3223 N N . GLY B 1 162 ? 16.203 18.031 2.064 1 97.62 162 GLY B N 1
ATOM 3224 C CA . GLY B 1 162 ? 17.234 19.047 2.035 1 97.62 162 GLY B CA 1
ATOM 3225 C C . GLY B 1 162 ? 17.344 19.75 0.696 1 97.62 162 GLY B C 1
ATOM 3226 O O . GLY B 1 162 ? 18 20.797 0.586 1 97.62 162 GLY B O 1
ATOM 3227 N N . SER B 1 163 ? 16.656 19.219 -0.338 1 97.12 163 SER B N 1
ATOM 3228 C CA . SER B 1 163 ? 16.703 19.797 -1.675 1 97.12 163 SER B CA 1
ATOM 3229 C C . SER B 1 163 ? 15.469 20.672 -1.945 1 97.12 163 SER B C 1
ATOM 3231 O O . SER B 1 163 ? 15.352 21.266 -3.018 1 97.12 163 SER B O 1
ATOM 3233 N N . ALA B 1 164 ? 14.516 20.672 -1.02 1 95.75 164 ALA B N 1
ATOM 3234 C CA . ALA B 1 164 ? 13.234 21.328 -1.247 1 95.75 164 ALA B CA 1
ATOM 3235 C C . ALA B 1 164 ? 13.438 22.828 -1.459 1 95.75 164 ALA B C 1
ATOM 3237 O O . ALA B 1 164 ? 14.164 23.484 -0.707 1 95.75 164 ALA B O 1
ATOM 3238 N N . ASP B 1 165 ? 12.617 23.281 -2.455 1 91.25 165 ASP B N 1
ATOM 3239 C CA . ASP B 1 165 ? 12.609 24.719 -2.684 1 91.25 165 ASP B CA 1
ATOM 3240 C C . ASP B 1 165 ? 12 25.453 -1.498 1 91.25 165 ASP B C 1
ATOM 3242 O O . ASP B 1 165 ? 10.953 25.062 -0.984 1 91.25 165 ASP B O 1
ATOM 3246 N N . GLY B 1 166 ? 12.609 26.406 -0.917 1 88.88 166 GLY B N 1
ATOM 3247 C CA . GLY B 1 166 ? 12.094 27.172 0.202 1 88.88 166 GLY B CA 1
ATOM 3248 C C . GLY B 1 166 ? 12.586 26.688 1.548 1 88.88 166 GLY B C 1
ATOM 3249 O O . GLY B 1 166 ? 12.359 27.328 2.574 1 88.88 166 GLY B O 1
ATOM 3250 N N . GLY B 1 167 ? 13.242 25.5 1.449 1 94 167 GLY B N 1
ATOM 3251 C CA . GLY B 1 167 ? 13.844 24.984 2.668 1 94 167 GLY B CA 1
ATOM 3252 C C . GLY B 1 167 ? 13.234 23.672 3.123 1 94 167 GLY B C 1
ATOM 3253 O O . GLY B 1 167 ? 12.086 23.359 2.789 1 94 167 GLY B O 1
ATOM 3254 N N . ALA B 1 168 ? 13.922 22.891 3.961 1 97.44 168 ALA B N 1
ATOM 3255 C CA . ALA B 1 168 ? 13.539 21.578 4.438 1 97.44 168 ALA B CA 1
ATOM 3256 C C . ALA B 1 168 ? 12.477 21.672 5.531 1 97.44 168 ALA B C 1
ATOM 3258 O O . ALA B 1 168 ? 11.711 20.719 5.746 1 97.44 168 ALA B O 1
ATOM 3259 N N . TYR B 1 169 ? 12.461 22.75 6.219 1 98 169 TYR B N 1
ATOM 3260 C CA . TYR B 1 169 ? 11.531 23.016 7.312 1 98 169 TYR B CA 1
ATOM 3261 C C . TYR B 1 169 ? 10.711 24.266 7.039 1 98 169 TYR B C 1
ATOM 3263 O O . TYR B 1 169 ? 11.055 25.359 7.504 1 98 169 TYR B O 1
ATOM 3271 N N . PRO B 1 170 ? 9.625 24.078 6.359 1 96.19 170 PRO B N 1
ATOM 3272 C CA . PRO B 1 170 ? 8.805 25.25 6.02 1 96.19 170 PRO B CA 1
ATOM 3273 C C . PRO B 1 170 ? 8.055 25.812 7.223 1 96.19 170 PRO B C 1
ATOM 3275 O O . PRO B 1 170 ? 7.574 25.047 8.07 1 96.19 170 PRO B O 1
ATOM 3278 N N . GLN B 1 171 ? 8.047 27.203 7.25 1 93.69 171 GLN B N 1
ATOM 3279 C CA . GLN B 1 171 ? 7.258 27.984 8.188 1 93.69 171 GLN B CA 1
ATOM 3280 C C . GLN B 1 171 ? 6.527 29.125 7.473 1 93.69 171 GLN B C 1
ATOM 3282 O O . GLN B 1 171 ? 7.148 30.094 7.055 1 93.69 171 GLN B O 1
ATOM 3287 N N . PRO B 1 172 ? 5.148 28.969 7.23 1 93.19 172 PRO B N 1
ATOM 3288 C CA . PRO B 1 172 ? 4.246 28.016 7.883 1 93.19 172 PRO B CA 1
ATOM 3289 C C . PRO B 1 172 ? 4.344 26.609 7.289 1 93.19 172 PRO B C 1
ATOM 3291 O O . PRO B 1 172 ? 4.816 26.453 6.164 1 93.19 172 PRO B O 1
ATOM 3294 N N . GLY B 1 173 ? 4.039 25.625 8.109 1 94.81 173 GLY B N 1
ATOM 3295 C CA . GLY B 1 173 ? 3.996 24.219 7.73 1 94.81 173 GLY B CA 1
ATOM 3296 C C . GLY B 1 173 ? 3.314 23.344 8.766 1 94.81 173 GLY B C 1
ATOM 3297 O O . GLY B 1 173 ? 3.115 23.75 9.906 1 94.81 173 GLY B O 1
ATOM 3298 N N . PHE B 1 174 ? 2.951 22.141 8.391 1 97.25 174 PHE B N 1
ATOM 3299 C CA . PHE B 1 174 ? 2.205 21.266 9.289 1 97.25 174 PHE B CA 1
ATOM 3300 C C . PHE B 1 174 ? 3.037 20.906 10.516 1 97.25 174 PHE B C 1
ATOM 3302 O O . PHE B 1 174 ? 2.539 20.953 11.641 1 97.25 174 PHE B O 1
ATOM 3309 N N . PHE B 1 175 ? 4.316 20.531 10.281 1 98.56 175 PHE B N 1
ATOM 3310 C CA . PHE B 1 175 ? 5.164 20.156 11.406 1 98.56 175 PHE B CA 1
ATOM 3311 C C . PHE B 1 175 ? 5.352 21.344 12.352 1 98.56 175 PHE B C 1
ATOM 3313 O O . PHE B 1 175 ? 5.215 21.188 13.57 1 98.56 175 PHE B O 1
ATOM 3320 N N . ALA B 1 176 ? 5.586 22.5 11.797 1 98.25 176 ALA B N 1
ATOM 3321 C CA . ALA B 1 176 ? 5.879 23.703 12.578 1 98.25 176 ALA B CA 1
ATOM 3322 C C . ALA B 1 176 ? 4.648 24.172 13.352 1 98.25 176 ALA B C 1
ATOM 3324 O O . ALA B 1 176 ? 4.734 24.484 14.539 1 98.25 176 ALA B O 1
ATOM 3325 N N . ASP B 1 177 ? 3.514 24.109 12.695 1 98.38 177 ASP B N 1
ATOM 3326 C CA . ASP B 1 177 ? 2.377 24.859 13.227 1 98.38 177 ASP B CA 1
ATOM 3327 C C . ASP B 1 177 ? 1.422 23.938 13.984 1 98.38 177 ASP B C 1
ATOM 3329 O O . ASP B 1 177 ? 0.713 24.391 14.891 1 98.38 177 ASP B O 1
ATOM 3333 N N . TYR B 1 178 ? 1.442 22.672 13.641 1 98.56 178 TYR B N 1
ATOM 3334 C CA . TYR B 1 178 ? 0.394 21.828 14.211 1 98.56 178 TYR B CA 1
ATOM 3335 C C . TYR B 1 178 ? 0.991 20.641 14.961 1 98.56 178 TYR B C 1
ATOM 3337 O O . TYR B 1 178 ? 0.404 20.156 15.93 1 98.56 178 TYR B O 1
ATOM 3345 N N . GLU B 1 179 ? 2.125 20.141 14.555 1 98.88 179 GLU B N 1
ATOM 3346 C CA . GLU B 1 179 ? 2.674 18.938 15.18 1 98.88 179 GLU B CA 1
ATOM 3347 C C . GLU B 1 179 ? 3.572 19.297 16.359 1 98.88 179 GLU B C 1
ATOM 3349 O O . GLU B 1 179 ? 3.33 18.859 17.484 1 98.88 179 GLU B O 1
ATOM 3354 N N . ILE B 1 180 ? 4.516 20.219 16.172 1 98.81 180 ILE B N 1
ATOM 3355 C CA . ILE B 1 180 ? 5.465 20.547 17.234 1 98.81 180 ILE B CA 1
ATOM 3356 C C . ILE B 1 180 ? 4.719 21.078 18.453 1 98.81 180 ILE B C 1
ATOM 3358 O O . ILE B 1 180 ? 4.918 20.609 19.562 1 98.81 180 ILE B O 1
ATOM 3362 N N . PRO B 1 181 ? 3.758 22.016 18.266 1 98.69 181 PRO B N 1
ATOM 3363 C CA . PRO B 1 181 ? 3.088 22.578 19.453 1 98.69 181 PRO B CA 1
ATOM 3364 C C . PRO B 1 181 ? 2.277 21.531 20.219 1 98.69 181 PRO B C 1
ATOM 3366 O O . PRO B 1 181 ? 1.87 21.781 21.359 1 98.69 181 PRO B O 1
ATOM 3369 N N . ASN B 1 182 ? 2.045 20.406 19.594 1 98.81 182 ASN B N 1
ATOM 3370 C CA . ASN B 1 182 ? 1.145 19.438 20.219 1 98.81 182 ASN B CA 1
ATOM 3371 C C . ASN B 1 182 ? 1.88 18.156 20.625 1 98.81 182 ASN B C 1
ATOM 3373 O O . ASN B 1 182 ? 1.257 17.188 21.062 1 98.81 182 ASN B O 1
ATOM 3377 N N . LEU B 1 183 ? 3.184 18.141 20.422 1 98.75 183 LEU B N 1
ATOM 3378 C CA . LEU B 1 183 ? 3.994 17.078 21.016 1 98.75 183 LEU B CA 1
ATOM 3379 C C . LEU B 1 183 ? 3.91 17.109 22.531 1 98.75 183 LEU B C 1
ATOM 3381 O O . LEU B 1 183 ? 3.91 18.188 23.141 1 98.75 183 LEU B O 1
ATOM 3385 N N . GLN B 1 184 ? 3.791 15.945 23.109 1 98.31 184 GLN B N 1
ATOM 3386 C CA . GLN B 1 184 ? 3.816 15.852 24.562 1 98.31 184 GLN B CA 1
ATOM 3387 C C . GLN B 1 184 ? 5.238 15.656 25.078 1 98.31 184 GLN B C 1
ATOM 3389 O O . GLN B 1 184 ? 5.758 14.539 25.078 1 98.31 184 GLN B O 1
ATOM 3394 N N . LYS B 1 185 ? 5.77 16.719 25.578 1 97.12 185 LYS B N 1
ATOM 3395 C CA . LYS B 1 185 ? 7.188 16.781 25.922 1 97.12 185 LYS B CA 1
ATOM 3396 C C . LYS B 1 185 ? 7.582 15.609 26.828 1 97.12 185 LYS B C 1
ATOM 3398 O O . LYS B 1 185 ? 8.617 14.977 26.625 1 97.12 185 LYS B O 1
ATOM 3403 N N . ASP B 1 186 ? 6.758 15.273 27.828 1 97.5 186 ASP B N 1
ATOM 3404 C CA . ASP B 1 186 ? 7.082 14.25 28.828 1 97.5 186 ASP B CA 1
ATOM 3405 C C . ASP B 1 186 ? 7.055 12.852 28.219 1 97.5 186 ASP B C 1
ATOM 3407 O O . ASP B 1 186 ? 7.547 11.898 28.812 1 97.5 186 ASP B O 1
ATOM 3411 N N . ARG B 1 187 ? 6.547 12.711 26.938 1 98.38 187 ARG B N 1
ATOM 3412 C CA . ARG B 1 187 ? 6.43 11.398 26.312 1 98.38 187 ARG B CA 1
ATOM 3413 C C . ARG B 1 187 ? 7.488 11.219 25.234 1 98.38 187 ARG B C 1
ATOM 3415 O O . ARG B 1 187 ? 7.602 10.141 24.641 1 98.38 187 ARG B O 1
ATOM 3422 N N . ILE B 1 188 ? 8.227 12.219 24.969 1 98.81 188 ILE B N 1
ATOM 3423 C CA . ILE B 1 188 ? 9.219 12.172 23.906 1 98.81 188 ILE B CA 1
ATOM 3424 C C . ILE B 1 188 ? 10.625 12.133 24.5 1 98.81 188 ILE B C 1
ATOM 3426 O O . ILE B 1 188 ? 11.039 13.062 25.188 1 98.81 188 ILE B O 1
ATOM 3430 N N . SER B 1 189 ? 11.336 11.102 24.281 1 98.81 189 SER B N 1
ATOM 3431 C CA . SER B 1 189 ? 12.664 10.953 24.859 1 98.81 189 SER B CA 1
ATOM 3432 C C . SER B 1 189 ? 13.727 11.609 23.969 1 98.81 189 SER B C 1
ATOM 3434 O O . SER B 1 189 ? 14.758 12.055 24.469 1 98.81 189 SER B O 1
ATOM 3436 N N . GLN B 1 190 ? 13.461 11.641 22.672 1 98.88 190 GLN B N 1
ATOM 3437 C CA . GLN B 1 190 ? 14.422 12.203 21.734 1 98.88 190 GLN B CA 1
ATOM 3438 C C . GLN B 1 190 ? 13.766 12.508 20.391 1 98.88 190 GLN B C 1
ATOM 3440 O O . GLN B 1 190 ? 12.836 11.805 19.984 1 98.88 190 GLN B O 1
ATOM 3445 N N . VAL B 1 191 ? 14.203 13.492 19.734 1 98.94 191 VAL B N 1
ATOM 3446 C CA . VAL B 1 191 ? 13.805 13.82 18.359 1 98.94 191 VAL B CA 1
ATOM 3447 C C . VAL B 1 191 ? 14.984 13.602 17.422 1 98.94 191 VAL B C 1
ATOM 3449 O O . VAL B 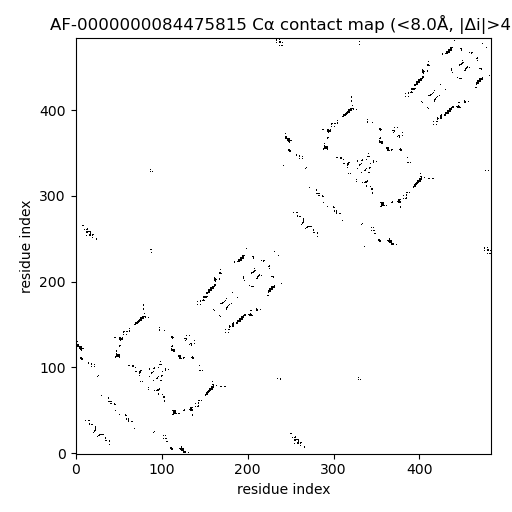1 191 ? 16.031 14.234 17.562 1 98.94 191 VAL B O 1
ATOM 3452 N N . VAL B 1 192 ? 14.836 12.719 16.484 1 98.88 192 VAL B N 1
ATOM 3453 C CA . VAL B 1 192 ? 15.875 12.414 15.508 1 98.88 192 VAL B CA 1
ATOM 3454 C C . VAL B 1 192 ? 15.484 13 14.156 1 98.88 192 VAL B C 1
ATOM 3456 O O . VAL B 1 192 ? 14.453 12.625 13.578 1 98.88 192 VAL B O 1
ATOM 3459 N N . ILE B 1 193 ? 16.297 13.875 13.656 1 98.81 193 ILE B N 1
ATOM 3460 C CA . ILE B 1 193 ? 16.031 14.547 12.383 1 98.81 193 ILE B CA 1
ATOM 3461 C C . ILE B 1 193 ? 16.922 13.953 11.297 1 98.81 193 ILE B C 1
ATOM 3463 O O . ILE B 1 193 ? 18.141 13.836 11.469 1 98.81 193 ILE B O 1
ATOM 3467 N N . TRP B 1 194 ? 16.328 13.516 10.219 1 98.62 194 TRP B N 1
ATOM 3468 C CA . TRP B 1 194 ? 17.047 13.102 9.016 1 98.62 194 TRP B CA 1
ATOM 3469 C C . TRP B 1 194 ? 16.812 14.094 7.883 1 98.62 194 TRP B C 1
ATOM 3471 O O . TRP B 1 194 ? 15.672 14.289 7.441 1 98.62 194 TRP B O 1
ATOM 3481 N N . VAL B 1 195 ? 17.859 14.727 7.418 1 98.44 195 VAL B N 1
ATOM 3482 C CA . VAL B 1 195 ? 17.797 15.586 6.238 1 98.44 195 VAL B CA 1
ATOM 3483 C C . VAL B 1 195 ? 18.375 14.852 5.035 1 98.44 195 VAL B C 1
ATOM 3485 O O . VAL B 1 195 ? 19.562 14.484 5.027 1 98.44 195 VAL B O 1
ATOM 3488 N N . VAL B 1 196 ? 17.516 14.672 4.031 1 97.44 196 VAL B N 1
ATOM 3489 C CA . VAL B 1 196 ? 17.969 13.883 2.889 1 97.44 196 VAL B CA 1
ATOM 3490 C C . VAL B 1 196 ? 17.828 14.703 1.609 1 97.44 196 VAL B C 1
ATOM 3492 O O . VAL B 1 196 ? 16.797 15.336 1.378 1 97.44 196 VAL B O 1
ATOM 3495 N N . ASP B 1 197 ? 18.875 14.68 0.768 1 96.06 197 ASP B N 1
ATOM 3496 C CA . ASP B 1 197 ? 18.859 15.375 -0.515 1 96.06 197 ASP B CA 1
ATOM 3497 C C . ASP B 1 197 ? 18.312 14.477 -1.619 1 96.06 197 ASP B C 1
ATOM 3499 O O . ASP B 1 197 ? 18.547 13.258 -1.605 1 96.06 197 ASP B O 1
ATOM 3503 N N . ASP B 1 198 ? 17.547 15.125 -2.551 1 93 198 ASP B N 1
ATOM 3504 C CA . ASP B 1 198 ? 17.219 14.398 -3.77 1 93 198 ASP B CA 1
ATOM 3505 C C . ASP B 1 198 ? 18.484 13.922 -4.484 1 93 198 ASP B C 1
ATOM 3507 O O . ASP B 1 198 ? 19.484 14.633 -4.523 1 93 198 ASP B O 1
ATOM 3511 N N . ILE B 1 199 ? 18.25 12.719 -5.109 1 89.56 199 ILE B N 1
ATOM 3512 C CA . ILE B 1 199 ? 19.375 12.242 -5.898 1 89.56 199 ILE B CA 1
ATOM 3513 C C . ILE B 1 199 ? 19.703 13.258 -6.996 1 89.56 199 ILE B C 1
ATOM 3515 O O . ILE B 1 199 ? 18.828 13.648 -7.766 1 89.56 199 ILE B O 1
ATOM 3519 N N . GLU B 1 200 ? 20.828 13.781 -7.043 1 89 200 GLU B N 1
ATOM 3520 C CA . GLU B 1 200 ? 21.328 14.75 -8.008 1 89 200 GLU B CA 1
ATOM 3521 C C . GLU B 1 200 ? 20.75 16.141 -7.762 1 89 200 GLU B C 1
ATOM 3523 O O . GLU B 1 200 ? 20.875 17.031 -8.602 1 89 200 GLU B O 1
ATOM 3528 N N . GLY B 1 201 ? 19.812 16.266 -6.746 1 91.56 201 GLY B N 1
ATOM 3529 C CA . GLY B 1 201 ? 19.281 17.578 -6.387 1 91.56 201 GLY B CA 1
ATOM 3530 C C . GLY B 1 201 ? 20.281 18.422 -5.613 1 91.56 201 GLY B C 1
ATOM 3531 O O . GLY B 1 201 ? 21.297 17.922 -5.133 1 91.56 201 GLY B O 1
ATOM 3532 N N . PRO B 1 202 ? 19.953 19.641 -5.523 1 94.5 202 PRO B N 1
ATOM 3533 C CA . PRO B 1 202 ? 20.875 20.531 -4.797 1 94.5 202 PRO B CA 1
ATOM 3534 C C . PRO B 1 202 ? 20.844 20.297 -3.289 1 94.5 202 PRO B C 1
ATOM 3536 O O . PRO B 1 202 ? 19.828 19.859 -2.742 1 94.5 202 PRO B O 1
ATOM 3539 N N . ASP B 1 203 ? 21.906 20.469 -2.654 1 94.62 203 ASP B N 1
ATOM 3540 C CA . ASP B 1 203 ? 22 20.469 -1.196 1 94.62 203 ASP B CA 1
ATOM 3541 C C . ASP B 1 203 ? 21.688 21.859 -0.642 1 94.62 203 ASP B C 1
ATOM 3543 O O . ASP B 1 203 ? 22.609 22.641 -0.372 1 94.62 203 ASP B O 1
ATOM 3547 N N . ILE B 1 204 ? 20.484 22.141 -0.404 1 95.56 204 ILE B N 1
ATOM 3548 C CA . ILE B 1 204 ? 20.047 23.469 0.018 1 95.56 204 ILE B CA 1
ATOM 3549 C C . ILE B 1 204 ? 20.078 23.562 1.541 1 95.56 204 ILE B C 1
ATOM 3551 O O . ILE B 1 204 ? 20.516 24.578 2.096 1 95.56 204 ILE B O 1
ATOM 3555 N N . ASP B 1 205 ? 19.547 22.594 2.217 1 97.12 205 ASP B N 1
ATOM 3556 C CA . ASP B 1 205 ? 19.5 22.547 3.676 1 97.12 205 ASP B CA 1
ATOM 3557 C C . ASP B 1 205 ? 20.219 21.312 4.207 1 97.12 205 ASP B C 1
ATOM 3559 O O . ASP B 1 205 ? 20.281 20.281 3.527 1 97.12 205 ASP B O 1
ATOM 3563 N N . SER B 1 206 ? 20.781 21.422 5.367 1 97.62 206 SER B N 1
ATOM 3564 C CA . SER B 1 206 ? 21.469 20.375 6.109 1 97.62 206 SER B CA 1
ATOM 3565 C C . SER B 1 206 ? 21.375 20.594 7.613 1 97.62 206 SER B C 1
ATOM 3567 O O . SER B 1 206 ? 20.875 21.625 8.055 1 97.62 206 SER B O 1
ATOM 3569 N N . CYS B 1 207 ? 21.828 19.672 8.359 1 98.44 207 CYS B N 1
ATOM 3570 C CA . CYS B 1 207 ? 21.859 19.844 9.805 1 98.44 207 CYS B CA 1
ATOM 3571 C C . CYS B 1 207 ? 22.656 21.078 10.18 1 98.44 207 CYS B C 1
ATOM 3573 O O . CYS B 1 207 ? 23.766 21.297 9.68 1 98.44 207 CYS B O 1
ATOM 3575 N N . GLY B 1 208 ? 22.016 21.906 10.961 1 98.06 208 GLY B N 1
ATOM 3576 C CA . GLY B 1 208 ? 22.672 23.094 11.484 1 98.06 208 GLY B CA 1
ATOM 3577 C C . GLY B 1 208 ? 22.703 24.234 10.492 1 98.06 208 GLY B C 1
ATOM 3578 O O . GLY B 1 208 ? 23.328 25.266 10.75 1 98.06 208 GLY B O 1
ATOM 3579 N N . ILE B 1 209 ? 21.984 24.031 9.375 1 96.88 209 ILE B N 1
ATOM 3580 C CA . ILE B 1 209 ? 22.062 25.031 8.312 1 96.88 209 ILE B CA 1
ATOM 3581 C C . ILE B 1 209 ? 20.656 25.484 7.914 1 96.88 209 ILE B C 1
ATOM 3583 O O . ILE B 1 209 ? 19.75 24.656 7.797 1 96.88 209 ILE B O 1
ATOM 3587 N N . HIS B 1 210 ? 20.5 26.812 7.766 1 96.75 210 HIS B N 1
ATOM 3588 C CA . HIS B 1 210 ? 19.297 27.422 7.215 1 96.75 210 HIS B CA 1
ATOM 3589 C C . HIS B 1 210 ? 18.047 27 7.996 1 96.75 210 HIS B C 1
ATOM 3591 O O . HIS B 1 210 ? 17.969 27.219 9.203 1 96.75 210 HIS B O 1
ATOM 3597 N N . SER B 1 211 ? 17.047 26.484 7.316 1 98 211 SER B N 1
ATOM 3598 C CA . SER B 1 211 ? 15.773 26.234 7.988 1 98 211 SER B CA 1
ATOM 3599 C C . SER B 1 211 ? 15.891 25.094 8.977 1 98 211 SER B C 1
ATOM 3601 O O . SER B 1 211 ? 15.164 25.047 9.977 1 98 211 SER B O 1
ATOM 3603 N N . VAL B 1 212 ? 16.781 24.156 8.727 1 98.56 212 VAL B N 1
ATOM 3604 C CA . VAL B 1 212 ? 16.969 23.047 9.648 1 98.56 212 VAL B CA 1
ATOM 3605 C C . VAL B 1 212 ? 17.547 23.562 10.969 1 98.56 212 VAL B C 1
ATOM 3607 O O . VAL B 1 212 ? 17.188 23.062 12.039 1 98.56 212 VAL B O 1
ATOM 3610 N N . LYS B 1 213 ? 18.484 24.531 10.836 1 98.44 213 LYS B N 1
ATOM 3611 C CA . LYS B 1 213 ? 19.016 25.156 12.047 1 98.44 213 LYS B CA 1
ATOM 3612 C C . LYS B 1 213 ? 17.906 25.797 12.875 1 98.44 213 LYS B C 1
ATOM 3614 O O . LYS B 1 213 ? 17.906 25.703 14.102 1 98.44 213 LYS B O 1
ATOM 3619 N N . ILE B 1 214 ? 17.031 26.453 12.211 1 98.56 214 ILE B N 1
ATOM 3620 C CA . ILE B 1 214 ? 15.891 27.078 12.875 1 98.56 214 ILE B CA 1
ATOM 3621 C C . ILE B 1 214 ? 15.078 26.016 13.617 1 98.56 214 ILE B C 1
ATOM 3623 O O . ILE B 1 214 ? 14.711 26.203 14.773 1 98.56 214 ILE B O 1
ATOM 3627 N N . LEU B 1 215 ? 14.789 24.891 12.984 1 98.75 215 LEU B N 1
ATOM 3628 C CA . LEU B 1 215 ? 14.047 23.781 13.578 1 98.75 215 LEU B CA 1
ATOM 3629 C C . LEU B 1 215 ? 14.781 23.234 14.797 1 98.75 215 LEU B C 1
ATOM 3631 O O . LEU B 1 215 ? 14.18 23.062 15.867 1 98.75 215 LEU B O 1
ATOM 3635 N N . GLU B 1 216 ? 16.078 22.922 14.625 1 98.81 216 GLU B N 1
ATOM 3636 C CA . GLU B 1 216 ? 16.859 22.391 15.727 1 98.81 216 GLU B CA 1
ATOM 3637 C C . GLU B 1 216 ? 16.828 23.312 16.938 1 98.81 216 GLU B C 1
ATOM 3639 O O . GLU B 1 216 ? 16.641 22.875 18.062 1 98.81 216 GLU B O 1
ATOM 3644 N N . THR B 1 217 ? 17.062 24.578 16.641 1 98.75 217 THR B N 1
ATOM 3645 C CA . THR B 1 217 ? 17.062 25.578 17.703 1 98.75 217 THR B CA 1
ATOM 3646 C C . THR B 1 217 ? 15.719 25.625 18.406 1 98.75 217 THR B C 1
ATOM 3648 O O . THR B 1 217 ? 15.664 25.672 19.641 1 98.75 217 THR B O 1
ATOM 3651 N N . ARG B 1 218 ? 14.664 25.594 17.641 1 98.75 218 ARG B N 1
ATOM 3652 C CA . ARG B 1 218 ? 13.328 25.625 18.219 1 98.75 218 ARG B CA 1
ATOM 3653 C C . ARG B 1 218 ? 13.102 24.438 19.125 1 98.75 218 ARG B C 1
ATOM 3655 O O . ARG B 1 218 ? 12.656 24.594 20.266 1 98.75 218 ARG B O 1
ATOM 3662 N N . LEU B 1 219 ? 13.406 23.234 18.688 1 98.88 219 LEU B N 1
ATOM 3663 C CA . LEU B 1 219 ? 13.188 22.016 19.453 1 98.88 219 LEU B CA 1
ATOM 3664 C C . LEU B 1 219 ? 14.047 22 20.703 1 98.88 219 LEU B C 1
ATOM 3666 O O . LEU B 1 219 ? 13.562 21.641 21.781 1 98.88 219 LEU B O 1
ATOM 3670 N N . LYS B 1 220 ? 15.312 22.453 20.578 1 98.5 220 LYS B N 1
ATOM 3671 C CA . LYS B 1 220 ? 16.203 22.5 21.734 1 98.5 220 LYS B CA 1
ATOM 3672 C C . LYS B 1 220 ? 15.703 23.516 22.766 1 98.5 220 LYS B C 1
ATOM 3674 O O . LYS B 1 220 ? 15.773 23.281 23.969 1 98.5 220 LYS B O 1
ATOM 3679 N N . THR B 1 221 ? 15.242 24.625 22.234 1 98.44 221 THR B N 1
ATOM 3680 C CA . THR B 1 221 ? 14.703 25.656 23.109 1 98.44 221 THR B CA 1
ATOM 3681 C C . THR B 1 221 ? 13.484 25.141 23.875 1 98.44 221 THR B C 1
ATOM 3683 O O . THR B 1 221 ? 13.266 25.5 25.031 1 98.44 221 THR B O 1
ATOM 3686 N N . LEU B 1 222 ? 12.703 24.328 23.25 1 98.38 222 LEU B N 1
ATOM 3687 C CA . LEU B 1 222 ? 11.523 23.719 23.875 1 98.38 222 LEU B CA 1
ATOM 3688 C C . LEU B 1 222 ? 11.922 22.625 24.844 1 98.38 222 LEU B C 1
ATOM 3690 O O . LEU B 1 222 ? 11.078 22.062 25.547 1 98.38 222 LEU B O 1
ATOM 3694 N N . GLY B 1 223 ? 13.227 22.219 24.828 1 98.12 223 GLY B N 1
ATOM 3695 C CA . GLY B 1 223 ? 13.75 21.312 25.844 1 98.12 223 GLY B CA 1
ATOM 3696 C C . GLY B 1 223 ? 13.906 19.891 25.328 1 98.12 223 GLY B C 1
ATOM 3697 O O . GLY B 1 223 ? 14.102 18.953 26.109 1 98.12 223 GLY B O 1
ATOM 3698 N N . TYR B 1 224 ? 13.797 19.703 24.047 1 98.69 224 TYR B N 1
ATOM 3699 C CA . TYR B 1 224 ? 13.938 18.359 23.484 1 98.69 224 TYR B CA 1
ATOM 3700 C C . TYR B 1 224 ? 15.406 18 23.297 1 98.69 224 TYR B C 1
ATOM 3702 O O . TYR B 1 224 ? 16.25 18.875 23.062 1 98.69 224 TYR B O 1
ATOM 3710 N N . ASP B 1 225 ? 15.695 16.703 23.516 1 98.69 225 ASP B N 1
ATOM 3711 C CA . ASP B 1 225 ? 16.953 16.156 23.016 1 98.69 225 ASP B CA 1
ATOM 3712 C C . ASP B 1 225 ? 16.906 15.93 21.516 1 98.69 225 ASP B C 1
ATOM 3714 O O . ASP B 1 225 ? 16.062 15.188 21.016 1 98.69 225 ASP B O 1
ATOM 3718 N N . VAL B 1 226 ? 17.797 16.562 20.781 1 98.75 226 VAL B N 1
ATOM 3719 C CA . VAL B 1 226 ? 17.688 16.594 19.328 1 98.75 226 VAL B CA 1
ATOM 3720 C C . VAL B 1 226 ? 18.984 16.094 18.703 1 98.75 226 VAL B C 1
ATOM 3722 O O . VAL B 1 226 ? 20.078 16.547 19.094 1 98.75 226 VAL B O 1
ATOM 3725 N N . ILE B 1 227 ? 18.906 15.156 17.781 1 98.75 227 ILE B N 1
ATOM 3726 C CA . ILE B 1 227 ? 20.016 14.75 16.938 1 98.75 227 ILE B CA 1
ATOM 3727 C C . ILE B 1 227 ? 19.641 14.898 15.461 1 98.75 227 ILE B C 1
ATOM 3729 O O . ILE B 1 227 ? 18.516 14.602 15.07 1 98.75 227 ILE B O 1
ATOM 3733 N N . CYS B 1 228 ? 20.562 15.336 14.664 1 98.75 228 CYS B N 1
ATOM 3734 C CA . CYS B 1 228 ? 20.328 15.555 13.242 1 98.75 228 CYS B CA 1
ATOM 3735 C C . CYS B 1 228 ? 21.375 14.844 12.398 1 98.75 228 CYS B C 1
ATOM 3737 O O . CYS B 1 228 ? 22.562 14.898 12.711 1 98.75 228 CYS B O 1
ATOM 3739 N N . THR B 1 229 ? 20.953 14.117 11.414 1 98.56 229 THR B N 1
ATOM 3740 C CA . THR B 1 229 ? 21.859 13.414 10.516 1 98.56 229 THR B CA 1
ATOM 3741 C C . THR B 1 229 ? 21.562 13.773 9.062 1 98.56 229 THR B C 1
ATOM 3743 O O . THR B 1 229 ? 20.406 13.781 8.648 1 98.56 229 THR B O 1
ATOM 3746 N N . ASP B 1 230 ? 22.625 14.062 8.32 1 97.88 230 ASP B N 1
ATOM 3747 C CA . ASP B 1 230 ? 22.484 14.289 6.883 1 97.88 230 ASP B CA 1
ATOM 3748 C C . ASP B 1 230 ? 22.609 12.977 6.105 1 97.88 230 ASP B C 1
ATOM 3750 O O . ASP B 1 230 ? 23.469 12.148 6.418 1 97.88 230 ASP B O 1
ATOM 3754 N N . ASN B 1 231 ? 21.703 12.836 5.129 1 96.38 231 ASN B N 1
ATOM 3755 C CA . ASN B 1 231 ? 21.781 11.742 4.168 1 96.38 231 ASN B CA 1
ATOM 3756 C C . ASN B 1 231 ? 21.969 10.398 4.863 1 96.38 231 ASN B C 1
ATOM 3758 O O . ASN B 1 231 ? 22.891 9.648 4.547 1 96.38 231 ASN B O 1
ATOM 3762 N N . ASN B 1 232 ? 21.031 10.219 5.801 1 94.88 232 ASN B N 1
ATOM 3763 C CA . ASN B 1 232 ? 20.969 8.922 6.473 1 94.88 232 ASN B CA 1
ATOM 3764 C C . ASN B 1 232 ? 21.094 7.77 5.48 1 94.88 232 ASN B C 1
ATOM 3766 O O . ASN B 1 232 ? 20.359 7.719 4.484 1 94.88 232 ASN B O 1
ATOM 3770 N N . LYS B 1 233 ? 21.891 6.809 5.723 1 92.19 233 LYS B N 1
ATOM 3771 C CA . LYS B 1 233 ? 22.266 5.762 4.77 1 92.19 233 LYS B CA 1
ATOM 3772 C C . LYS B 1 233 ? 21.062 4.906 4.395 1 92.19 233 LYS B C 1
ATOM 3774 O O . LYS B 1 233 ? 20.875 4.566 3.225 1 92.19 233 LYS B O 1
ATOM 3779 N N . SER B 1 234 ? 20.297 4.559 5.379 1 92.75 234 SER B N 1
ATOM 3780 C CA . SER B 1 234 ? 19.125 3.715 5.121 1 92.75 234 SER B CA 1
ATOM 3781 C C . SER B 1 234 ? 18.141 4.402 4.176 1 92.75 234 SER B C 1
ATOM 3783 O O . SER B 1 234 ? 17.641 3.779 3.24 1 92.75 234 SER B O 1
ATOM 3785 N N . VAL B 1 235 ? 17.875 5.637 4.41 1 94.31 235 VAL B N 1
ATOM 3786 C CA . VAL B 1 235 ? 16.953 6.395 3.562 1 94.31 235 VAL B CA 1
ATOM 3787 C C . VAL B 1 235 ? 17.547 6.539 2.162 1 94.31 235 VAL B C 1
ATOM 3789 O O . VAL B 1 235 ? 16.828 6.41 1.163 1 94.31 235 VAL B O 1
ATOM 3792 N N . MET B 1 236 ? 18.906 6.73 2.111 1 92.25 236 MET B N 1
ATOM 3793 C CA . MET B 1 236 ? 19.578 6.895 0.829 1 92.25 236 MET B CA 1
ATOM 3794 C C . MET B 1 236 ? 19.5 5.609 0.007 1 92.25 236 MET B C 1
ATOM 3796 O O . MET B 1 236 ? 19.391 5.66 -1.22 1 92.25 236 MET B O 1
ATOM 3800 N N . PHE B 1 237 ? 19.578 4.457 0.666 1 91.56 237 PHE B N 1
ATOM 3801 C CA . PHE B 1 237 ? 19.438 3.184 -0.032 1 91.56 237 PHE B CA 1
ATOM 3802 C C . PHE B 1 237 ? 18.109 3.131 -0.789 1 91.56 237 PHE B C 1
ATOM 3804 O O . PHE B 1 237 ? 18.078 2.732 -1.955 1 91.56 237 PHE B O 1
ATOM 3811 N N . LEU B 1 238 ? 17.062 3.582 -0.126 1 91.94 238 LEU B N 1
ATOM 3812 C CA . LEU B 1 238 ? 15.75 3.559 -0.742 1 91.94 238 LEU B CA 1
ATOM 3813 C C . LEU B 1 238 ? 15.672 4.535 -1.91 1 91.94 238 LEU B C 1
ATOM 3815 O O . LEU B 1 238 ? 15.117 4.215 -2.959 1 91.94 238 LEU B O 1
ATOM 3819 N N . LEU B 1 239 ? 16.297 5.699 -1.737 1 90.06 239 LEU B N 1
ATOM 3820 C CA . LEU B 1 239 ? 16.281 6.727 -2.773 1 90.06 239 LEU B CA 1
ATOM 3821 C C . LEU B 1 239 ? 17.047 6.266 -4.012 1 90.06 239 LEU B C 1
ATOM 3823 O O . LEU B 1 239 ? 16.703 6.645 -5.133 1 90.06 239 LEU B O 1
ATOM 3827 N N . CYS B 1 240 ? 17.953 5.402 -3.859 1 87.5 240 CYS B N 1
ATOM 3828 C CA . CYS B 1 240 ? 18.812 4.957 -4.953 1 87.5 240 CYS B CA 1
ATOM 3829 C C . CYS B 1 240 ? 18.125 3.877 -5.777 1 87.5 240 CYS B C 1
ATOM 3831 O O . CYS B 1 240 ? 18.609 3.514 -6.852 1 87.5 240 CYS B O 1
ATOM 3833 N N . LEU B 1 241 ? 17.016 3.402 -5.32 1 86.31 241 LEU B N 1
ATOM 3834 C CA . LEU B 1 241 ? 16.266 2.393 -6.059 1 86.31 241 LEU B CA 1
ATOM 3835 C C . LEU B 1 241 ? 15.641 2.99 -7.316 1 86.31 241 LEU B C 1
ATOM 3837 O O . LEU B 1 241 ? 15.312 2.264 -8.258 1 86.31 241 LEU B O 1
ATOM 3841 N N . ASP B 1 242 ? 15.383 4.266 -7.402 1 74.19 242 ASP B N 1
ATOM 3842 C CA . ASP B 1 242 ? 14.648 4.898 -8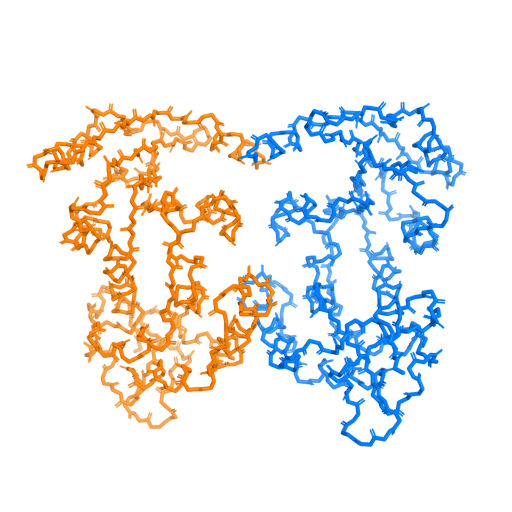.492 1 74.19 242 ASP B CA 1
ATOM 3843 C C . ASP B 1 242 ? 15.602 5.539 -9.5 1 74.19 242 ASP B C 1
ATOM 3845 O O . ASP B 1 242 ? 15.328 6.625 -10.016 1 74.19 242 ASP B O 1
#

Nearest PDB structures (foldseek):
  1isf-assembly1_B  TM=9.726E-01  e=2.609E-36  Homo sapiens
  3zwn-assembly1_A  TM=9.359E-01  e=5.718E-27  Aplysia californica
  3i9l-assembly1_B  TM=9.452E-01  e=2.389E-26  Aplysia californica
  1zvm-assembly3_C  TM=9.282E-01  e=1.546E-26  Homo sapiens
  1r0s-assembly1_B  TM=9.388E-01  e=4.169E-25  Aplysia californica